Protein 1S4C (pdb70)

Foldseek 3Di:
DDKFFLPDPPPCVPPDVVVVVVSVVVVPDPQVPDDAAKACDDPFKIKGKDKDAQAALQVAWKKFFAFWKKKKFFAWDKKKKKWEPDQFPCVQWADQDVVVGMITHSDDDPIDIDIHDHRMIDIADGRIIMDIRHDGIGIMMMMIGGPVVD/DDKFFLPDPPVCVPPDPVVVVVSVVVVVDPLVPDDAAWACDDDFKIKGKHFDKFAALQVFWKKFFAFWKKKKFFAWDKKKKKWEPDQDDCVQWADADPVVGMITHSDYPPIDIDMHHHRMIDIADGRIIMHIRHDDPPDMDGTIIMIMIGTPVRD/DDKFFLPDPCRCPVDDPVVVVVSVVVVVDDQVPDDAAWAADDPFKIKGKDFFQKKFFAFWKKKKFWAFDKKKKKWDPDFDPPVQWADADPVVGMIGHNDDPPIDIDIHDGRMIDIGDGRIIMDIRDDDVVDGDRTIMMMMIGGPVSD/DDKDFLPDPCVCVVDDVVVVVVSVVCVVDPVVPDDAAWAADDPFKIKGKDDDQKKFFDFKKKKKAAADDKKKKKWDPDADPCVQWDDADPVVGMIGHRDDPRIDIDMHDHRMIDIGGGRTIMGIGPPHIMMMMIGTPVSD

CATH classification: 2.60.120.370

Structure (mmCIF, N/CA/C/O backbone):
data_1S4C
#
_entry.id   1S4C
#
_cell.length_a   41.900
_cell.length_b   153.900
_cell.length_c   53.800
_cell.angle_alpha   90.00
_cell.angle_beta   112.90
_cell.angle_gamma   90.00
#
_symmetry.space_group_name_H-M   'P 1 21 1'
#
loop_
_entity.id
_entity.type
_entity.pdbx_description
1 polymer 'Protein HI0227'
2 non-polymer 'COPPER (II) ION'
3 non-polymer 'ACETATE ION'
4 water water
#
loop_
_atom_site.group_PDB
_atom_site.id
_atom_site.type_symbol
_atom_site.label_atom_id
_atom_site.label_alt_id
_atom_site.label_comp_id
_atom_site.label_asym_id
_atom_site.label_entity_id
_atom_site.label_seq_id
_atom_site.pdbx_PDB_ins_code
_atom_site.Cartn_x
_atom_site.Cartn_y
_atom_site.Cartn_z
_atom_site.occupancy
_atom_site.B_iso_or_equiv
_atom_site.auth_seq_id
_atom_site.auth_comp_id
_atom_site.auth_asym_id
_atom_site.auth_atom_id
_atom_site.pdbx_PDB_model_num
ATOM 1 N N . MET A 1 1 ? 4.805 3.829 31.913 1.00 25.16 1 MET A N 1
ATOM 2 C CA . MET A 1 1 ? 5.231 2.931 30.823 1.00 26.44 1 MET A CA 1
ATOM 3 C C . MET A 1 1 ? 5.802 1.673 31.444 1.00 35.13 1 MET A C 1
ATOM 4 O O . MET A 1 1 ? 6.284 1.727 32.591 1.00 36.47 1 MET A O 1
ATOM 9 N N . ILE A 1 2 ? 5.774 0.550 30.727 1.00 28.53 2 ILE A N 1
ATOM 10 C CA . ILE A 1 2 ? 6.327 -0.681 31.262 1.00 28.72 2 ILE A CA 1
ATOM 11 C C . ILE A 1 2 ? 7.385 -1.155 30.294 1.00 34.33 2 ILE A C 1
ATOM 12 O O . ILE A 1 2 ? 7.135 -1.159 29.115 1.00 34.27 2 ILE A O 1
ATOM 17 N N . ILE A 1 3 ? 8.529 -1.636 30.795 1.00 33.53 3 ILE A N 1
ATOM 18 C CA . ILE A 1 3 ? 9.578 -2.176 29.908 1.00 31.69 3 ILE A CA 1
ATOM 19 C C . ILE A 1 3 ? 9.940 -3.533 30.393 1.00 32.49 3 ILE A C 1
ATOM 20 O O . ILE A 1 3 ? 10.195 -3.704 31.554 1.00 30.84 3 ILE A O 1
ATOM 25 N N . SER A 1 4 ? 9.996 -4.522 29.523 1.00 30.63 4 SER A N 1
ATOM 26 C CA . SER A 1 4 ? 10.132 -5.843 30.088 1.00 29.37 4 SER A CA 1
ATOM 27 C C . SER A 1 4 ? 10.521 -6.743 28.981 1.00 25.96 4 SER A C 1
ATOM 28 O O . SER A 1 4 ? 10.940 -6.271 27.925 1.00 28.33 4 SER A O 1
ATOM 31 N N . SER A 1 5 ? 10.415 -8.038 29.226 1.00 29.72 5 SER A N 1
ATOM 32 C CA . SER A 1 5 ? 10.722 -9.017 28.201 1.00 30.99 5 SER A CA 1
ATOM 33 C C . SER A 1 5 ? 9.732 -10.224 28.220 1.00 31.62 5 SER A C 1
ATOM 34 O O . SER A 1 5 ? 9.436 -10.778 29.264 1.00 35.90 5 SER A O 1
ATOM 37 N N . LEU A 1 6 ? 9.244 -10.610 27.050 1.00 28.06 6 LEU A N 1
ATOM 38 C CA . LEU A 1 6 ? 8.384 -11.756 26.904 1.00 28.51 6 LEU A CA 1
ATOM 39 C C . LEU A 1 6 ? 9.124 -12.972 27.393 1.00 37.65 6 LEU A C 1
ATOM 40 O O . LEU A 1 6 ? 8.513 -13.966 27.802 1.00 45.99 6 LEU A O 1
ATOM 45 N N . THR A 1 7 ? 10.447 -12.916 27.316 1.00 36.50 7 THR A N 1
ATOM 46 C CA . THR A 1 7 ? 11.269 -14.102 27.664 1.00 42.35 7 THR A CA 1
ATOM 47 C C . THR A 1 7 ? 11.463 -14.308 29.170 1.00 42.97 7 THR A C 1
ATOM 48 O O . THR A 1 7 ? 11.888 -15.379 29.594 1.00 43.13 7 THR A O 1
ATOM 52 N N . ASN A 1 8 ? 11.181 -13.276 29.977 1.00 43.64 8 ASN A N 1
ATOM 53 C CA . ASN A 1 8 ? 11.337 -13.380 31.420 1.00 43.05 8 ASN A CA 1
ATOM 54 C C . ASN A 1 8 ? 10.168 -14.200 31.928 1.00 49.61 8 ASN A C 1
ATOM 55 O O . ASN A 1 8 ? 9.029 -13.935 31.574 1.00 53.69 8 ASN A O 1
ATOM 60 N N . PRO A 1 9 ? 10.412 -15.162 32.795 1.00 49.66 9 PRO A N 1
ATOM 61 C CA . PRO A 1 9 ? 9.351 -16.117 33.141 1.00 58.00 9 PRO A CA 1
ATOM 62 C C . PRO A 1 9 ? 8.411 -15.491 34.174 1.00 56.90 9 PRO A C 1
ATOM 63 O O . PRO A 1 9 ? 7.360 -16.036 34.452 1.00 59.75 9 PRO A O 1
ATOM 67 N N . ASN A 1 10 ? 8.794 -14.323 34.691 1.00 52.55 10 ASN A N 1
ATOM 68 C CA . ASN A 1 10 ? 7.992 -13.566 35.621 1.00 44.98 10 ASN A CA 1
ATOM 69 C C . ASN A 1 10 ? 7.513 -12.267 35.034 1.00 36.72 10 ASN A C 1
ATOM 70 O O . ASN A 1 10 ? 7.223 -11.313 35.773 1.00 37.63 10 ASN A O 1
ATOM 75 N N . PHE A 1 11 ? 7.521 -12.117 33.727 1.00 37.25 11 PHE A N 1
ATOM 76 C CA . PHE A 1 11 ? 7.155 -10.785 33.237 1.00 38.97 11 PHE A CA 1
ATOM 77 C C . PHE A 1 11 ? 5.710 -10.383 33.549 1.00 33.75 11 PHE A C 1
ATOM 78 O O . PHE A 1 11 ? 5.347 -9.231 33.343 1.00 35.34 11 PHE A O 1
ATOM 86 N N . LYS A 1 12 ? 4.867 -11.323 33.966 1.00 31.15 12 LYS A N 1
ATOM 87 C CA . LYS A 1 12 ? 3.456 -10.976 34.203 1.00 39.97 12 LYS A CA 1
ATOM 88 C C . LYS A 1 12 ? 3.168 -10.368 35.566 1.00 37.80 12 LYS A C 1
ATOM 89 O O . LYS A 1 12 ? 2.035 -9.919 35.829 1.00 35.69 12 LYS A O 1
ATOM 95 N N . VAL A 1 13 ? 4.140 -10.408 36.465 1.00 35.18 13 VAL A N 1
ATOM 96 C CA . VAL A 1 13 ? 3.957 -9.762 37.764 1.00 35.73 13 VAL A CA 1
ATOM 97 C C . VAL A 1 13 ? 3.631 -8.273 37.560 1.00 38.43 13 VAL A C 1
ATOM 98 O O . VAL A 1 13 ? 4.387 -7.544 36.938 1.00 41.87 13 VAL A O 1
ATOM 102 N N . GLY A 1 14 ? 2.502 -7.799 38.047 1.00 38.46 14 GLY A N 1
ATOM 103 C CA . GLY A 1 14 ? 2.267 -6.375 37.915 1.00 30.23 14 GLY A CA 1
ATOM 104 C C . GLY A 1 14 ? 1.501 -5.967 36.659 1.00 36.78 14 GLY A C 1
ATOM 105 O O . GLY A 1 14 ? 0.887 -4.895 36.580 1.00 34.38 14 GLY A O 1
ATOM 106 N N . LEU A 1 15 ? 1.530 -6.812 35.652 1.00 26.09 15 LEU A N 1
ATOM 107 C CA . LEU A 1 15 ? 0.951 -6.424 34.377 1.00 28.25 15 LEU A CA 1
ATOM 108 C C . LEU A 1 15 ? -0.601 -6.389 34.424 1.00 34.03 15 LEU A C 1
ATOM 109 O O . LEU A 1 15 ? -1.210 -7.248 35.031 1.00 34.36 15 LEU A O 1
ATOM 114 N N . PRO A 1 16 ? -1.241 -5.386 33.827 1.00 42.68 16 PRO A N 1
ATOM 115 C CA . PRO A 1 16 ? -2.715 -5.441 33.663 1.00 35.56 16 PRO A CA 1
ATOM 116 C C . PRO A 1 16 ? -3.105 -6.702 32.905 1.00 29.18 16 PRO A C 1
ATOM 117 O O . PRO A 1 16 ? -2.403 -7.081 31.980 1.00 33.17 16 PRO A O 1
ATOM 121 N N . LYS A 1 17 ? -4.173 -7.374 33.325 1.00 32.99 17 LYS A N 1
ATOM 122 C CA . LYS A 1 17 ? -4.612 -8.615 32.675 1.00 34.20 17 LYS A CA 1
ATOM 123 C C . LYS A 1 17 ? -4.624 -8.584 31.153 1.00 37.11 17 LYS A C 1
ATOM 124 O O . LYS A 1 17 ? -4.180 -9.569 30.479 1.00 39.87 17 LYS A O 1
ATOM 130 N N . VAL A 1 18 ? -5.109 -7.479 30.568 1.00 35.09 18 VAL A N 1
ATOM 131 C CA . VAL A 1 18 ? -5.305 -7.504 29.121 1.00 34.69 18 VAL A CA 1
ATOM 132 C C . VAL A 1 18 ? -3.951 -7.564 28.517 1.00 37.72 18 VAL A C 1
ATOM 133 O O . VAL A 1 18 ? -3.740 -8.215 27.479 1.00 40.81 18 VAL A O 1
ATOM 137 N N . ILE A 1 19 ? -2.999 -6.890 29.153 1.00 34.76 19 ILE A N 1
ATOM 138 C CA . ILE A 1 19 ? -1.668 -6.911 28.554 1.00 35.08 19 ILE A CA 1
ATOM 139 C C . ILE A 1 19 ? -1.032 -8.287 28.752 1.00 23.37 19 ILE A C 1
ATOM 140 O O . ILE A 1 19 ? -0.409 -8.806 27.865 1.00 27.00 19 ILE A O 1
ATOM 145 N N . ALA A 1 20 ? -1.190 -8.877 29.937 1.00 23.67 20 ALA A N 1
ATOM 146 C CA . ALA A 1 20 ? -0.743 -10.264 30.124 1.00 27.76 20 ALA A CA 1
ATOM 147 C C . ALA A 1 20 ? -1.252 -11.255 29.077 1.00 31.27 20 ALA A C 1
ATOM 148 O O . ALA A 1 20 ? -0.490 -12.107 28.532 1.00 38.03 20 ALA A O 1
ATOM 150 N N . GLU A 1 21 ? -2.543 -11.166 28.743 1.00 35.57 21 GLU A N 1
ATOM 151 C CA . GLU A 1 21 ? -3.134 -12.086 27.727 1.00 30.10 21 GLU A CA 1
ATOM 152 C C . GLU A 1 21 ? -2.570 -11.836 26.356 1.00 34.08 21 GLU A C 1
ATOM 153 O O . GLU A 1 21 ? -2.363 -12.786 25.603 1.00 32.92 21 GLU A O 1
ATOM 159 N N . VAL A 1 22 ? -2.336 -10.576 25.957 1.00 33.39 22 VAL A N 1
ATOM 160 C CA . VAL A 1 22 ? -1.713 -10.448 24.641 1.00 33.07 22 VAL A CA 1
ATOM 161 C C . VAL A 1 22 ? -0.273 -10.977 24.590 1.00 23.67 22 VAL A C 1
ATOM 162 O O . VAL A 1 22 ? 0.102 -11.634 23.626 1.00 32.51 22 VAL A O 1
ATOM 166 N N . CYS A 1 23 ? 0.539 -10.673 25.618 1.00 29.49 23 CYS A N 1
ATOM 167 C CA . CYS A 1 23 ? 1.897 -11.267 25.712 1.00 27.80 23 CYS A CA 1
ATOM 168 C C . CYS A 1 23 ? 1.862 -12.773 25.736 1.00 25.98 23 CYS A C 1
ATOM 169 O O . CYS A 1 23 ? 2.720 -13.392 25.135 1.00 32.88 23 CYS A O 1
ATOM 172 N N . ASP A 1 24 ? 0.900 -13.383 26.444 1.00 28.19 24 ASP A N 1
ATOM 173 C CA . ASP A 1 24 ? 0.856 -14.856 26.493 1.00 26.11 24 ASP A CA 1
ATOM 174 C C . ASP A 1 24 ? 0.551 -15.353 25.116 1.00 31.43 24 ASP A C 1
ATOM 175 O O . ASP A 1 24 ? 1.003 -16.439 24.678 1.00 34.64 24 ASP A O 1
ATOM 180 N N . TYR A 1 25 ? -0.272 -14.574 24.426 1.00 32.13 25 TYR A N 1
ATOM 181 C CA . TYR A 1 25 ? -0.606 -14.913 23.042 1.00 30.35 25 TYR A CA 1
ATOM 182 C C . TYR A 1 25 ? 0.615 -14.700 22.111 1.00 39.76 25 TYR A C 1
ATOM 183 O O . TYR A 1 25 ? 0.891 -15.514 21.215 1.00 36.84 25 TYR A O 1
ATOM 192 N N . LEU A 1 26 ? 1.367 -13.616 22.293 1.00 33.17 26 LEU A N 1
ATOM 193 C CA . LEU A 1 26 ? 2.523 -13.460 21.386 1.00 31.45 26 LEU A CA 1
ATOM 194 C C . LEU A 1 26 ? 3.549 -14.571 21.576 1.00 28.04 26 LEU A C 1
ATOM 195 O O . LEU A 1 26 ? 4.303 -14.922 20.638 1.00 31.35 26 LEU A O 1
ATOM 200 N N . ASN A 1 27 ? 3.648 -15.099 22.796 1.00 31.07 27 ASN A N 1
ATOM 201 C CA . ASN A 1 27 ? 4.614 -16.176 23.038 1.00 33.09 27 ASN A CA 1
ATOM 202 C C . ASN A 1 27 ? 4.292 -17.519 22.330 1.00 39.02 27 ASN A C 1
ATOM 203 O O . ASN A 1 27 ? 5.122 -18.428 22.289 1.00 40.78 27 ASN A O 1
ATOM 208 N N . THR A 1 28 ? 3.076 -17.622 21.803 1.00 36.51 28 THR A N 1
ATOM 209 C CA . THR A 1 28 ? 2.582 -18.753 20.998 1.00 36.64 28 THR A CA 1
ATOM 210 C C . THR A 1 28 ? 2.948 -18.639 19.524 1.00 38.01 28 THR A C 1
ATOM 211 O O . THR A 1 28 ? 2.722 -19.570 18.741 1.00 42.53 28 THR A O 1
ATOM 215 N N . LEU A 1 29 ? 3.469 -17.494 19.097 1.00 34.43 29 LEU A N 1
ATOM 216 C CA . LEU A 1 29 ? 3.534 -17.282 17.655 1.00 36.16 29 LEU A CA 1
ATOM 217 C C . LEU A 1 29 ? 4.920 -17.527 17.119 1.00 42.75 29 LEU A C 1
ATOM 218 O O . LEU A 1 29 ? 5.887 -17.457 17.872 1.00 39.07 29 LEU A O 1
ATOM 223 N N . ASP A 1 30 ? 5.027 -17.794 15.811 1.00 36.02 30 ASP A N 1
ATOM 224 C CA . ASP A 1 30 ? 6.339 -17.806 15.208 1.00 37.58 30 ASP A CA 1
ATOM 225 C C . ASP A 1 30 ? 6.609 -16.366 14.847 1.00 43.85 30 ASP A C 1
ATOM 226 O O . ASP A 1 30 ? 6.212 -15.894 13.768 1.00 42.07 30 ASP A O 1
ATOM 231 N N . LEU A 1 31 ? 7.271 -15.641 15.739 1.00 40.38 31 LEU A N 1
ATOM 232 C CA . LEU A 1 31 ? 7.354 -14.194 15.524 1.00 37.99 31 LEU A CA 1
ATOM 233 C C . LEU A 1 31 ? 8.192 -13.848 14.286 1.00 40.53 31 LEU A C 1
ATOM 234 O O . LEU A 1 31 ? 7.888 -12.886 13.540 1.00 36.62 31 LEU A O 1
ATOM 239 N N . ASN A 1 32 ? 9.186 -14.687 14.013 1.00 45.46 32 ASN A N 1
ATOM 240 C CA . ASN A 1 32 ? 10.101 -14.491 12.891 1.00 51.26 32 ASN A CA 1
ATOM 241 C C . ASN A 1 32 ? 9.397 -14.482 11.554 1.00 53.56 32 ASN A C 1
ATOM 242 O O . ASN A 1 32 ? 9.810 -13.750 10.661 1.00 50.07 32 ASN A O 1
ATOM 247 N N . ALA A 1 33 ? 8.349 -15.307 11.437 1.00 50.74 33 ALA A N 1
ATOM 248 C CA . ALA A 1 33 ? 7.718 -15.600 10.163 1.00 50.83 33 ALA A CA 1
ATOM 249 C C . ALA A 1 33 ? 6.448 -14.788 9.947 1.00 48.81 33 ALA A C 1
ATOM 250 O O . ALA A 1 33 ? 5.841 -14.845 8.900 1.00 47.31 33 ALA A O 1
ATOM 252 N N . LEU A 1 34 ? 6.019 -14.093 10.982 1.00 51.83 34 LEU A N 1
ATOM 253 C CA . LEU A 1 34 ? 4.894 -13.174 10.907 1.00 46.55 34 LEU A CA 1
ATOM 254 C C . LEU A 1 34 ? 4.971 -12.264 9.652 1.00 49.25 34 LEU A C 1
ATOM 255 O O . LEU A 1 34 ? 5.998 -11.620 9.376 1.00 44.73 34 LEU A O 1
ATOM 260 N N . GLU A 1 35 ? 3.898 -12.210 8.877 1.00 47.93 35 GLU A N 1
ATOM 261 C CA . GLU A 1 35 ? 3.929 -11.385 7.672 1.00 51.21 35 GLU A CA 1
ATOM 262 C C . GLU A 1 35 ? 3.874 -9.902 8.041 1.00 42.55 35 GLU A C 1
ATOM 263 O O . GLU A 1 35 ? 3.145 -9.519 8.962 1.00 38.84 35 GLU A O 1
ATOM 269 N N . ASN A 1 36 ? 4.604 -9.072 7.304 1.00 41.57 36 ASN A N 1
ATOM 270 C CA . ASN A 1 36 ? 4.384 -7.638 7.395 1.00 44.01 36 ASN A CA 1
ATOM 271 C C . ASN A 1 36 ? 2.936 -7.256 7.153 1.00 44.78 36 ASN A C 1
ATOM 272 O O . ASN A 1 36 ? 2.244 -7.859 6.348 1.00 49.41 36 ASN A O 1
ATOM 277 N N . GLY A 1 37 ? 2.486 -6.221 7.842 1.00 42.83 37 GLY A N 1
ATOM 278 C CA . GLY A 1 37 ? 1.107 -5.800 7.747 1.00 39.83 37 GLY A CA 1
ATOM 279 C C . GLY A 1 37 ? 0.347 -5.817 9.051 1.00 40.44 37 GLY A C 1
ATOM 280 O O . GLY A 1 37 ? 0.905 -6.030 10.138 1.00 41.51 37 GLY A O 1
ATOM 281 N N . ARG A 1 38 ? -0.951 -5.594 8.915 1.00 33.62 38 ARG A N 1
ATOM 282 C CA . ARG A 1 38 ? -1.894 -5.593 9.987 1.00 37.41 38 ARG A CA 1
ATOM 283 C C . ARG A 1 38 ? -2.399 -6.993 10.291 1.00 45.59 38 ARG A C 1
ATOM 284 O O . ARG A 1 38 ? -2.656 -7.750 9.372 1.00 58.56 38 ARG A O 1
ATOM 292 N N . HIS A 1 39 ? -2.543 -7.339 11.571 1.00 49.65 39 HIS A N 1
ATOM 293 C CA . HIS A 1 39 ? -3.076 -8.642 11.999 1.00 49.01 39 HIS A CA 1
ATOM 294 C C . HIS A 1 39 ? -4.086 -8.427 13.109 1.00 51.56 39 HIS A C 1
ATOM 295 O O . HIS A 1 39 ? -3.782 -7.792 14.120 1.00 55.85 39 HIS A O 1
ATOM 302 N N . ASP A 1 40 ? -5.273 -8.983 12.956 1.00 49.33 40 ASP A N 1
ATOM 303 C CA . ASP A 1 40 ? -6.295 -8.797 13.960 1.00 54.77 40 ASP A CA 1
ATOM 304 C C . ASP A 1 40 ? -6.210 -9.900 14.963 1.00 54.64 40 ASP A C 1
ATOM 305 O O . ASP A 1 40 ? -5.774 -10.984 14.627 1.00 54.28 40 ASP A O 1
ATOM 310 N N . ILE A 1 41 ? -6.574 -9.605 16.209 1.00 55.21 41 ILE A N 1
ATOM 311 C CA . ILE A 1 41 ? -6.451 -10.578 17.295 1.00 55.75 41 ILE A CA 1
ATOM 312 C C . ILE A 1 41 ? -7.813 -10.780 17.928 1.00 57.54 41 ILE A C 1
ATOM 313 O O . ILE A 1 41 ? -8.174 -11.897 18.298 1.00 59.10 41 ILE A O 1
ATOM 318 N N . ASN A 1 42 ? -8.553 -9.680 18.040 1.00 51.26 42 ASN A N 1
ATOM 319 C CA . ASN A 1 42 ? -9.839 -9.620 18.687 1.00 51.80 42 ASN A CA 1
ATOM 320 C C . ASN A 1 42 ? -10.642 -8.789 17.776 1.00 55.06 42 ASN A C 1
ATOM 321 O O . ASN A 1 42 ? -10.104 -8.177 16.853 1.00 55.74 42 ASN A O 1
ATOM 326 N N . ASP A 1 43 ? -11.901 -8.634 18.166 1.00 55.81 43 ASP A N 1
ATOM 327 C CA . ASP A 1 43 ? -12.726 -7.501 17.795 1.00 60.27 43 ASP A CA 1
ATOM 328 C C . ASP A 1 43 ? -12.033 -6.173 18.092 1.00 58.28 43 ASP A C 1
ATOM 329 O O . ASP A 1 43 ? -12.115 -5.237 17.285 1.00 54.58 43 ASP A O 1
ATOM 334 N N . GLN A 1 44 ? -11.405 -6.095 19.275 1.00 55.16 44 GLN A N 1
ATOM 335 C CA . GLN A 1 44 ? -10.809 -4.858 19.822 1.00 52.91 44 GLN A CA 1
ATOM 336 C C . GLN A 1 44 ? -9.315 -4.636 19.517 1.00 46.14 44 GLN A C 1
ATOM 337 O O . GLN A 1 44 ? -8.862 -3.512 19.378 1.00 47.97 44 GLN A O 1
ATOM 343 N N . ILE A 1 45 ? -8.550 -5.711 19.418 1.00 44.15 45 ILE A N 1
ATOM 344 C CA . ILE A 1 45 ? -7.125 -5.570 19.380 1.00 38.17 45 ILE A CA 1
ATOM 345 C C . ILE A 1 45 ? -6.563 -6.039 18.107 1.00 33.91 45 ILE A C 1
ATOM 346 O O . ILE A 1 45 ? -6.819 -7.160 17.677 1.00 37.69 45 ILE A O 1
ATOM 351 N N . TYR A 1 46 ? -5.700 -5.219 17.536 1.00 30.62 46 TYR A N 1
ATOM 352 C CA . TYR A 1 46 ? -4.983 -5.667 16.381 1.00 24.99 46 TYR A CA 1
ATOM 353 C C . TYR A 1 46 ? -3.514 -5.361 16.593 1.00 27.01 46 TYR A C 1
ATOM 354 O O . TYR A 1 46 ? -3.157 -4.676 17.549 1.00 36.04 46 TYR A O 1
ATOM 363 N N . MET A 1 47 ? -2.673 -5.726 15.637 1.00 30.80 47 MET A N 1
ATOM 364 C CA . MET A 1 47 ? -1.296 -5.316 15.695 1.00 28.35 47 MET A CA 1
ATOM 365 C C . MET A 1 47 ? -0.804 -5.075 14.316 1.00 36.16 47 MET A C 1
ATOM 366 O O . MET A 1 47 ? -1.350 -5.617 13.364 1.00 40.18 47 MET A O 1
ATOM 371 N N . ASN A 1 48 ? 0.199 -4.215 14.204 1.00 31.63 48 ASN A N 1
ATOM 372 C CA . ASN A 1 48 ? 0.908 -3.996 12.953 1.00 36.85 48 ASN A CA 1
ATOM 373 C C . ASN A 1 48 ? 2.316 -4.547 13.067 1.00 35.54 48 ASN A C 1
ATOM 374 O O . ASN A 1 48 ? 3.004 -4.288 14.068 1.00 36.65 48 ASN A O 1
ATOM 379 N N . VAL A 1 49 ? 2.788 -5.286 12.079 1.00 34.93 49 VAL A N 1
ATOM 380 C CA . VAL A 1 49 ? 4.198 -5.700 12.161 1.00 39.71 49 VAL A CA 1
ATOM 381 C C . VAL A 1 49 ? 4.981 -5.181 10.972 1.00 40.10 49 VAL A C 1
ATOM 382 O O . VAL A 1 49 ? 4.440 -5.018 9.904 1.00 45.19 49 VAL A O 1
ATOM 386 N N . MET A 1 50 ? 6.251 -4.886 11.151 1.00 41.06 50 MET A N 1
ATOM 387 C CA . MET A 1 50 ? 6.953 -4.249 10.074 1.00 47.27 50 MET A CA 1
ATOM 388 C C . MET A 1 50 ? 8.430 -4.475 10.195 1.00 48.61 50 MET A C 1
ATOM 389 O O . MET A 1 50 ? 8.944 -4.825 11.283 1.00 44.94 50 MET A O 1
ATOM 394 N N . GLU A 1 51 ? 9.113 -4.225 9.080 1.00 53.46 51 GLU A N 1
ATOM 395 C CA . GLU A 1 51 ? 10.579 -4.163 9.038 1.00 52.97 51 GLU A CA 1
ATOM 396 C C . GLU A 1 51 ? 11.090 -2.769 8.625 1.00 60.27 51 GLU A C 1
ATOM 397 O O . GLU A 1 51 ? 11.669 -2.585 7.553 1.00 56.97 51 GLU A O 1
ATOM 403 N N . PRO A 1 52 ? 10.896 -1.786 9.496 1.00 67.47 52 PRO A N 1
ATOM 404 C CA . PRO A 1 52 ? 11.403 -0.429 9.243 1.00 67.35 52 PRO A CA 1
ATOM 405 C C . PRO A 1 52 ? 12.922 -0.346 9.380 1.00 67.76 52 PRO A C 1
ATOM 406 O O . PRO A 1 52 ? 13.575 -1.323 9.730 1.00 66.26 52 PRO A O 1
ATOM 410 N N . GLU A 1 53 ? 13.483 0.821 9.096 1.00 70.20 53 GLU A N 1
ATOM 411 C CA . GLU A 1 53 ? 14.899 1.058 9.349 1.00 70.73 53 GLU A CA 1
ATOM 412 C C . GLU A 1 53 ? 15.031 2.056 10.511 1.00 64.93 53 GLU A C 1
ATOM 413 O O . GLU A 1 53 ? 14.305 3.064 10.567 1.00 70.19 53 GLU A O 1
ATOM 419 N N . THR A 1 54 ? 15.932 1.784 11.449 1.00 56.75 54 THR A N 1
ATOM 420 C CA . THR A 1 54 ? 16.223 2.791 12.468 1.00 57.89 54 THR A CA 1
ATOM 421 C C . THR A 1 54 ? 16.651 4.058 11.717 1.00 65.77 54 THR A C 1
ATOM 422 O O . THR A 1 54 ? 17.413 3.991 10.751 1.00 62.71 54 THR A O 1
ATOM 426 N N . ALA A 1 55 ? 16.116 5.200 12.133 1.00 73.26 55 ALA A N 1
ATOM 427 C CA . ALA A 1 55 ? 16.440 6.493 11.538 1.00 75.08 55 ALA A CA 1
ATOM 428 C C . ALA A 1 55 ? 16.923 7.401 12.660 1.00 79.31 55 ALA A C 1
ATOM 429 O O . ALA A 1 55 ? 16.522 7.223 13.814 1.00 78.93 55 ALA A O 1
ATOM 431 N N . GLU A 1 56 ? 17.790 8.360 12.335 1.00 82.54 56 GLU A N 1
ATOM 432 C CA . GLU A 1 56 ? 18.331 9.266 13.348 1.00 83.61 56 GLU A CA 1
ATOM 433 C C . GLU A 1 56 ? 17.204 10.049 14.036 1.00 78.60 56 GLU A C 1
ATOM 434 O O . GLU A 1 56 ? 16.281 10.558 13.380 1.00 78.93 56 GLU A O 1
ATOM 440 N N . PRO A 1 57 ? 17.280 10.122 15.363 1.00 70.42 57 PRO A N 1
ATOM 441 C CA . PRO A 1 57 ? 16.289 10.839 16.177 1.00 71.58 57 PRO A CA 1
ATOM 442 C C . PRO A 1 57 ? 15.795 12.199 15.621 1.00 73.32 57 PRO A C 1
ATOM 443 O O . PRO A 1 57 ? 14.574 12.364 15.526 1.00 71.76 57 PRO A O 1
ATOM 447 N N . SER A 1 58 ? 16.675 13.140 15.262 1.00 71.64 58 SER A N 1
ATOM 448 C CA . SER A 1 58 ? 16.181 14.463 14.830 1.00 74.13 58 SER A CA 1
ATOM 449 C C . SER A 1 58 ? 15.448 14.454 13.479 1.00 73.30 58 SER A C 1
ATOM 450 O O . SER A 1 58 ? 14.912 15.483 13.052 1.00 74.43 58 SER A O 1
ATOM 453 N N . SER A 1 59 ? 15.408 13.296 12.824 1.00 66.01 59 SER A N 1
ATOM 454 C CA . SER A 1 59 ? 14.743 13.174 11.530 1.00 65.63 59 SER A CA 1
ATOM 455 C C . SER A 1 59 ? 13.249 12.897 11.645 1.00 66.75 59 SER A C 1
ATOM 456 O O . SER A 1 59 ? 12.530 13.017 10.662 1.00 70.12 59 SER A O 1
ATOM 459 N N . LYS A 1 60 ? 12.790 12.529 12.838 1.00 64.88 60 LYS A N 1
ATOM 460 C CA . LYS A 1 60 ? 11.410 12.065 13.022 1.00 63.96 60 LYS A CA 1
ATOM 461 C C . LYS A 1 60 ? 10.701 12.720 14.248 1.00 60.75 60 LYS A C 1
ATOM 462 O O . LYS A 1 60 ? 11.360 13.278 15.141 1.00 61.91 60 LYS A O 1
ATOM 468 N N . LYS A 1 61 ? 9.370 12.694 14.274 1.00 51.26 61 LYS A N 1
ATOM 469 C CA . LYS A 1 61 ? 8.645 13.299 15.387 1.00 50.44 61 LYS A CA 1
ATOM 470 C C . LYS A 1 61 ? 8.282 12.229 16.408 1.00 53.07 61 LYS A C 1
ATOM 471 O O . LYS A 1 61 ? 8.004 11.109 16.020 1.00 47.68 61 LYS A O 1
ATOM 477 N N . ALA A 1 62 ? 8.332 12.565 17.703 1.00 47.06 62 ALA A N 1
ATOM 478 C CA . ALA A 1 62 ? 7.754 11.723 18.732 1.00 41.55 62 ALA A CA 1
ATOM 479 C C . ALA A 1 62 ? 6.232 11.677 18.552 1.00 41.62 62 ALA A C 1
ATOM 480 O O . ALA A 1 62 ? 5.637 12.589 17.949 1.00 35.84 62 ALA A O 1
ATOM 482 N N . GLU A 1 63 ? 5.599 10.657 19.134 1.00 32.38 63 GLU A N 1
ATOM 483 C CA . GLU A 1 63 ? 4.156 10.584 19.133 1.00 38.42 63 GLU A CA 1
ATOM 484 C C . GLU A 1 63 ? 3.582 10.142 20.441 1.00 36.00 63 GLU A C 1
ATOM 485 O O . GLU A 1 63 ? 4.274 9.564 21.264 1.00 39.13 63 GLU A O 1
ATOM 491 N N . LEU A 1 64 ? 2.287 10.391 20.597 1.00 26.23 64 LEU A N 1
ATOM 492 C CA . LEU A 1 64 ? 1.536 9.866 21.701 1.00 31.65 64 LEU A CA 1
ATOM 493 C C . LEU A 1 64 ? 0.106 9.654 21.150 1.00 32.66 64 LEU A C 1
ATOM 494 O O . LEU A 1 64 ? -0.145 10.079 20.057 1.00 33.04 64 LEU A O 1
ATOM 499 N N . HIS A 1 65 ? -0.807 9.049 21.923 1.00 27.36 65 HIS A N 1
ATOM 500 C CA . HIS A 1 65 ? -2.078 8.530 21.417 1.00 32.34 65 HIS A CA 1
ATOM 501 C C . HIS A 1 65 ? -3.030 8.820 22.483 1.00 35.85 65 HIS A C 1
ATOM 502 O O . HIS A 1 65 ? -2.611 8.993 23.628 1.00 34.32 65 HIS A O 1
ATOM 509 N N . HIS A 1 66 ? -4.310 8.829 22.151 1.00 31.77 66 HIS A N 1
ATOM 510 C CA . HIS A 1 66 ? -5.297 9.108 23.170 1.00 33.99 66 HIS A CA 1
ATOM 511 C C . HIS A 1 66 ? -6.093 7.890 23.495 1.00 33.92 66 HIS A C 1
ATOM 512 O O . HIS A 1 66 ? -6.444 7.705 24.650 1.00 36.80 66 HIS A O 1
ATOM 519 N N . GLU A 1 67 ? -6.417 7.062 22.486 1.00 41.03 67 GLU A N 1
ATOM 520 C CA . GLU A 1 67 ? -7.405 6.022 22.721 1.00 36.69 67 GLU A CA 1
ATOM 521 C C . GLU A 1 67 ? -6.788 4.669 22.918 1.00 33.47 67 GLU A C 1
ATOM 522 O O . GLU A 1 67 ? -7.356 3.834 23.600 1.00 36.77 67 GLU A O 1
ATOM 528 N N . TYR A 1 68 ? -5.656 4.402 22.279 1.00 31.37 68 TYR A N 1
ATOM 529 C CA . TYR A 1 68 ? -5.060 3.089 22.454 1.00 37.16 68 TYR A CA 1
ATOM 530 C C . TYR A 1 68 ? -3.760 3.137 23.319 1.00 40.10 68 TYR A C 1
ATOM 531 O O . TYR A 1 68 ? -3.010 4.103 23.274 1.00 36.31 68 TYR A O 1
ATOM 540 N N . LEU A 1 69 ? -3.474 2.063 24.035 1.00 35.53 69 LEU A N 1
ATOM 541 C CA . LEU A 1 69 ? -2.084 1.769 24.445 1.00 31.53 69 LEU A CA 1
ATOM 542 C C . LEU A 1 69 ? -1.310 1.019 23.373 1.00 36.72 69 LEU A C 1
ATOM 543 O O . LEU A 1 69 ? -1.911 0.350 22.507 1.00 33.33 69 LEU A O 1
ATOM 548 N N . ASP A 1 70 ? 0.013 1.208 23.352 1.00 32.58 70 ASP A N 1
ATOM 549 C CA . ASP A 1 70 ? 0.887 0.389 22.501 1.00 30.10 70 ASP A CA 1
ATOM 550 C C . ASP A 1 70 ? 1.564 -0.660 23.359 1.00 40.03 70 ASP A C 1
ATOM 551 O O . ASP A 1 70 ? 2.035 -0.359 24.459 1.00 41.99 70 ASP A O 1
ATOM 556 N N . VAL A 1 71 ? 1.645 -1.874 22.849 1.00 36.40 71 VAL A N 1
ATOM 557 C CA . VAL A 1 71 ? 2.641 -2.796 23.292 1.00 32.42 71 VAL A CA 1
ATOM 558 C C . VAL A 1 71 ? 3.583 -2.972 22.089 1.00 34.54 71 VAL A C 1
ATOM 559 O O . VAL A 1 71 ? 3.210 -3.567 21.078 1.00 29.04 71 VAL A O 1
ATOM 563 N N . GLN A 1 72 ? 4.794 -2.435 22.174 1.00 25.97 72 GLN A N 1
ATOM 564 C CA . GLN A 1 72 ? 5.762 -2.637 21.091 1.00 23.95 72 GLN A CA 1
ATOM 565 C C . GLN A 1 72 ? 6.685 -3.770 21.444 1.00 33.10 72 GLN A C 1
ATOM 566 O O . GLN A 1 72 ? 7.200 -3.843 22.567 1.00 40.94 72 GLN A O 1
ATOM 572 N N . VAL A 1 73 ? 6.910 -4.667 20.515 1.00 35.34 73 VAL A N 1
ATOM 573 C CA . VAL A 1 73 ? 7.939 -5.634 20.758 1.00 35.82 73 VAL A CA 1
ATOM 574 C C . VAL A 1 73 ? 8.902 -5.734 19.597 1.00 35.41 73 VAL A C 1
ATOM 575 O O . VAL A 1 73 ? 8.494 -5.704 18.435 1.00 36.10 73 VAL A O 1
ATOM 579 N N . LEU A 1 74 ? 10.186 -5.810 19.935 1.00 38.85 74 LEU A N 1
ATOM 580 C CA . LEU A 1 74 ? 11.247 -6.005 18.955 1.00 41.44 74 LEU A CA 1
ATOM 581 C C . LEU A 1 74 ? 11.408 -7.522 18.711 1.00 35.88 74 LEU A C 1
ATOM 582 O O . LEU A 1 74 ? 11.396 -8.346 19.646 1.00 36.13 74 LEU A O 1
ATOM 587 N N . ILE A 1 75 ? 11.533 -7.888 17.447 1.00 37.83 75 ILE A N 1
ATOM 588 C CA . ILE A 1 75 ? 11.616 -9.285 17.053 1.00 39.09 75 ILE A CA 1
ATOM 589 C C . ILE A 1 75 ? 13.041 -9.628 16.598 1.00 37.43 75 ILE A C 1
ATOM 590 O O . ILE A 1 75 ? 13.635 -10.599 17.050 1.00 40.66 75 ILE A O 1
ATOM 595 N N . ARG A 1 76 ? 13.586 -8.800 15.729 1.00 39.92 76 ARG A N 1
ATOM 596 C CA . ARG A 1 76 ? 14.918 -9.013 15.171 1.00 51.18 76 ARG A CA 1
ATOM 597 C C . ARG A 1 76 ? 15.639 -7.693 15.171 1.00 46.65 76 ARG A C 1
ATOM 598 O O . ARG A 1 76 ? 15.035 -6.656 14.907 1.00 46.35 76 ARG A O 1
ATOM 606 N N . GLY A 1 77 ? 16.926 -7.715 15.485 1.00 47.84 77 GLY A N 1
ATOM 607 C CA . GLY A 1 77 ? 17.699 -6.478 15.518 1.00 47.77 77 GLY A CA 1
ATOM 608 C C . GLY A 1 77 ? 17.844 -5.801 16.878 1.00 47.07 77 GLY A C 1
ATOM 609 O O . GLY A 1 77 ? 17.804 -6.450 17.911 1.00 51.92 77 GLY A O 1
ATOM 610 N N . THR A 1 78 ? 18.022 -4.484 16.874 1.00 45.38 78 THR A N 1
ATOM 611 C CA . THR A 1 78 ? 18.173 -3.721 18.104 1.00 44.73 78 THR A CA 1
ATOM 612 C C . THR A 1 78 ? 17.651 -2.361 17.806 1.00 42.44 78 THR A C 1
ATOM 613 O O . THR A 1 78 ? 17.893 -1.831 16.722 1.00 47.36 78 THR A O 1
ATOM 617 N N . GLU A 1 79 ? 16.939 -1.772 18.754 1.00 40.30 79 GLU A N 1
ATOM 618 C CA . GLU A 1 79 ? 16.212 -0.554 18.458 1.00 37.00 79 GLU A CA 1
ATOM 619 C C . GLU A 1 79 ? 16.226 0.344 19.667 1.00 38.72 79 GLU A C 1
ATOM 620 O O . GLU A 1 79 ? 16.083 -0.113 20.797 1.00 42.76 79 GLU A O 1
ATOM 626 N N . ASN A 1 80 ? 16.399 1.637 19.423 1.00 44.48 80 ASN A N 1
ATOM 627 C CA . ASN A 1 80 ? 16.258 2.656 20.452 1.00 39.89 80 ASN A CA 1
ATOM 628 C C . ASN A 1 80 ? 14.931 3.374 20.348 1.00 41.98 80 ASN A C 1
ATOM 629 O O . ASN A 1 80 ? 14.413 3.631 19.259 1.00 48.83 80 ASN A O 1
ATOM 634 N N . ILE A 1 81 ? 14.347 3.640 21.491 1.00 42.28 81 ILE A N 1
ATOM 635 C CA . ILE A 1 81 ? 13.112 4.378 21.557 1.00 36.93 81 ILE A CA 1
ATOM 636 C C . ILE A 1 81 ? 13.370 5.434 22.614 1.00 41.33 81 ILE A C 1
ATOM 637 O O . ILE A 1 81 ? 13.677 5.109 23.760 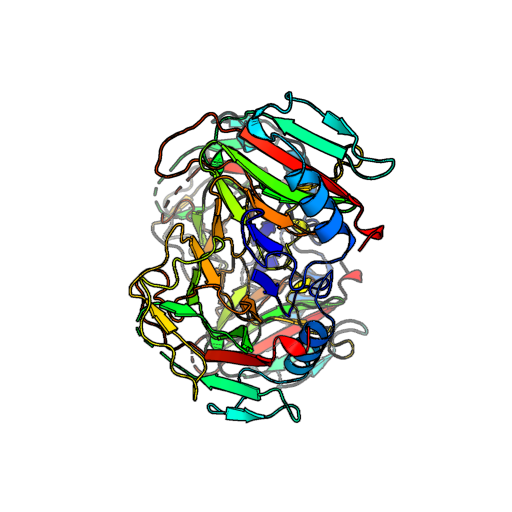1.00 37.99 81 ILE A O 1
ATOM 642 N N . GLU A 1 82 ? 13.292 6.697 22.219 1.00 39.74 82 GLU A N 1
ATOM 643 C CA . GLU A 1 82 ? 13.298 7.765 23.179 1.00 42.10 82 GLU A CA 1
ATOM 644 C C . GLU A 1 82 ? 11.902 7.867 23.779 1.00 39.16 82 GLU A C 1
ATOM 645 O O . GLU A 1 82 ? 10.895 7.755 23.075 1.00 36.89 82 GLU A O 1
ATOM 651 N N . VAL A 1 83 ? 11.853 8.118 25.074 1.00 37.67 83 VAL A N 1
ATOM 652 C CA . VAL A 1 83 ? 10.614 8.090 25.804 1.00 39.42 83 VAL A CA 1
ATOM 653 C C . VAL A 1 83 ? 10.694 9.208 26.818 1.00 38.52 83 VAL A C 1
ATOM 654 O O . VAL A 1 83 ? 11.785 9.703 27.118 1.00 34.00 83 VAL A O 1
ATOM 658 N N . GLY A 1 84 ? 9.526 9.608 27.309 1.00 34.67 84 GLY A N 1
ATOM 659 C CA . GLY A 1 84 ? 9.407 10.540 28.429 1.00 35.20 84 GLY A CA 1
ATOM 660 C C . GLY A 1 84 ? 8.382 9.924 29.379 1.00 43.14 84 GLY A C 1
ATOM 661 O O . GLY A 1 84 ? 7.338 9.424 28.934 1.00 38.23 84 GLY A O 1
ATOM 662 N N . ALA A 1 85 ? 8.686 9.932 30.683 1.00 40.22 85 ALA A N 1
ATOM 663 C CA . ALA A 1 85 ? 7.775 9.446 31.714 1.00 33.54 85 ALA A CA 1
ATOM 664 C C . ALA A 1 85 ? 7.017 10.571 32.371 1.00 35.99 85 ALA A C 1
ATOM 665 O O . ALA A 1 85 ? 6.082 10.326 33.131 1.00 45.29 85 ALA A O 1
ATOM 667 N N . THR A 1 86 ? 7.409 11.813 32.126 1.00 29.10 86 THR A N 1
ATOM 668 C CA . THR A 1 86 ? 6.584 12.900 32.639 1.00 38.73 86 THR A CA 1
ATOM 669 C C . THR A 1 86 ? 5.519 13.284 31.603 1.00 36.38 86 THR A C 1
ATOM 670 O O . THR A 1 86 ? 5.740 13.221 30.406 1.00 35.37 86 THR A O 1
ATOM 674 N N . TYR A 1 87 ? 4.362 13.637 32.090 1.00 32.54 87 TYR A N 1
ATOM 675 C CA . TYR A 1 87 ? 3.299 14.105 31.239 1.00 36.38 87 TYR A CA 1
ATOM 676 C C . TYR A 1 87 ? 3.705 15.243 30.278 1.00 41.79 87 TYR A C 1
ATOM 677 O O . TYR A 1 87 ? 4.223 16.292 30.723 1.00 37.34 87 TYR A O 1
ATOM 686 N N . PRO A 1 88 ? 3.420 15.062 28.973 1.00 38.82 88 PRO A N 1
ATOM 687 C CA . PRO A 1 88 ? 3.905 15.990 27.955 1.00 38.44 88 PRO A CA 1
ATOM 688 C C . PRO A 1 88 ? 3.239 17.358 28.087 1.00 40.85 88 PRO A C 1
ATOM 689 O O . PRO A 1 88 ? 2.228 17.516 28.794 1.00 36.42 88 PRO A O 1
ATOM 693 N N . ASN A 1 89 ? 3.840 18.357 27.446 1.00 39.33 89 ASN A N 1
ATOM 694 C CA . ASN A 1 89 ? 3.258 19.692 27.428 1.00 36.61 89 ASN A CA 1
ATOM 695 C C . ASN A 1 89 ? 2.398 19.711 26.174 1.00 33.61 89 ASN A C 1
ATOM 696 O O . ASN A 1 89 ? 2.907 19.832 25.099 1.00 32.46 89 ASN A O 1
ATOM 701 N N . LEU A 1 90 ? 1.092 19.540 26.307 1.00 36.44 90 LEU A N 1
ATOM 702 C CA . LEU A 1 90 ? 0.272 19.311 25.113 1.00 44.33 90 LEU A CA 1
ATOM 703 C C . LEU A 1 90 ? 0.257 20.532 24.180 1.00 52.01 90 LEU A C 1
ATOM 704 O O . LEU A 1 90 ? 0.204 20.383 22.961 1.00 49.07 90 LEU A O 1
ATOM 709 N N . SER A 1 91 ? 0.394 21.732 24.755 1.00 55.51 91 SER A N 1
ATOM 710 C CA . SER A 1 91 ? 0.423 23.003 23.985 1.00 51.54 91 SER A CA 1
ATOM 711 C C . SER A 1 91 ? 1.446 22.994 22.860 1.00 40.45 91 SER A C 1
ATOM 712 O O . SER A 1 91 ? 1.339 23.761 21.898 1.00 47.98 91 SER A O 1
ATOM 715 N N . LYS A 1 92 ? 2.441 22.125 22.986 1.00 40.34 92 LYS A N 1
ATOM 716 C CA . LYS A 1 92 ? 3.539 21.995 22.013 1.00 40.86 92 LYS A CA 1
ATOM 717 C C . LYS A 1 92 ? 3.297 20.897 20.969 1.00 50.37 92 LYS A C 1
ATOM 718 O O . LYS A 1 92 ? 4.144 20.662 20.114 1.00 53.00 92 LYS A O 1
ATOM 724 N N . TYR A 1 93 ? 2.156 20.217 21.037 1.00 50.14 93 TYR A N 1
ATOM 725 C CA . TYR A 1 93 ? 1.927 19.077 20.134 1.00 48.88 93 TYR A CA 1
ATOM 726 C C . TYR A 1 93 ? 1.100 19.463 18.898 1.00 47.29 93 TYR A C 1
ATOM 727 O O . TYR A 1 93 ? 0.163 20.266 18.960 1.00 31.45 93 TYR A O 1
ATOM 736 N N . GLU A 1 94 ? 1.433 18.868 17.771 1.00 52.06 94 GLU A N 1
ATOM 737 C CA . GLU A 1 94 ? 0.627 19.095 16.584 1.00 51.58 94 GLU A CA 1
ATOM 738 C C . GLU A 1 94 ? -0.857 18.702 16.774 1.00 53.41 94 GLU A C 1
ATOM 739 O O . GLU A 1 94 ? -1.264 18.201 17.836 1.00 53.77 94 GLU A O 1
ATOM 745 N N . ASP A 1 95 ? -1.680 18.945 15.760 1.00 56.26 95 ASP A N 1
ATOM 746 C CA . ASP A 1 95 ? -3.106 18.649 15.892 1.00 54.95 95 ASP A CA 1
ATOM 747 C C . ASP A 1 95 ? -3.274 17.147 16.032 1.00 47.48 95 ASP A C 1
ATOM 748 O O . ASP A 1 95 ? -2.443 16.381 15.538 1.00 42.70 95 ASP A O 1
ATOM 753 N N . TYR A 1 96 ? -4.321 16.741 16.739 1.00 46.55 96 TYR A N 1
ATOM 754 C CA . TYR A 1 96 ? -4.549 15.347 17.022 1.00 46.79 96 TYR A CA 1
ATOM 755 C C . TYR A 1 96 ? -4.989 14.778 15.689 1.00 50.91 96 TYR A C 1
ATOM 756 O O . TYR A 1 96 ? -5.825 15.372 15.023 1.00 49.10 96 TYR A O 1
ATOM 765 N N . ASN A 1 97 ? -4.411 13.649 15.280 1.00 50.30 97 ASN A N 1
ATOM 766 C CA . ASN A 1 97 ? -4.922 12.950 14.122 1.00 44.61 97 ASN A CA 1
ATOM 767 C C . ASN A 1 97 ? -5.892 11.893 14.587 1.00 44.02 97 ASN A C 1
ATOM 768 O O . ASN A 1 97 ? -5.499 10.885 15.179 1.00 41.42 97 ASN A O 1
ATOM 773 N N . GLU A 1 98 ? -7.172 12.132 14.338 1.00 41.28 98 GLU A N 1
ATOM 774 C CA . GLU A 1 98 ? -8.196 11.277 14.920 1.00 44.17 98 GLU A CA 1
ATOM 775 C C . GLU A 1 98 ? -8.344 9.902 14.257 1.00 49.56 98 GLU A C 1
ATOM 776 O O . GLU A 1 98 ? -8.792 8.946 14.906 1.00 52.02 98 GLU A O 1
ATOM 782 N N . ALA A 1 99 ? -7.982 9.780 12.981 1.00 49.47 99 ALA A N 1
ATOM 783 C CA . ALA A 1 99 ? -8.145 8.470 12.307 1.00 52.56 99 ALA A CA 1
ATOM 784 C C . ALA A 1 99 ? -7.066 7.526 12.763 1.00 51.58 99 ALA A C 1
ATOM 785 O O . ALA A 1 99 ? -7.351 6.344 12.987 1.00 51.25 99 ALA A O 1
ATOM 787 N N . ASP A 1 100 ? -5.827 8.039 12.865 1.00 47.23 100 ASP A N 1
ATOM 788 C CA . ASP A 1 100 ? -4.708 7.220 13.347 1.00 37.08 100 ASP A CA 1
ATOM 789 C C . ASP A 1 100 ? -4.417 7.356 14.853 1.00 44.21 100 ASP A C 1
ATOM 790 O O . ASP A 1 100 ? -3.497 6.725 15.365 1.00 50.75 100 ASP A O 1
ATOM 795 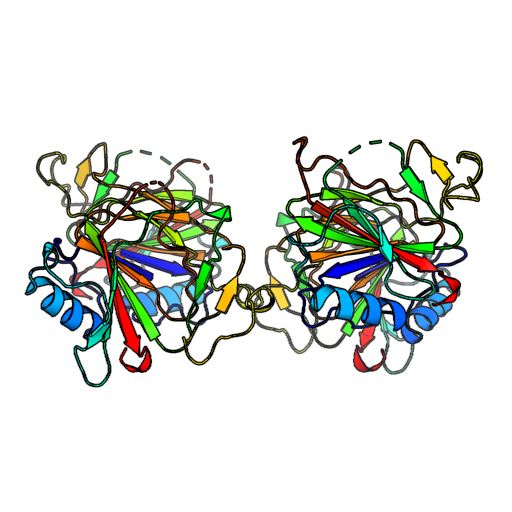N N . ASP A 1 101 ? -5.229 8.161 15.542 1.00 40.91 101 ASP A N 1
ATOM 796 C CA . ASP A 1 101 ? -5.184 8.302 16.983 1.00 39.87 101 ASP A CA 1
ATOM 797 C C . ASP A 1 101 ? -3.781 8.659 17.413 1.00 42.27 101 ASP A C 1
ATOM 798 O O . ASP A 1 101 ? -3.131 7.828 18.036 1.00 40.74 101 ASP A O 1
ATOM 803 N N . TYR A 1 102 ? -3.284 9.838 17.034 1.00 39.03 102 TYR A N 1
ATOM 804 C CA . TYR A 1 102 ? -1.990 10.318 17.521 1.00 42.34 102 TYR A CA 1
ATOM 805 C C . TYR A 1 102 ? -1.810 11.848 17.375 1.00 47.80 102 TYR A C 1
ATOM 806 O O . TYR A 1 102 ? -2.526 12.502 16.605 1.00 41.32 102 TYR A O 1
ATOM 815 N N . GLN A 1 103 ? -0.835 12.398 18.107 1.00 45.41 103 GLN A N 1
ATOM 816 C CA . GLN A 1 103 ? -0.313 13.759 17.882 1.00 43.98 103 GLN A CA 1
ATOM 817 C C . GLN A 1 103 ? 1.222 13.738 17.931 1.00 41.56 103 GLN A C 1
ATOM 818 O O . GLN A 1 103 ? 1.811 12.926 18.628 1.00 40.70 103 GLN A O 1
ATOM 824 N N . LEU A 1 104 ? 1.865 14.646 17.218 1.00 39.59 104 LEU A N 1
ATOM 825 C CA . LEU A 1 104 ? 3.314 14.585 17.017 1.00 36.46 104 LEU A CA 1
ATOM 826 C C . LEU A 1 104 ? 3.934 15.773 17.725 1.00 41.35 104 LEU A C 1
ATOM 827 O O . LEU A 1 104 ? 3.264 16.810 17.944 1.00 39.28 104 LEU A O 1
ATOM 832 N N . CYS A 1 105 ? 5.210 15.641 18.064 1.00 42.58 105 CYS A N 1
ATOM 833 C CA . CYS A 1 105 ? 5.958 16.771 18.619 1.00 51.44 105 CYS A CA 1
ATOM 834 C C . CYS A 1 105 ? 7.425 16.613 18.281 1.00 53.26 105 CYS A C 1
ATOM 835 O O . CYS A 1 105 ? 7.935 15.484 18.283 1.00 52.35 105 CYS A O 1
ATOM 838 N N . ALA A 1 106 ? 8.111 17.718 17.966 1.00 50.88 106 ALA A N 1
ATOM 839 C CA . ALA A 1 106 ? 9.519 17.601 17.555 1.00 54.38 106 ALA A CA 1
ATOM 840 C C . ALA A 1 106 ? 10.339 16.896 18.625 1.00 58.09 106 ALA A C 1
ATOM 841 O O . ALA A 1 106 ? 11.267 16.134 18.302 1.00 62.85 106 ALA A O 1
ATOM 843 N N . ASP A 1 107 ? 10.016 17.162 19.896 1.00 59.13 107 ASP A N 1
ATOM 844 C CA . ASP A 1 107 ? 10.802 16.579 20.994 1.00 63.23 107 ASP A CA 1
ATOM 845 C C . ASP A 1 107 ? 10.133 16.173 22.320 1.00 53.86 107 ASP A C 1
ATOM 846 O O . ASP A 1 107 ? 9.007 16.586 22.670 1.00 46.08 107 ASP A O 1
ATOM 851 N N . ILE A 1 108 ? 10.869 15.343 23.049 1.00 46.86 108 ILE A N 1
ATOM 852 C CA . ILE A 1 108 ? 10.413 14.869 24.351 1.00 48.66 108 ILE A CA 1
ATOM 853 C C . ILE A 1 108 ? 11.117 15.605 25.500 1.00 46.70 108 ILE A C 1
ATOM 854 O O . ILE A 1 108 ? 12.339 15.703 25.520 1.00 44.37 108 ILE A O 1
ATOM 859 N N . ASP A 1 109 ? 10.342 16.104 26.461 1.00 46.63 109 ASP A N 1
ATOM 860 C CA . ASP A 1 109 ? 10.909 16.644 27.690 1.00 49.56 109 ASP A CA 1
ATOM 861 C C . ASP A 1 109 ? 11.321 15.492 28.670 1.00 53.98 109 ASP A C 1
ATOM 862 O O . ASP A 1 109 ? 10.629 14.444 28.771 1.00 50.17 109 ASP A O 1
ATOM 867 N N . ASP A 1 110 ? 12.448 15.692 29.371 1.00 45.85 110 ASP A N 1
ATOM 868 C CA . ASP A 1 110 ? 12.958 14.741 30.372 1.00 44.40 110 ASP A CA 1
ATOM 869 C C . ASP A 1 110 ? 13.101 13.361 29.767 1.00 42.00 110 ASP A C 1
ATOM 870 O O . ASP A 1 110 ? 12.901 12.355 30.452 1.00 41.86 110 ASP A O 1
ATOM 875 N N . LYS A 1 111 ? 13.413 13.343 28.477 1.00 36.00 111 LYS A N 1
ATOM 876 C CA . LYS A 1 111 ? 13.463 12.146 27.689 1.00 42.17 111 LYS A CA 1
ATOM 877 C C . LYS A 1 111 ? 14.649 11.320 28.116 1.00 47.05 111 LYS A C 1
ATOM 878 O O . LYS A 1 111 ? 15.612 11.840 28.663 1.00 51.39 111 LYS A O 1
ATOM 884 N N . PHE A 1 112 ? 14.585 10.029 27.838 1.00 40.81 112 PHE A N 1
ATOM 885 C CA . PHE A 1 112 ? 15.718 9.159 28.048 1.00 40.90 112 PHE A CA 1
ATOM 886 C C . PHE A 1 112 ? 15.484 8.049 27.022 1.00 44.13 112 PHE A C 1
ATOM 887 O O . PHE A 1 112 ? 14.426 7.980 26.416 1.00 45.74 112 PHE A O 1
ATOM 895 N N . THR A 1 113 ? 16.467 7.207 26.790 1.00 42.82 113 THR A N 1
ATOM 896 C CA . THR A 1 113 ? 16.401 6.290 25.677 1.00 48.65 113 THR A CA 1
ATOM 897 C C . THR A 1 113 ? 16.343 4.848 26.176 1.00 48.06 113 THR A C 1
ATOM 898 O O . THR A 1 113 ? 17.130 4.439 27.031 1.00 46.95 113 THR A O 1
ATOM 902 N N . VAL A 1 114 ? 15.400 4.078 25.652 1.00 43.26 114 VAL A N 1
ATOM 903 C CA . VAL A 1 114 ? 15.294 2.681 26.042 1.00 43.24 114 VAL A CA 1
ATOM 904 C C . VAL A 1 114 ? 15.977 1.901 24.945 1.00 37.35 114 VAL A C 1
ATOM 905 O O . VAL A 1 114 ? 15.681 2.106 23.793 1.00 39.69 114 VAL A O 1
ATOM 909 N N . THR A 1 115 ? 16.885 1.005 25.278 1.00 33.86 115 THR A N 1
ATOM 910 C CA . THR A 1 115 ? 17.523 0.210 24.232 1.00 37.88 115 THR A CA 1
ATOM 911 C C . THR A 1 115 ? 16.837 -1.170 24.205 1.00 44.44 115 THR A C 1
ATOM 912 O O . THR A 1 115 ? 16.816 -1.866 25.247 1.00 40.54 115 THR A O 1
ATOM 916 N N . MET A 1 116 ? 16.303 -1.551 23.034 1.00 33.92 116 MET A N 1
ATOM 917 C CA . MET A 1 116 ? 15.432 -2.726 22.890 1.00 33.31 116 MET A CA 1
ATOM 918 C C . MET A 1 116 ? 16.163 -3.849 22.168 1.00 33.75 116 MET A C 1
ATOM 919 O O . MET A 1 116 ? 16.683 -3.642 21.089 1.00 42.94 116 MET A O 1
ATOM 924 N N . LYS A 1 117 ? 16.126 -5.038 22.738 1.00 39.40 117 LYS A N 1
ATOM 925 C CA . LYS A 1 117 ? 16.670 -6.260 22.161 1.00 45.04 117 LYS A CA 1
ATOM 926 C C . LYS A 1 117 ? 15.532 -7.238 21.883 1.00 42.02 117 LYS A C 1
ATOM 927 O O . LYS A 1 117 ? 14.464 -7.102 22.471 1.00 41.53 117 LYS A O 1
ATOM 933 N N . PRO A 1 118 ? 15.743 -8.242 21.018 1.00 46.15 118 PRO A N 1
ATOM 934 C CA . PRO A 1 118 ? 14.672 -9.208 20.703 1.00 42.31 118 PRO A CA 1
ATOM 935 C C . PRO A 1 118 ? 13.911 -9.742 21.931 1.00 37.01 118 PRO A C 1
ATOM 936 O O . PRO A 1 118 ? 14.514 -10.091 22.969 1.00 34.97 118 PRO A O 1
ATOM 940 N N . LYS A 1 119 ? 12.576 -9.748 21.800 1.00 33.78 119 LYS A N 1
ATOM 941 C CA . LYS A 1 119 ? 11.638 -10.211 22.839 1.00 34.28 119 LYS A CA 1
ATOM 942 C C . LYS A 1 119 ? 11.396 -9.225 23.978 1.00 33.14 119 LYS A C 1
ATOM 943 O O . LYS A 1 119 ? 10.527 -9.452 24.817 1.00 40.79 119 LYS A O 1
ATOM 949 N N . MET A 1 120 ? 12.149 -8.125 24.002 1.00 30.30 120 MET A N 1
ATOM 950 C CA . MET A 1 120 ? 11.814 -7.028 24.883 1.00 30.74 120 MET A CA 1
ATOM 951 C C . MET A 1 120 ? 10.486 -6.365 24.424 1.00 32.22 120 MET A C 1
ATOM 952 O O . MET A 1 120 ? 10.201 -6.243 23.221 1.00 28.16 120 MET A O 1
ATOM 957 N N . PHE A 1 121 ? 9.688 -5.897 25.368 1.00 27.54 121 PHE A N 1
ATOM 958 C CA . PHE A 1 121 ? 8.502 -5.160 24.963 1.00 30.11 121 PHE A CA 1
ATOM 959 C C . PHE A 1 121 ? 8.362 -3.959 25.822 1.00 34.55 121 PHE A C 1
ATOM 960 O O . PHE A 1 121 ? 8.793 -3.989 27.003 1.00 32.51 121 PHE A O 1
ATOM 968 N N . ALA A 1 122 ? 7.823 -2.881 25.226 1.00 29.32 122 ALA A N 1
ATOM 969 C CA . ALA A 1 122 ? 7.481 -1.691 26.006 1.00 33.46 122 ALA A CA 1
ATOM 970 C C . ALA A 1 122 ? 5.959 -1.375 25.948 1.00 34.22 122 ALA A C 1
ATOM 971 O O . ALA A 1 122 ? 5.379 -1.395 24.910 1.00 28.05 122 ALA A O 1
ATOM 973 N N . VAL A 1 123 ? 5.351 -1.037 27.059 1.00 31.40 123 VAL A N 1
ATOM 974 C CA . VAL A 1 123 ? 3.990 -0.572 27.050 1.00 27.83 123 VAL A CA 1
ATOM 975 C C . VAL A 1 123 ? 3.958 0.946 27.256 1.00 32.55 123 VAL A C 1
ATOM 976 O O . VAL A 1 123 ? 4.370 1.414 28.276 1.00 23.45 123 VAL A O 1
ATOM 980 N N . PHE A 1 124 ? 3.446 1.697 26.288 1.00 27.43 124 PHE A N 1
ATOM 981 C CA . PHE A 1 124 ? 3.206 3.133 26.422 1.00 27.20 124 PHE A CA 1
ATOM 982 C C . PHE A 1 124 ? 1.667 3.403 26.477 1.00 25.06 124 PHE A C 1
ATOM 983 O O . PHE A 1 124 ? 0.954 3.132 25.525 1.00 26.82 124 PHE A O 1
ATOM 991 N N . TYR A 1 125 ? 1.173 3.868 27.608 1.00 24.75 125 TYR A N 1
ATOM 992 C CA . TYR A 1 125 ? -0.209 4.232 27.760 1.00 35.08 125 TYR A CA 1
ATOM 993 C C . TYR A 1 125 ? -0.444 5.532 26.981 1.00 39.85 125 TYR A C 1
ATOM 994 O O . TYR A 1 125 ? 0.510 6.146 26.432 1.00 35.94 125 TYR A O 1
ATOM 1003 N N . PRO A 1 126 ? -1.715 5.898 26.873 1.00 32.49 126 PRO A N 1
ATOM 1004 C CA . PRO A 1 126 ? -2.097 7.175 26.224 1.00 35.50 126 PRO A CA 1
ATOM 1005 C C . PRO A 1 126 ? -1.387 8.368 26.903 1.00 35.75 126 PRO A C 1
ATOM 1006 O O . PRO A 1 126 ? -1.271 8.347 28.127 1.00 30.96 126 PRO A O 1
ATOM 1010 N N . TYR A 1 127 ? -0.850 9.298 26.094 1.00 33.09 127 TYR A N 1
ATOM 1011 C CA . TYR A 1 127 ? -0.208 10.567 26.523 1.00 33.93 127 TYR A CA 1
ATOM 1012 C C . TYR A 1 127 ? 1.250 10.327 26.961 1.00 40.81 127 TYR A C 1
ATOM 1013 O O . TYR A 1 127 ? 1.980 11.265 27.303 1.00 40.14 127 TYR A O 1
ATOM 1022 N N . GLU A 1 128 ? 1.684 9.071 26.857 1.00 27.42 128 GLU A N 1
ATOM 1023 C CA . GLU A 1 128 ? 3.092 8.742 26.957 1.00 31.81 128 GLU A CA 1
ATOM 1024 C C . GLU A 1 128 ? 3.835 8.881 25.648 1.00 37.13 128 GLU A C 1
ATOM 1025 O O . GLU A 1 128 ? 3.670 8.080 24.758 1.00 37.52 128 GLU A O 1
ATOM 1031 N N . PRO A 1 129 ? 4.716 9.878 25.556 1.00 35.14 129 PRO A N 1
ATOM 1032 C CA . PRO A 1 129 ? 5.428 10.173 24.313 1.00 29.21 129 PRO A CA 1
ATOM 1033 C C . PRO A 1 129 ? 6.533 9.193 24.015 1.00 32.28 129 PRO A C 1
ATOM 1034 O O . PRO A 1 129 ? 7.258 8.783 24.925 1.00 33.70 129 PRO A O 1
ATOM 1038 N N . HIS A 1 130 ? 6.705 8.850 22.753 1.00 30.63 130 HIS A N 1
ATOM 1039 C CA . HIS A 1 130 ? 7.736 7.879 22.384 1.00 37.70 130 HIS A CA 1
ATOM 1040 C C . HIS A 1 130 ? 8.124 8.137 20.953 1.00 34.72 130 HIS A C 1
ATOM 1041 O O . HIS A 1 130 ? 7.312 8.535 20.130 1.00 37.90 130 HIS A O 1
ATOM 1048 N N . LYS A 1 131 ? 9.378 7.898 20.658 1.00 36.76 131 LYS A N 1
ATOM 1049 C CA . LYS A 1 131 ? 9.896 8.098 19.317 1.00 38.25 131 LYS A CA 1
ATOM 1050 C C . LYS A 1 131 ? 10.632 6.829 19.035 1.00 46.19 131 LYS A C 1
ATOM 1051 O O . LYS A 1 131 ? 11.802 6.727 19.383 1.00 42.84 131 LYS A O 1
ATOM 1057 N N . PRO A 1 132 ? 9.955 5.812 18.502 1.00 54.37 132 PRO A N 1
ATOM 1058 C CA . PRO A 1 132 ? 10.633 4.513 18.297 1.00 53.41 132 PRO A CA 1
ATOM 1059 C C . PRO A 1 132 ? 11.485 4.498 17.022 1.00 53.65 132 PRO A C 1
ATOM 1060 O O . PRO A 1 132 ? 11.571 5.524 16.346 1.00 51.90 132 PRO A O 1
ATOM 1064 N N . CYS A 1 133 ? 12.153 3.377 16.744 1.00 56.65 133 CYS A N 1
ATOM 1065 C CA . CYS A 1 133 ? 12.945 3.202 15.508 1.00 64.57 133 CYS A CA 1
ATOM 1066 C C . CYS A 1 133 ? 14.182 4.107 15.393 1.00 61.19 133 CYS A C 1
ATOM 1067 O O . CYS A 1 133 ? 14.589 4.456 14.303 1.00 62.09 133 CYS A O 1
ATOM 1070 N N . CYS A 1 134 ? 14.772 4.493 16.509 1.00 61.44 134 CYS A N 1
ATOM 1071 C CA . CYS A 1 134 ? 15.938 5.354 16.457 1.00 62.05 134 CYS A CA 1
ATOM 1072 C C . CYS A 1 134 ? 17.224 4.579 16.224 1.00 65.52 134 CYS A C 1
ATOM 1073 O O . CYS A 1 134 ? 17.314 3.387 16.501 1.00 66.41 134 CYS A O 1
ATOM 1076 N N . VAL A 1 135 ? 18.234 5.278 15.729 1.00 73.13 135 VAL A N 1
ATOM 1077 C CA . VAL A 1 135 ? 19.571 4.709 15.595 1.00 74.66 135 VAL A CA 1
ATOM 1078 C C . VAL A 1 135 ? 20.158 4.274 16.959 1.00 64.05 135 VAL A C 1
ATOM 1079 O O . VAL A 1 135 ? 20.618 3.129 17.115 1.00 56.99 135 VAL A O 1
ATOM 1083 N N . GLU A 1 141 ? 20.012 1.258 9.882 1.00 83.76 141 GLU A N 1
ATOM 1084 C CA . GLU A 1 141 ? 20.117 -0.171 10.172 1.00 80.86 141 GLU A CA 1
ATOM 1085 C C . GLU A 1 141 ? 18.743 -0.838 10.485 1.00 84.58 141 GLU A C 1
ATOM 1086 O O . GLU A 1 141 ? 17.952 -0.303 11.262 1.00 87.04 141 GLU A O 1
ATOM 1092 N N . LYS A 1 142 ? 18.463 -1.992 9.866 1.00 80.92 142 LYS A N 1
ATOM 1093 C CA . LYS A 1 142 ? 17.077 -2.477 9.686 1.00 77.92 142 LYS A CA 1
ATOM 1094 C C . LYS A 1 142 ? 16.614 -3.663 10.552 1.00 75.36 142 LYS A C 1
ATOM 1095 O O . LYS A 1 142 ? 17.358 -4.633 10.781 1.00 71.58 142 LYS A O 1
ATOM 1101 N N . ILE A 1 143 ? 15.355 -3.589 10.988 1.00 69.88 143 ILE A N 1
ATOM 1102 C CA . ILE A 1 143 ? 14.869 -4.431 12.081 1.00 62.43 143 ILE A CA 1
ATOM 1103 C C . ILE A 1 143 ? 13.495 -5.016 11.828 1.00 54.72 143 ILE A C 1
ATOM 1104 O O . ILE A 1 143 ? 12.792 -4.598 10.913 1.00 56.24 143 ILE A O 1
ATOM 1109 N N . LYS A 1 144 ? 13.101 -5.986 12.643 1.00 50.81 144 LYS A N 1
ATOM 1110 C CA . LYS A 1 144 ? 11.710 -6.451 12.600 1.00 45.29 144 LYS A CA 1
ATOM 1111 C C . LYS A 1 144 ? 11.053 -6.261 13.945 1.00 37.68 144 LYS A C 1
ATOM 1112 O O . LYS A 1 144 ? 11.631 -6.633 14.967 1.00 40.56 144 LYS A O 1
ATOM 1118 N N . LYS A 1 145 ? 9.826 -5.739 13.943 1.00 37.58 145 LYS A N 1
ATOM 1119 C CA . LYS A 1 145 ? 9.111 -5.365 15.161 1.00 34.37 145 LYS A CA 1
ATOM 1120 C C . LYS A 1 145 ? 7.630 -5.391 14.956 1.00 38.46 145 LYS A C 1
ATOM 1121 O O . LYS A 1 145 ? 7.163 -5.451 13.852 1.00 37.95 145 LYS A O 1
ATOM 1127 N N . LEU A 1 146 ? 6.884 -5.221 16.031 1.00 40.64 146 LEU A N 1
ATOM 1128 C CA . LEU A 1 146 ? 5.454 -5.360 15.965 1.00 37.79 146 LEU A CA 1
ATOM 1129 C C . LEU A 1 146 ? 4.924 -4.394 16.989 1.00 37.42 146 LEU A C 1
ATOM 1130 O O . LEU A 1 146 ? 5.514 -4.245 18.052 1.00 28.48 146 LEU A O 1
ATOM 1135 N N . VAL A 1 147 ? 3.827 -3.713 16.710 1.00 37.00 147 VAL A N 1
ATOM 1136 C CA . VAL A 1 147 ? 3.174 -3.057 17.815 1.00 29.01 147 VAL A CA 1
ATOM 1137 C C . VAL A 1 147 ? 1.711 -3.417 17.943 1.00 30.50 147 VAL A C 1
ATOM 1138 O O . VAL A 1 147 ? 0.968 -3.366 16.997 1.00 33.31 147 VAL A O 1
ATOM 1142 N N . VAL A 1 148 ? 1.308 -3.775 19.145 1.00 31.00 148 VAL A N 1
ATOM 1143 C CA . VAL A 1 148 ? -0.044 -4.155 19.431 1.00 35.81 148 VAL A CA 1
ATOM 1144 C C . VAL A 1 148 ? -0.786 -2.941 19.948 1.00 42.25 148 VAL A C 1
ATOM 1145 O O . VAL A 1 148 ? -0.289 -2.190 20.806 1.00 37.08 148 VAL A O 1
ATOM 1149 N N . LYS A 1 149 ? -1.976 -2.754 19.400 1.00 28.09 149 LYS A N 1
ATOM 1150 C CA . LYS A 1 149 ? -2.783 -1.614 19.692 1.00 27.53 149 LYS A CA 1
ATOM 1151 C C . LYS A 1 149 ? -3.953 -2.136 20.501 1.00 26.90 149 LYS A C 1
ATOM 1152 O O . LYS A 1 149 ? -4.714 -3.033 20.072 1.00 34.42 149 LYS A O 1
ATOM 1158 N N . VAL A 1 150 ? -4.089 -1.586 21.681 1.00 22.68 150 VAL A N 1
ATOM 1159 C CA . VAL A 1 150 ? -5.077 -2.035 22.673 1.00 33.73 150 VAL A CA 1
ATOM 1160 C C . VAL A 1 150 ? -5.842 -0.825 23.234 1.00 40.35 150 VAL A C 1
ATOM 1161 O O . VAL A 1 150 ? -5.254 0.086 23.817 1.00 47.27 150 VAL A O 1
ATOM 1165 N N . PRO A 1 151 ? -7.154 -0.797 23.085 1.00 49.68 151 PRO A N 1
ATOM 1166 C CA . PRO A 1 151 ? -7.923 0.327 23.648 1.00 51.60 151 PRO A CA 1
ATOM 1167 C C . PRO A 1 151 ? -7.657 0.447 25.137 1.00 42.32 151 PRO A C 1
ATOM 1168 O O . PRO A 1 151 ? -7.751 -0.602 25.784 1.00 35.53 151 PRO A O 1
ATOM 1172 N N . VAL A 1 152 ? -7.338 1.644 25.675 1.00 40.22 152 VAL A N 1
ATOM 1173 C CA . VAL A 1 152 ? -7.063 1.752 27.114 1.00 42.36 152 VAL A CA 1
ATOM 1174 C C . VAL A 1 152 ? -8.285 1.444 27.934 1.00 45.23 152 VAL A C 1
ATOM 1175 O O . VAL A 1 152 ? -8.169 1.127 29.125 1.00 34.50 152 VAL A O 1
ATOM 1179 N N . LYS A 1 153 ? -9.459 1.617 27.352 1.00 39.59 153 LYS A N 1
ATOM 1180 C CA . LYS A 1 153 ? -10.644 1.351 28.146 1.00 45.22 153 LYS A CA 1
ATOM 1181 C C . LYS A 1 153 ? -10.650 -0.122 28.502 1.00 42.06 153 LYS A C 1
ATOM 1182 O O . LYS A 1 153 ? -11.383 -0.573 29.377 1.00 43.80 153 LYS A O 1
ATOM 1188 N N . LEU A 1 154 ? -9.813 -0.901 27.848 1.00 38.87 154 LEU A N 1
ATOM 1189 C CA . LEU A 1 154 ? -9.723 -2.298 28.278 1.00 40.37 154 LEU A CA 1
ATOM 1190 C C . LEU A 1 154 ? -8.852 -2.504 29.532 1.00 44.91 154 LEU A C 1
ATOM 1191 O O . LEU A 1 154 ? -8.781 -3.617 30.051 1.00 40.32 154 LEU A O 1
ATOM 1196 N N . ILE A 1 155 ? -8.209 -1.444 30.037 1.00 43.77 155 ILE A N 1
ATOM 1197 C CA . ILE A 1 155 ? -7.406 -1.595 31.267 1.00 54.52 155 ILE A CA 1
ATOM 1198 C C . ILE A 1 155 ? -8.246 -1.555 32.538 1.00 66.72 155 ILE A C 1
ATOM 1199 O O . ILE A 1 155 ? -9.046 -0.641 32.730 1.00 71.95 155 ILE A O 1
ATOM 1205 N N . MET B 1 1 ? 4.883 38.183 26.680 1.00 24.59 1 MET B N 1
ATOM 1206 C CA . MET B 1 1 ? 5.213 39.147 27.752 1.00 28.36 1 MET B CA 1
ATOM 1207 C C . MET B 1 1 ? 5.694 40.425 27.082 1.00 32.08 1 MET B C 1
ATOM 1208 O O . MET B 1 1 ? 6.039 40.376 25.917 1.00 29.63 1 MET B O 1
ATOM 1213 N N . ILE B 1 2 ? 5.634 41.572 27.778 1.00 30.87 2 ILE B N 1
ATOM 1214 C CA . ILE B 1 2 ? 6.216 42.821 27.282 1.00 28.83 2 ILE B CA 1
ATOM 1215 C C . ILE B 1 2 ? 7.343 43.281 28.229 1.00 36.95 2 ILE B C 1
ATOM 1216 O O . ILE B 1 2 ? 7.154 43.272 29.413 1.00 35.58 2 ILE B O 1
ATOM 1221 N N . ILE B 1 3 ? 8.524 43.638 27.730 1.00 34.77 3 ILE B N 1
ATOM 1222 C CA . ILE B 1 3 ? 9.506 44.296 28.610 1.00 36.02 3 ILE B CA 1
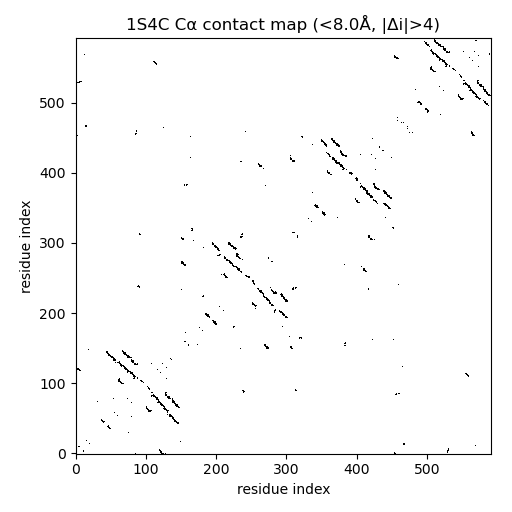ATOM 1223 C C . ILE B 1 3 ? 9.833 45.689 28.077 1.00 30.98 3 ILE B C 1
ATOM 1224 O O . ILE B 1 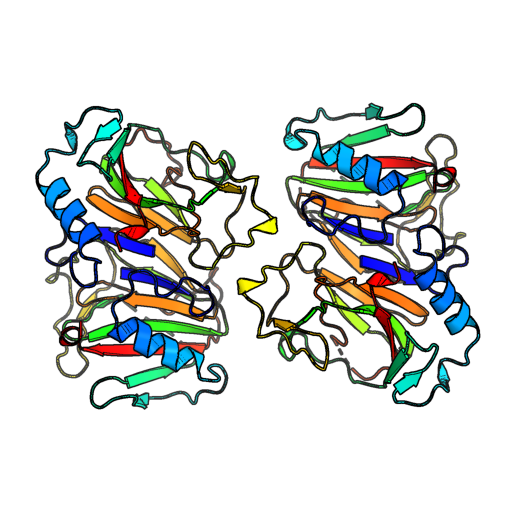3 ? 10.193 45.819 26.934 1.00 28.11 3 ILE B O 1
ATOM 1229 N N . SER B 1 4 ? 9.721 46.720 28.895 1.00 31.33 4 SER B N 1
ATOM 1230 C CA . SER B 1 4 ? 10.053 48.064 28.416 1.00 34.80 4 SER B CA 1
ATOM 1231 C C . SER B 1 4 ? 10.477 48.922 29.593 1.00 31.34 4 SER B C 1
ATOM 1232 O O . SER B 1 4 ? 10.798 48.404 30.652 1.00 25.43 4 SER B O 1
ATOM 1235 N N . SER B 1 5 ? 10.435 50.236 29.422 1.00 32.88 5 SER B N 1
ATOM 1236 C CA . SER B 1 5 ? 10.727 51.162 30.520 1.00 30.49 5 SER B CA 1
ATOM 1237 C C . SER B 1 5 ? 9.722 52.293 30.510 1.00 28.72 5 SER B C 1
ATOM 1238 O O . SER B 1 5 ? 9.341 52.770 29.436 1.00 29.23 5 SER B O 1
ATOM 1241 N N . LEU B 1 6 ? 9.287 52.710 31.701 1.00 33.95 6 LEU B N 1
ATOM 1242 C CA . LEU B 1 6 ? 8.316 53.816 31.821 1.00 38.24 6 LEU B CA 1
ATOM 1243 C C . LEU B 1 6 ? 8.980 55.092 31.346 1.00 38.17 6 LEU B C 1
ATOM 1244 O O . LEU B 1 6 ? 8.340 56.080 30.993 1.00 45.78 6 LEU B O 1
ATOM 1249 N N . THR B 1 7 ? 10.289 55.039 31.296 1.00 38.85 7 THR B N 1
ATOM 1250 C CA . THR B 1 7 ? 11.058 56.241 31.171 1.00 42.02 7 THR B CA 1
ATOM 1251 C C . THR B 1 7 ? 11.344 56.492 29.700 1.00 47.79 7 THR B C 1
ATOM 1252 O O . THR B 1 7 ? 11.788 57.574 29.302 1.00 46.18 7 THR B O 1
ATOM 1256 N N . ASN B 1 8 ? 10.994 55.511 28.870 1.00 44.08 8 ASN B N 1
ATOM 1257 C CA . ASN B 1 8 ? 11.237 55.618 27.442 1.00 46.59 8 ASN B CA 1
ATOM 1258 C C . ASN B 1 8 ? 10.334 56.622 26.751 1.00 45.89 8 ASN B C 1
ATOM 1259 O O . ASN B 1 8 ? 9.157 56.709 27.078 1.00 52.63 8 ASN B O 1
ATOM 1264 N N . PRO B 1 9 ? 10.900 57.362 25.791 1.00 46.46 9 PRO B N 1
ATOM 1265 C CA . PRO B 1 9 ? 10.144 58.347 25.007 1.00 51.69 9 PRO B CA 1
ATOM 1266 C C . PRO B 1 9 ? 8.933 57.689 24.387 1.00 53.64 9 PRO B C 1
ATOM 1267 O O . PRO B 1 9 ? 7.883 58.301 24.403 1.00 56.60 9 PRO B O 1
ATOM 1271 N N . ASN B 1 10 ? 9.089 56.451 23.902 1.00 52.97 10 ASN B N 1
ATOM 1272 C CA . ASN B 1 10 ? 8.105 55.780 23.075 1.00 47.11 10 ASN B CA 1
ATOM 1273 C C . ASN B 1 10 ? 7.572 54.450 23.580 1.00 42.20 10 ASN B C 1
ATOM 1274 O O . ASN B 1 10 ? 7.178 53.596 22.767 1.00 47.02 10 ASN B O 1
ATOM 1279 N N . PHE B 1 11 ? 7.526 54.254 24.894 1.00 42.79 11 PHE B N 1
ATOM 1280 C CA . PHE B 1 11 ? 7.076 52.971 25.478 1.00 43.73 11 PHE B CA 1
ATOM 1281 C C . PHE B 1 11 ? 5.635 52.542 25.183 1.00 48.71 11 PHE B C 1
ATOM 1282 O O . PHE B 1 11 ? 5.282 51.387 25.460 1.00 50.98 11 PHE B O 1
ATOM 1290 N N . LYS B 1 12 ? 4.796 53.445 24.675 1.00 38.33 12 LYS B N 1
ATOM 1291 C CA . LYS B 1 12 ? 3.389 53.088 24.433 1.00 39.56 12 LYS B CA 1
ATOM 1292 C C . LYS B 1 12 ? 3.187 52.356 23.104 1.00 31.66 12 LYS B C 1
ATOM 1293 O O . LYS B 1 12 ? 2.132 51.811 22.851 1.00 36.53 12 LYS B O 1
ATOM 1299 N N . VAL B 1 13 ? 4.183 52.371 22.226 1.00 41.35 13 VAL B N 1
ATOM 1300 C CA . VAL B 1 13 ? 4.000 51.742 20.931 1.00 40.06 13 VAL B CA 1
ATOM 1301 C C . VAL B 1 13 ? 3.626 50.281 21.110 1.00 36.58 13 VAL B C 1
ATOM 1302 O O . VAL B 1 13 ? 4.329 49.506 21.759 1.00 36.99 13 VAL B O 1
ATOM 1306 N N . GLY B 1 14 ? 2.487 49.904 20.573 1.00 35.67 14 GLY B N 1
ATOM 1307 C CA . GLY B 1 14 ? 2.091 48.528 20.634 1.00 35.98 14 GLY B CA 1
ATOM 1308 C C . GLY B 1 14 ? 1.462 48.070 21.927 1.00 36.36 14 GLY B C 1
ATOM 1309 O O . GLY B 1 14 ? 0.935 46.954 21.979 1.00 39.37 14 GLY B O 1
ATOM 1310 N N . LEU B 1 15 ? 1.488 48.904 22.956 1.00 33.16 15 LEU B N 1
ATOM 1311 C CA . LEU B 1 15 ? 0.876 48.542 24.234 1.00 37.82 15 LEU B CA 1
ATOM 1312 C C . LEU B 1 15 ? -0.642 48.592 24.203 1.00 39.89 15 LEU B C 1
ATOM 1313 O O . LEU B 1 15 ? -1.176 49.587 23.760 1.00 43.31 15 LEU B O 1
ATOM 1318 N N . PRO B 1 16 ? -1.324 47.585 24.756 1.00 42.14 16 PRO B N 1
ATOM 1319 C CA . PRO B 1 16 ? -2.787 47.613 24.908 1.00 41.54 16 PRO B CA 1
ATOM 1320 C C . PRO B 1 16 ? -3.206 48.843 25.708 1.00 45.24 16 PRO B C 1
ATOM 1321 O O . PRO B 1 16 ? -2.452 49.268 26.593 1.00 47.15 16 PRO B O 1
ATOM 1325 N N . LYS B 1 17 ? -4.359 49.430 25.369 1.00 48.62 17 LYS B N 1
ATOM 1326 C CA . LYS B 1 17 ? -4.831 50.692 25.971 1.00 50.70 17 LYS B CA 1
ATOM 1327 C C . LYS B 1 17 ? -4.805 50.709 27.497 1.00 44.28 17 LYS B C 1
ATOM 1328 O O . LYS B 1 17 ? -4.296 51.649 28.143 1.00 44.79 17 LYS B O 1
ATOM 1334 N N . VAL B 1 18 ? -5.345 49.662 28.088 1.00 43.15 18 VAL B N 1
ATOM 1335 C CA . VAL B 1 18 ? -5.390 49.599 29.548 1.00 48.61 18 VAL B CA 1
ATOM 1336 C C . VAL B 1 18 ? -4.002 49.656 30.126 1.00 45.18 18 VAL B C 1
ATOM 1337 O O . VAL B 1 18 ? -3.780 50.349 31.127 1.00 51.04 18 VAL B O 1
ATOM 1341 N N . ILE B 1 19 ? -3.062 48.952 29.487 1.00 42.05 19 ILE B N 1
ATOM 1342 C CA . ILE B 1 19 ? -1.666 48.973 29.945 1.00 42.54 19 ILE B CA 1
ATOM 1343 C C . ILE B 1 19 ? -1.029 50.357 29.784 1.00 42.07 19 ILE B C 1
ATOM 1344 O O . ILE B 1 19 ? -0.397 50.889 30.721 1.00 42.57 19 ILE B O 1
ATOM 1349 N N . ALA B 1 20 ? -1.213 50.950 28.610 1.00 38.44 20 ALA B N 1
ATOM 1350 C CA . ALA B 1 20 ? -0.792 52.334 28.390 1.00 37.08 20 ALA B CA 1
ATOM 1351 C C . ALA B 1 20 ? -1.341 53.255 29.489 1.00 40.05 20 ALA B C 1
ATOM 1352 O O . ALA B 1 20 ? -0.600 54.057 30.094 1.00 41.83 20 ALA B O 1
ATOM 1354 N N . GLU B 1 21 ? -2.643 53.154 29.753 1.00 43.42 21 GLU B N 1
ATOM 1355 C CA . GLU B 1 21 ? -3.272 54.017 30.790 1.00 47.54 21 GLU B CA 1
ATOM 1356 C C . GLU B 1 21 ? -2.700 53.797 32.170 1.00 47.25 21 GLU B C 1
ATOM 1357 O O . GLU B 1 21 ? -2.377 54.765 32.866 1.00 48.78 21 GLU B O 1
ATOM 1363 N N . VAL B 1 22 ? -2.545 52.531 32.560 1.00 42.89 22 VAL B N 1
ATOM 1364 C CA . VAL B 1 22 ? -1.838 52.231 33.805 1.00 38.20 22 VAL B CA 1
ATOM 1365 C C . VAL B 1 22 ? -0.458 52.890 33.921 1.00 38.33 22 VAL B C 1
ATOM 1366 O O . VAL B 1 22 ? -0.162 53.509 34.923 1.00 37.34 22 VAL B O 1
ATOM 1370 N N . CYS B 1 23 ? 0.378 52.740 32.885 1.00 40.32 23 CYS B N 1
ATOM 1371 C CA . CYS B 1 23 ? 1.750 53.257 32.866 1.00 38.79 23 CYS B CA 1
ATOM 1372 C C . CYS B 1 23 ? 1.777 54.776 32.884 1.00 43.57 23 CYS B C 1
ATOM 1373 O O . CYS B 1 23 ? 2.672 55.381 33.494 1.00 39.56 23 CYS B O 1
ATOM 1376 N N . ASP B 1 24 ? 0.829 55.378 32.162 1.00 38.20 24 ASP B N 1
ATOM 1377 C CA . ASP B 1 24 ? 0.622 56.825 32.215 1.00 45.80 24 ASP B CA 1
ATOM 1378 C C . ASP B 1 24 ? 0.372 57.303 33.637 1.00 46.84 24 ASP B C 1
ATOM 1379 O O . ASP B 1 24 ? 1.048 58.181 34.150 1.00 52.25 24 ASP B O 1
ATOM 1384 N N . TYR B 1 25 ? -0.608 56.681 34.277 1.00 43.89 25 TYR B N 1
ATOM 1385 C CA . TYR B 1 25 ? -0.921 57.004 35.647 1.00 40.83 25 TYR B CA 1
ATOM 1386 C C . TYR B 1 25 ? 0.294 56.838 36.550 1.00 43.46 25 TYR B C 1
ATOM 1387 O O . TYR B 1 25 ? 0.542 57.660 37.393 1.00 48.41 25 TYR B O 1
ATOM 1396 N N . LEU B 1 26 ? 1.059 55.771 36.376 1.00 43.47 26 LEU B N 1
ATOM 1397 C CA . LEU B 1 26 ? 2.203 55.512 37.243 1.00 40.25 26 LEU B CA 1
ATOM 1398 C C . LEU B 1 26 ? 3.238 56.627 37.076 1.00 34.91 26 LEU B C 1
ATOM 1399 O O . LEU B 1 26 ? 4.006 56.950 38.000 1.00 38.88 26 LEU B O 1
ATOM 1404 N N . ASN B 1 27 ? 3.319 57.160 35.871 1.00 35.66 27 ASN B N 1
ATOM 1405 C CA . ASN B 1 27 ? 4.340 58.171 35.586 1.00 44.41 27 ASN B CA 1
ATOM 1406 C C . ASN B 1 27 ? 3.981 59.500 36.238 1.00 51.47 27 ASN B C 1
ATOM 1407 O O . ASN B 1 27 ? 4.741 60.487 36.151 1.00 51.25 27 ASN B O 1
ATOM 1412 N N . THR B 1 28 ? 2.798 59.491 36.854 1.00 47.69 28 THR B N 1
ATOM 1413 C CA . THR B 1 28 ? 2.165 60.606 37.574 1.00 53.85 28 THR B CA 1
ATOM 1414 C C . THR B 1 28 ? 2.616 60.619 39.027 1.00 56.89 28 THR B C 1
ATOM 1415 O O . THR B 1 28 ? 2.371 61.575 39.759 1.00 65.37 28 THR B O 1
ATOM 1419 N N . LEU B 1 29 ? 3.286 59.557 39.454 1.00 50.18 29 LEU B N 1
ATOM 1420 C CA . LEU B 1 29 ? 3.626 59.400 40.852 1.00 50.70 29 LEU B CA 1
ATOM 1421 C C . LEU B 1 29 ? 5.092 59.663 41.177 1.00 52.79 29 LEU B C 1
ATOM 1422 O O . LEU B 1 29 ? 5.974 59.628 40.294 1.00 51.91 29 LEU B O 1
ATOM 1427 N N . ASP B 1 30 ? 5.344 59.925 42.460 1.00 45.86 30 ASP B N 1
ATOM 1428 C CA . ASP B 1 30 ? 6.669 59.783 43.012 1.00 43.10 30 ASP B CA 1
ATOM 1429 C C . ASP B 1 30 ? 6.638 58.358 43.493 1.00 50.03 30 ASP B C 1
ATOM 1430 O O . ASP B 1 30 ? 6.297 58.059 44.653 1.00 49.69 30 ASP B O 1
ATOM 1435 N N . LEU B 1 31 ? 6.948 57.459 42.572 1.00 54.85 31 LEU B N 1
ATOM 1436 C CA . LEU B 1 31 ? 6.970 56.054 42.900 1.00 48.80 31 LEU B CA 1
ATOM 1437 C C . LEU B 1 31 ? 7.903 55.831 44.095 1.00 46.94 31 LEU B C 1
ATOM 1438 O O . LEU B 1 31 ? 7.692 54.937 44.942 1.00 48.26 31 LEU B O 1
ATOM 1443 N N . ASN B 1 32 ? 8.946 56.626 44.208 1.00 45.35 32 ASN B N 1
ATOM 1444 C CA . ASN B 1 32 ? 9.885 56.284 45.276 1.00 53.59 32 ASN B CA 1
ATOM 1445 C C . ASN B 1 32 ? 9.306 56.515 46.652 1.00 55.02 32 ASN B C 1
ATOM 1446 O O . ASN B 1 32 ? 9.839 56.019 47.654 1.00 53.18 32 ASN B O 1
ATOM 1451 N N . ALA B 1 33 ? 8.196 57.250 46.692 1.00 58.08 33 ALA B N 1
ATOM 1452 C CA . ALA B 1 33 ? 7.642 57.682 47.967 1.00 64.17 33 ALA B CA 1
ATOM 1453 C C . ALA B 1 33 ? 6.395 56.928 48.308 1.00 64.78 33 ALA B C 1
ATOM 1454 O O . ALA B 1 33 ? 5.951 56.983 49.450 1.00 70.55 33 ALA B O 1
ATOM 1456 N N . LEU B 1 34 ? 5.832 56.229 47.326 1.00 60.48 34 LEU B N 1
ATOM 1457 C CA . LEU B 1 34 ? 4.692 55.344 47.569 1.00 55.76 34 LEU B CA 1
ATOM 1458 C C . LEU B 1 34 ? 4.967 54.465 48.772 1.00 51.70 34 LEU B C 1
ATOM 1459 O O . LEU B 1 34 ? 6.047 53.881 48.878 1.00 52.48 34 LEU B O 1
ATOM 1464 N N . GLU B 1 35 ? 3.987 54.396 49.673 1.00 48.00 35 GLU B N 1
ATOM 1465 C CA . GLU B 1 35 ? 4.008 53.492 50.831 1.00 52.90 35 GLU B CA 1
ATOM 1466 C C . GLU B 1 35 ? 3.875 52.024 50.416 1.00 45.61 35 GLU B C 1
ATOM 1467 O O . GLU B 1 35 ? 3.103 51.698 49.501 1.00 48.05 35 GLU B O 1
ATOM 1473 N N . ASN B 1 36 ? 4.594 51.162 51.135 1.00 43.16 36 ASN B N 1
ATOM 1474 C CA . ASN B 1 36 ? 4.363 49.718 51.113 1.00 45.39 36 ASN B CA 1
ATOM 1475 C C . ASN B 1 36 ? 2.925 49.331 51.416 1.00 49.22 36 ASN B C 1
ATOM 1476 O O . ASN B 1 36 ? 2.296 49.847 52.340 1.00 49.04 36 ASN B O 1
ATOM 1481 N N . GLY B 1 37 ? 2.422 48.369 50.657 1.00 47.73 37 GLY B N 1
ATOM 1482 C CA . GLY B 1 37 ? 1.073 47.903 50.847 1.00 40.66 37 GLY B CA 1
ATOM 1483 C C . GLY B 1 37 ? 0.293 48.015 49.563 1.00 45.60 37 GLY B C 1
ATOM 1484 O O . GLY B 1 37 ? 0.834 48.327 48.495 1.00 48.43 37 GLY B O 1
ATOM 1485 N N . ARG B 1 38 ? -0.996 47.763 49.694 1.00 40.95 38 ARG B N 1
ATOM 1486 C CA . ARG B 1 38 ? -1.877 47.641 48.585 1.00 44.25 38 ARG B CA 1
ATOM 1487 C C . ARG B 1 38 ? -2.483 48.996 48.320 1.00 53.94 38 ARG B C 1
ATOM 1488 O O . ARG B 1 38 ? -2.993 49.616 49.229 1.00 56.08 38 ARG B O 1
ATOM 1496 N N . HIS B 1 39 ? -2.405 49.465 47.078 1.00 54.50 39 HIS B N 1
ATOM 1497 C CA . HIS B 1 39 ? -2.977 50.732 46.703 1.00 50.46 39 HIS B CA 1
ATOM 1498 C C . HIS B 1 39 ? -4.043 50.433 45.673 1.00 53.96 39 HIS B C 1
ATOM 1499 O O . HIS B 1 39 ? -3.778 49.756 44.685 1.00 54.57 39 HIS B O 1
ATOM 1506 N N . ASP B 1 40 ? -5.253 50.928 45.874 1.00 61.77 40 ASP B N 1
ATOM 1507 C CA . ASP B 1 40 ? -6.301 50.725 44.881 1.00 64.76 40 ASP B CA 1
ATOM 1508 C C . ASP B 1 40 ? -6.209 51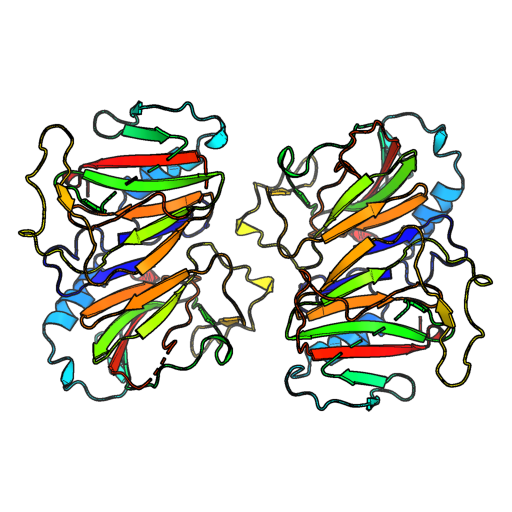.830 43.827 1.00 61.65 40 ASP B C 1
ATOM 1509 O O . ASP B 1 40 ? -5.932 52.956 44.179 1.00 64.54 40 ASP B O 1
ATOM 1514 N N . ILE B 1 41 ? -6.421 51.514 42.541 1.00 59.94 41 ILE B N 1
ATOM 1515 C CA . ILE B 1 41 ? -6.205 52.485 41.444 1.00 59.51 41 ILE B CA 1
ATOM 1516 C C . ILE B 1 41 ? -7.518 52.895 40.814 1.00 61.27 41 ILE B C 1
ATOM 1517 O O . ILE B 1 41 ? -7.676 54.009 40.302 1.00 62.28 41 ILE B O 1
ATOM 1522 N N . ASN B 1 42 ? -8.439 51.952 40.815 1.00 57.90 42 ASN B N 1
ATOM 1523 C CA . ASN B 1 42 ? -9.792 52.192 40.398 1.00 61.98 42 ASN B CA 1
ATOM 1524 C C . ASN B 1 42 ? -10.537 50.978 40.899 1.00 63.63 42 ASN B C 1
ATOM 1525 O O . ASN B 1 42 ? -10.026 50.283 41.782 1.00 51.82 42 ASN B O 1
ATOM 1530 N N . ASP B 1 43 ? -11.723 50.715 40.348 1.00 70.81 43 ASP B N 1
ATOM 1531 C CA . ASP B 1 43 ? -12.548 49.629 40.859 1.00 78.34 43 ASP B CA 1
ATOM 1532 C C . ASP B 1 43 ? -11.978 48.235 40.577 1.00 77.67 43 ASP B C 1
ATOM 1533 O O . ASP B 1 43 ? -12.176 47.315 41.382 1.00 75.52 43 ASP B O 1
ATOM 1538 N N . GLN B 1 44 ? -11.269 48.087 39.448 1.00 74.87 44 GLN B N 1
ATOM 1539 C CA . GLN B 1 44 ? -10.719 46.788 39.021 1.00 68.33 44 GLN B CA 1
ATOM 1540 C C . GLN B 1 44 ? -9.209 46.594 39.276 1.00 57.27 44 GLN B C 1
ATOM 1541 O O . GLN B 1 44 ? -8.745 45.488 39.531 1.00 55.43 44 GLN B O 1
ATOM 1547 N N . ILE B 1 45 ? -8.449 47.670 39.183 1.00 52.09 45 ILE B N 1
ATOM 1548 C CA . ILE B 1 45 ? -6.999 47.595 39.211 1.00 48.68 45 ILE B CA 1
ATOM 1549 C C . ILE B 1 45 ? -6.498 48.077 40.550 1.00 46.34 45 ILE B C 1
ATOM 1550 O O . ILE B 1 45 ? -6.856 49.141 40.995 1.00 49.49 45 ILE B O 1
ATOM 1555 N N . TYR B 1 46 ? -5.641 47.297 41.172 1.00 42.93 46 TYR B N 1
ATOM 1556 C CA . TYR B 1 46 ? -4.934 47.715 42.348 1.00 40.26 46 TYR B CA 1
ATOM 1557 C C . TYR B 1 46 ? -3.487 47.293 42.104 1.00 38.90 46 TYR B C 1
ATOM 1558 O O . TYR B 1 46 ? -3.196 46.568 41.150 1.00 41.53 46 TYR B O 1
ATOM 1567 N N . MET B 1 47 ? -2.596 47.702 42.991 1.00 34.70 47 MET B N 1
ATOM 1568 C CA . MET B 1 47 ? -1.210 47.323 42.897 1.00 35.84 47 MET B CA 1
ATOM 1569 C C . MET B 1 47 ? -0.755 47.122 44.286 1.00 43.64 47 MET B C 1
ATOM 1570 O O . MET B 1 47 ? -1.346 47.666 45.180 1.00 43.83 47 MET B O 1
ATOM 1575 N N . ASN B 1 48 ? 0.299 46.332 44.453 1.00 42.91 48 ASN B N 1
ATOM 1576 C CA . ASN B 1 48 ? 0.979 46.170 45.701 1.00 38.77 48 ASN B CA 1
ATOM 1577 C C . ASN B 1 48 ? 2.354 46.780 45.550 1.00 41.50 48 ASN B C 1
ATOM 1578 O O . ASN B 1 48 ? 3.018 46.531 44.528 1.00 37.12 48 ASN B O 1
ATOM 1583 N N . VAL B 1 49 ? 2.823 47.537 46.549 1.00 40.38 49 VAL B N 1
ATOM 1584 C CA . VAL B 1 49 ? 4.195 48.007 46.503 1.00 33.31 49 VAL B CA 1
ATOM 1585 C C . VAL B 1 49 ? 4.852 47.478 47.710 1.00 40.30 49 VAL B C 1
ATOM 1586 O O . VAL B 1 49 ? 4.217 47.299 48.751 1.00 49.53 49 VAL B O 1
ATOM 1590 N N . MET B 1 50 ? 6.116 47.147 47.587 1.00 44.30 50 MET B N 1
ATOM 1591 C CA . MET B 1 50 ? 6.739 46.356 48.639 1.00 49.82 50 MET B CA 1
ATOM 1592 C C . MET B 1 50 ? 8.204 46.564 48.526 1.00 48.57 50 MET B C 1
ATOM 1593 O O . MET B 1 50 ? 8.690 46.995 47.474 1.00 52.38 50 MET B O 1
ATOM 1598 N N . GLU B 1 51 ? 8.920 46.219 49.583 1.00 55.56 51 GLU B N 1
ATOM 1599 C CA . GLU B 1 51 ? 10.372 46.283 49.587 1.00 56.83 51 GLU B CA 1
ATOM 1600 C C . GLU B 1 51 ? 10.915 44.939 50.018 1.00 56.66 51 GLU B C 1
ATOM 1601 O O . GLU B 1 51 ? 11.329 44.773 51.156 1.00 57.47 51 GLU B O 1
ATOM 1607 N N . PRO B 1 52 ? 10.921 43.968 49.114 1.00 59.78 52 PRO B N 1
ATOM 1608 C CA . PRO B 1 52 ? 11.447 42.647 49.436 1.00 63.45 52 PRO B CA 1
ATOM 1609 C C . PRO B 1 52 ? 12.940 42.578 49.127 1.00 65.07 52 PRO B C 1
ATOM 1610 O O . PRO B 1 52 ? 13.447 43.420 48.405 1.00 65.77 52 PRO B O 1
ATOM 1614 N N . GLU B 1 53 ? 13.650 41.608 49.682 1.00 72.36 53 GLU B N 1
ATOM 1615 C CA . GLU B 1 53 ? 15.046 41.424 49.275 1.00 80.42 53 GLU B CA 1
ATOM 1616 C C . GLU B 1 53 ? 15.255 40.258 48.284 1.00 79.12 53 GLU B C 1
ATOM 1617 O O . GLU B 1 53 ? 14.907 39.102 48.557 1.00 81.07 53 GLU B O 1
ATOM 1623 N N . THR B 1 54 ? 15.839 40.567 47.134 1.00 72.54 54 THR B N 1
ATOM 1624 C CA . THR B 1 54 ? 16.126 39.539 46.151 1.00 67.89 54 THR B CA 1
ATOM 1625 C C . THR B 1 54 ? 16.691 38.225 46.775 1.00 68.21 54 THR B C 1
ATOM 1626 O O . THR B 1 54 ? 17.458 38.235 47.751 1.00 68.74 54 THR B O 1
ATOM 1630 N N . ALA B 1 55 ? 16.259 37.089 46.239 1.00 65.13 55 ALA B N 1
ATOM 1631 C CA . ALA B 1 55 ? 16.663 35.801 46.773 1.00 66.64 55 ALA B CA 1
ATOM 1632 C C . ALA B 1 55 ? 17.156 34.897 45.653 1.00 64.05 55 ALA B C 1
ATOM 1633 O O . ALA B 1 55 ? 17.085 35.259 44.480 1.00 63.68 55 ALA B O 1
ATOM 1635 N N . GLU B 1 56 ? 17.681 33.740 46.047 1.00 64.67 56 GLU B N 1
ATOM 1636 C CA . GLU B 1 56 ? 18.191 32.709 45.145 1.00 68.33 56 GLU B CA 1
ATOM 1637 C C . GLU B 1 56 ? 17.046 32.038 44.393 1.00 63.86 56 GLU B C 1
ATOM 1638 O O . GLU B 1 56 ? 16.026 31.648 44.997 1.00 61.14 56 GLU B O 1
ATOM 1644 N N . PRO B 1 57 ? 17.188 31.902 43.080 1.00 57.53 57 PRO B N 1
ATOM 1645 C CA . PRO B 1 57 ? 16.105 31.285 42.298 1.00 62.06 57 PRO B CA 1
ATOM 1646 C C . PRO B 1 57 ? 15.640 29.911 42.843 1.00 65.96 57 PRO B C 1
ATOM 1647 O O . PRO B 1 57 ? 14.440 29.620 42.789 1.00 69.23 57 PRO B O 1
ATOM 1651 N N . SER B 1 58 ? 16.542 29.095 43.385 1.00 68.78 58 SER B N 1
ATOM 1652 C CA . SER B 1 58 ? 16.134 27.772 43.893 1.00 69.13 58 SER B CA 1
ATOM 1653 C C . SER B 1 58 ? 15.332 27.840 45.199 1.00 68.49 58 SER B C 1
ATOM 1654 O O . SER B 1 58 ? 14.572 26.925 45.530 1.00 65.77 58 SER B O 1
ATOM 1657 N N . SER B 1 59 ? 15.500 28.926 45.942 1.00 71.25 59 SER B N 1
ATOM 1658 C CA . SER B 1 59 ? 14.772 29.109 47.199 1.00 74.88 59 SER B CA 1
ATOM 1659 C C . SER B 1 59 ? 13.267 29.426 47.013 1.00 75.91 59 SER B C 1
ATOM 1660 O O . SER B 1 59 ? 12.524 29.564 47.992 1.00 75.42 59 SER B O 1
ATOM 1663 N N . LYS B 1 60 ? 12.818 29.542 45.763 1.00 75.51 60 LYS B N 1
ATOM 1664 C CA . LYS B 1 60 ? 11.438 29.945 45.481 1.00 71.60 60 LYS B CA 1
ATOM 1665 C C . LYS B 1 60 ? 10.857 29.256 44.240 1.00 66.37 60 LYS B C 1
ATOM 1666 O O . LYS B 1 60 ? 11.591 28.739 43.398 1.00 70.01 60 LYS B O 1
ATOM 1672 N N . LYS B 1 61 ? 9.532 29.262 44.131 1.00 59.94 61 LYS B N 1
ATOM 1673 C CA . LYS B 1 61 ? 8.842 28.706 42.973 1.00 57.17 61 LYS B CA 1
ATOM 1674 C C . LYS B 1 61 ? 8.434 29.796 41.988 1.00 52.57 61 LYS B C 1
ATOM 1675 O O . LYS B 1 61 ? 8.230 30.968 42.362 1.00 50.30 61 LYS B O 1
ATOM 1681 N N . ALA B 1 62 ? 8.324 29.395 40.727 1.00 43.72 62 ALA B N 1
ATOM 1682 C CA . ALA B 1 62 ? 7.691 30.213 39.718 1.00 46.21 62 ALA B CA 1
ATOM 1683 C C . ALA B 1 62 ? 6.203 30.274 40.001 1.00 42.41 62 ALA B C 1
ATOM 1684 O O . ALA B 1 62 ? 5.634 29.429 40.719 1.00 41.95 62 ALA B O 1
ATOM 1686 N N . GLU B 1 63 ? 5.578 31.297 39.447 1.00 37.63 63 GLU B N 1
ATOM 1687 C CA . GLU B 1 63 ? 4.166 31.432 39.567 1.00 39.71 63 GLU B CA 1
ATOM 1688 C C . GLU B 1 63 ? 3.570 31.845 38.264 1.00 36.83 63 GLU B C 1
ATOM 1689 O O . GLU B 1 63 ? 4.226 32.481 37.446 1.00 35.90 63 GLU B O 1
ATOM 1695 N N . LEU B 1 64 ? 2.302 31.499 38.092 1.00 35.15 64 LEU B N 1
ATOM 1696 C CA . LEU B 1 64 ? 1.507 32.115 37.056 1.00 37.90 64 LEU B CA 1
ATOM 1697 C C . LEU B 1 64 ? 0.050 32.352 37.536 1.00 35.12 64 LEU B C 1
ATOM 1698 O O . LEU B 1 64 ? -0.382 31.770 38.535 1.00 36.25 64 LEU B O 1
ATOM 1703 N N . HIS B 1 65 ? -0.670 33.214 36.828 1.00 33.39 65 HIS B N 1
ATOM 1704 C CA . HIS B 1 65 ? -2.002 33.697 37.219 1.00 39.82 65 HIS B CA 1
ATOM 1705 C C . HIS B 1 65 ? -2.996 33.346 36.147 1.00 38.66 65 HIS B C 1
ATOM 1706 O O . HIS B 1 65 ? -2.586 33.116 35.026 1.00 44.14 65 HIS B O 1
ATOM 1713 N N . HIS B 1 66 ? -4.287 33.290 36.467 1.00 37.87 66 HIS B N 1
ATOM 1714 C CA . HIS B 1 66 ? -5.298 32.993 35.442 1.00 39.93 66 HIS B CA 1
ATOM 1715 C C . HIS B 1 66 ? -6.172 34.188 35.110 1.00 44.41 66 HIS B C 1
ATOM 1716 O O . HIS B 1 66 ? -6.683 34.315 33.981 1.00 45.58 66 HIS B O 1
ATOM 1723 N N . GLU B 1 67 ? -6.424 35.035 36.100 1.00 47.99 67 GLU B N 1
ATOM 1724 C CA . GLU B 1 67 ? -7.418 36.099 35.910 1.00 47.45 67 GLU B CA 1
ATOM 1725 C C . GLU B 1 67 ? -6.791 37.450 35.771 1.00 38.10 67 GLU B C 1
ATOM 1726 O O . GLU B 1 67 ? -7.361 38.360 35.174 1.00 33.42 67 GLU B O 1
ATOM 1732 N N . TYR B 1 68 ? -5.608 37.604 36.344 1.00 34.24 68 TYR B N 1
ATOM 1733 C CA . TYR B 1 68 ? -4.950 38.896 36.236 1.00 36.18 68 TYR B CA 1
ATOM 1734 C C . TYR B 1 68 ? -3.709 38.927 35.329 1.00 33.72 68 TYR B C 1
ATOM 1735 O O . TYR B 1 68 ? -2.942 37.976 35.277 1.00 33.72 68 TYR B O 1
ATOM 1744 N N . LEU B 1 69 ? -3.477 40.050 34.674 1.00 31.74 69 LEU B N 1
ATOM 1745 C CA . LEU B 1 69 ? -2.093 40.341 34.272 1.00 36.74 69 LEU B CA 1
ATOM 1746 C C . LEU B 1 69 ? -1.274 41.091 35.313 1.00 38.46 69 LEU B C 1
ATOM 1747 O O . LEU B 1 69 ? -1.796 41.747 36.176 1.00 41.58 69 LEU B O 1
ATOM 1752 N N . ASP B 1 70 ? 0.030 40.944 35.235 1.00 38.67 70 ASP B N 1
ATOM 1753 C CA . ASP B 1 70 ? 0.945 41.596 36.160 1.00 36.05 70 ASP B CA 1
ATOM 1754 C C . ASP B 1 70 ? 1.636 42.656 35.381 1.00 43.45 70 ASP B C 1
ATOM 1755 O O . ASP B 1 70 ? 2.067 42.385 34.281 1.00 44.33 70 ASP B O 1
ATOM 1760 N N . VAL B 1 71 ? 1.757 43.859 35.935 1.00 43.62 71 VAL B N 1
ATOM 1761 C CA . VAL B 1 71 ? 2.623 44.821 35.349 1.00 32.56 71 VAL B CA 1
ATOM 1762 C C . VAL B 1 71 ? 3.597 45.035 36.444 1.00 39.59 71 VAL B C 1
ATOM 1763 O O . VAL B 1 71 ? 3.334 45.787 37.376 1.00 44.43 71 VAL B O 1
ATOM 1767 N N . GLN B 1 72 ? 4.727 44.356 36.375 1.00 35.65 72 GLN B N 1
ATOM 1768 C CA . GLN B 1 72 ? 5.767 44.614 37.374 1.00 35.37 72 GLN B CA 1
ATOM 1769 C C . GLN B 1 72 ? 6.588 45.797 36.998 1.00 34.97 72 GLN B C 1
ATOM 1770 O O . GLN B 1 72 ? 7.070 45.869 35.874 1.00 39.00 72 GLN B O 1
ATOM 1776 N N . VAL B 1 73 ? 6.761 46.731 37.936 1.00 39.35 73 VAL B N 1
ATOM 1777 C CA . VAL B 1 73 ? 7.725 47.828 37.769 1.00 40.00 73 VAL B CA 1
ATOM 1778 C C . VAL B 1 73 ? 8.769 47.841 38.871 1.00 36.71 73 VAL B C 1
ATOM 1779 O O . VAL B 1 73 ? 8.411 47.834 40.041 1.00 36.90 73 VAL B O 1
ATOM 1783 N N . LEU B 1 74 ? 10.055 47.880 38.503 1.00 31.98 74 LEU B N 1
ATOM 1784 C CA . LEU B 1 74 ? 11.110 48.070 39.467 1.00 38.26 74 LEU B CA 1
ATOM 1785 C C . LEU B 1 74 ? 11.211 49.589 39.798 1.00 44.12 74 LEU B C 1
ATOM 1786 O O . LEU B 1 74 ? 11.064 50.449 38.925 1.00 40.43 74 LEU B O 1
ATOM 1791 N N . ILE B 1 75 ? 11.418 49.899 41.069 1.00 45.08 75 ILE B N 1
ATOM 1792 C CA . ILE B 1 75 ? 11.392 51.280 41.554 1.00 46.56 75 ILE B CA 1
ATOM 1793 C C . ILE B 1 75 ? 12.785 51.701 42.004 1.00 46.93 75 ILE B C 1
ATOM 1794 O O . ILE B 1 75 ? 13.247 52.768 41.637 1.00 48.29 75 ILE B O 1
ATOM 1799 N N . ARG B 1 76 ? 13.452 50.857 42.792 1.00 43.98 76 ARG B N 1
ATOM 1800 C CA . ARG B 1 76 ? 14.868 51.074 43.112 1.00 50.41 76 ARG B CA 1
ATOM 1801 C C . ARG B 1 76 ? 15.607 49.763 43.323 1.00 49.55 76 ARG B C 1
ATOM 1802 O O . ARG B 1 76 ? 15.029 48.784 43.842 1.00 50.72 76 ARG B O 1
ATOM 1810 N N . GLY B 1 77 ? 16.878 49.737 42.926 1.00 45.10 77 GLY B N 1
ATOM 1811 C CA . GLY B 1 77 ? 17.682 48.526 43.049 1.00 44.94 77 GLY B CA 1
ATOM 1812 C C . GLY B 1 77 ? 17.843 47.839 41.700 1.00 45.04 77 GLY B C 1
ATOM 1813 O O . GLY B 1 77 ? 17.776 48.484 40.681 1.00 46.83 77 GLY B O 1
ATOM 1814 N N . THR B 1 78 ? 18.083 46.535 41.697 1.00 41.94 78 THR B N 1
ATOM 1815 C CA . THR B 1 78 ? 18.096 45.764 40.477 1.00 43.26 78 THR B CA 1
ATOM 1816 C C . THR B 1 78 ? 17.530 44.412 40.826 1.00 48.12 78 THR B C 1
ATOM 1817 O O . THR B 1 78 ? 17.762 43.895 41.928 1.00 47.44 78 THR B O 1
ATOM 1821 N N . GLU B 1 79 ? 16.761 43.849 39.901 1.00 46.71 79 GLU B N 1
ATOM 1822 C CA . GLU B 1 79 ? 16.154 42.555 40.112 1.00 39.31 79 GLU B CA 1
ATOM 1823 C C . GLU B 1 79 ? 16.247 41.736 38.845 1.00 42.15 79 GLU B C 1
ATOM 1824 O O . GLU B 1 79 ? 16.066 42.238 37.733 1.00 46.21 79 GLU B O 1
ATOM 1830 N N . ASN B 1 80 ? 16.598 40.477 39.033 1.00 44.40 80 ASN B N 1
ATOM 1831 C CA . ASN B 1 80 ? 16.496 39.448 38.028 1.00 38.83 80 ASN B CA 1
ATOM 1832 C C . ASN B 1 80 ? 15.099 38.780 38.137 1.00 37.11 80 ASN B C 1
ATOM 1833 O O . ASN B 1 80 ? 14.579 38.510 39.219 1.00 35.86 80 ASN B O 1
ATOM 1838 N N . ILE B 1 81 ? 14.453 38.593 37.016 1.00 36.24 81 ILE B N 1
ATOM 1839 C CA . ILE B 1 81 ? 13.181 37.892 37.041 1.00 38.71 81 ILE B CA 1
ATOM 1840 C C . ILE B 1 81 ? 13.362 36.821 36.024 1.00 33.36 81 ILE B C 1
ATOM 1841 O O . ILE B 1 81 ? 13.612 37.133 34.869 1.00 30.69 81 ILE B O 1
ATOM 1846 N N . GLU B 1 82 ? 13.209 35.569 36.431 1.00 32.09 82 GLU B N 1
ATOM 1847 C CA . GLU B 1 82 ? 13.304 34.465 35.492 1.00 37.90 82 GLU B CA 1
ATOM 1848 C C . GLU B 1 82 ? 11.961 34.280 34.829 1.00 32.35 82 GLU B C 1
ATOM 1849 O O . GLU B 1 82 ? 10.925 34.301 35.491 1.00 35.88 82 GLU B O 1
ATOM 1855 N N . VAL B 1 83 ? 11.951 34.100 33.525 1.00 32.24 83 VAL B N 1
ATOM 1856 C CA . VAL B 1 83 ? 10.672 34.056 32.854 1.00 29.50 83 VAL B CA 1
ATOM 1857 C C . VAL B 1 83 ? 10.603 32.933 31.837 1.00 34.34 83 VAL B C 1
ATOM 1858 O O . VAL B 1 83 ? 11.616 32.379 31.433 1.00 43.50 83 VAL B O 1
ATOM 1862 N N . GLY B 1 84 ? 9.393 32.599 31.409 1.00 36.16 84 GLY B N 1
ATOM 1863 C CA . GLY B 1 84 ? 9.209 31.638 30.347 1.00 32.65 84 GLY B CA 1
ATOM 1864 C C . GLY B 1 84 ? 8.239 32.228 29.327 1.00 40.28 84 GLY B C 1
ATOM 1865 O O . GLY B 1 84 ? 7.162 32.767 29.672 1.00 31.07 84 GLY B O 1
ATOM 1866 N N . ALA B 1 85 ? 8.614 32.129 28.059 1.00 40.67 85 ALA B N 1
ATOM 1867 C CA . ALA B 1 85 ? 7.799 32.668 26.976 1.00 38.64 85 ALA B CA 1
ATOM 1868 C C . ALA B 1 85 ? 7.031 31.550 26.272 1.00 41.58 85 ALA B C 1
ATOM 1869 O O . ALA B 1 85 ? 6.123 31.814 25.476 1.00 35.86 85 ALA B O 1
ATOM 1871 N N . THR B 1 86 ? 7.433 30.307 26.536 1.00 39.86 86 THR B N 1
ATOM 1872 C CA . THR B 1 86 ? 6.693 29.131 26.056 1.00 42.94 86 THR B CA 1
ATOM 1873 C C . THR B 1 86 ? 5.598 28.765 27.040 1.00 36.79 86 THR B C 1
ATOM 1874 O O . THR B 1 86 ? 5.771 28.848 28.275 1.00 34.03 86 THR B O 1
ATOM 1878 N N . TYR B 1 87 ? 4.448 28.392 26.510 1.00 33.63 87 TYR B N 1
ATOM 1879 C CA . TYR B 1 87 ? 3.305 28.048 27.381 1.00 33.49 87 TYR B CA 1
ATOM 1880 C C . TYR B 1 87 ? 3.719 26.915 28.288 1.00 32.34 87 TYR B C 1
ATOM 1881 O O . TYR B 1 87 ? 4.379 25.992 27.822 1.00 37.93 87 TYR B O 1
ATOM 1890 N N . PRO B 1 88 ? 3.388 26.999 29.587 1.00 38.12 88 PRO B N 1
ATOM 1891 C CA . PRO B 1 88 ? 3.883 26.013 30.561 1.00 40.76 88 PRO B CA 1
ATOM 1892 C C . PRO B 1 88 ? 3.159 24.653 30.533 1.00 38.43 88 PRO B C 1
ATOM 1893 O O . PRO B 1 88 ? 2.054 24.541 30.016 1.00 35.20 88 PRO B O 1
ATOM 1897 N N . ASN B 1 89 ? 3.846 23.632 31.036 1.00 34.20 89 ASN B N 1
ATOM 1898 C CA . ASN B 1 89 ? 3.244 22.336 31.241 1.00 36.34 89 ASN B CA 1
ATOM 1899 C C . ASN B 1 89 ? 2.459 22.401 32.529 1.00 36.31 89 ASN B C 1
ATOM 1900 O O . ASN B 1 89 ? 3.023 22.240 33.584 1.00 37.47 89 ASN B O 1
ATOM 1905 N N . LEU B 1 90 ? 1.163 22.675 32.438 1.00 38.17 90 LEU B N 1
ATOM 1906 C CA . LEU B 1 90 ? 0.344 22.821 33.628 1.00 40.69 90 LEU B CA 1
ATOM 1907 C C . LEU B 1 90 ? 0.367 21.578 34.513 1.00 55.78 90 LEU B C 1
ATOM 1908 O O . LEU B 1 90 ? 0.111 21.674 35.708 1.00 59.75 90 LEU B O 1
ATOM 1913 N N . SER B 1 91 ? 0.705 20.413 33.945 1.00 59.50 91 SER B N 1
ATOM 1914 C CA . SER B 1 91 ? 0.683 19.160 34.723 1.00 53.62 91 SER B CA 1
ATOM 1915 C C . SER B 1 91 ? 1.699 19.202 35.864 1.00 47.24 91 SER B C 1
ATOM 1916 O O . SER B 1 91 ? 1.551 18.503 36.868 1.00 50.00 91 SER B O 1
ATOM 1919 N N . LYS B 1 92 ? 2.739 20.008 35.701 1.00 42.58 92 LYS B N 1
ATOM 1920 C CA . LYS B 1 92 ? 3.733 20.156 36.752 1.00 48.82 92 LYS B CA 1
ATOM 1921 C C . LYS B 1 92 ? 3.343 21.281 37.709 1.00 52.74 92 LYS B C 1
ATOM 1922 O O . LYS B 1 92 ? 4.095 21.639 38.596 1.00 59.35 92 LYS B O 1
ATOM 1928 N N . TYR B 1 93 ? 2.169 21.861 37.529 1.00 53.82 93 TYR B N 1
ATOM 1929 C CA . TYR B 1 93 ? 1.823 22.989 38.394 1.00 53.70 93 TYR B CA 1
ATOM 1930 C C . TYR B 1 93 ? 0.982 22.579 39.599 1.00 53.73 93 TYR B C 1
ATOM 1931 O O . TYR B 1 93 ? 0.021 21.765 39.506 1.00 39.38 93 TYR B O 1
ATOM 1940 N N . GLU B 1 94 ? 1.374 23.130 40.747 1.00 55.54 94 GLU B N 1
ATOM 1941 C CA . GLU B 1 94 ? 0.580 22.960 41.948 1.00 50.72 94 GLU B CA 1
ATOM 1942 C C . GLU B 1 94 ? -0.832 23.500 41.715 1.00 47.86 94 GLU B C 1
ATOM 1943 O O . GLU B 1 94 ? -1.100 24.255 40.729 1.00 47.87 94 GLU B O 1
ATOM 1949 N N . ASP B 1 95 ? -1.725 23.061 42.599 1.00 44.13 95 ASP B N 1
ATOM 1950 C CA . ASP B 1 95 ? -3.145 23.380 42.551 1.00 47.18 95 ASP B CA 1
ATOM 1951 C C . ASP B 1 95 ? -3.306 24.887 42.501 1.00 45.17 95 ASP B C 1
ATOM 1952 O O . ASP B 1 95 ? -2.551 25.619 43.144 1.00 44.58 95 ASP B O 1
ATOM 1957 N N . TYR B 1 96 ? -4.270 25.338 41.722 1.00 45.24 96 TYR B N 1
ATOM 1958 C CA . TYR B 1 96 ? -4.560 26.749 41.585 1.00 48.94 96 TYR B CA 1
ATOM 1959 C C . TYR B 1 96 ? -5.037 27.247 42.933 1.00 50.67 96 TYR B C 1
ATOM 1960 O O . TYR B 1 96 ? -5.775 26.553 43.636 1.00 53.10 96 TYR B O 1
ATOM 1969 N N . ASN B 1 97 ? -4.600 28.432 43.314 1.00 50.97 97 ASN B N 1
ATOM 1970 C CA . ASN B 1 97 ? -5.097 29.062 44.534 1.00 47.28 97 ASN B CA 1
ATOM 1971 C C . ASN B 1 97 ? -6.043 30.147 44.087 1.00 40.61 97 ASN B C 1
ATOM 1972 O O . ASN B 1 97 ? -5.645 31.095 43.413 1.00 45.00 97 ASN B O 1
ATOM 1977 N N . GLU B 1 98 ? -7.318 29.967 44.414 1.00 51.54 98 GLU B N 1
ATOM 1978 C CA . GLU B 1 98 ? -8.425 30.754 43.850 1.00 53.38 98 GLU B CA 1
ATOM 1979 C C . GLU B 1 98 ? -8.545 32.142 44.482 1.00 51.09 98 GLU B C 1
ATOM 1980 O O . GLU B 1 98 ? -9.032 33.081 43.870 1.00 50.16 98 GLU B O 1
ATOM 1986 N N . ALA B 1 99 ? -8.153 32.223 45.740 1.00 51.28 99 ALA B N 1
ATOM 1987 C CA . ALA B 1 99 ? -8.156 33.461 46.497 1.00 51.80 99 ALA B CA 1
ATOM 1988 C C . ALA B 1 99 ? -7.123 34.383 45.896 1.00 52.72 99 ALA B C 1
ATOM 1989 O O . ALA B 1 99 ? -7.458 35.484 45.506 1.00 54.84 99 ALA B O 1
ATOM 1991 N N . ASP B 1 100 ? -5.862 33.941 45.832 1.00 50.30 100 ASP B N 1
ATOM 1992 C CA . ASP B 1 100 ? -4.832 34.820 45.292 1.00 55.18 100 ASP B CA 1
ATOM 1993 C C . ASP B 1 100 ? -4.546 34.671 43.798 1.00 55.74 100 ASP B C 1
ATOM 1994 O O . ASP B 1 100 ? -3.653 35.335 43.289 1.00 51.37 100 ASP B O 1
ATOM 1999 N N . ASP B 1 101 ? -5.293 33.815 43.102 1.00 53.12 101 ASP B N 1
ATOM 2000 C CA . ASP B 1 101 ? -5.165 33.742 41.641 1.00 49.84 101 ASP B CA 1
ATOM 2001 C C . ASP B 1 101 ? -3.744 33.369 41.210 1.00 43.87 101 ASP B C 1
ATOM 2002 O O . ASP B 1 101 ? -3.124 34.116 40.485 1.00 40.10 101 ASP B O 1
ATOM 2007 N N . TYR B 1 102 ? -3.221 32.235 41.661 1.00 38.07 102 TYR B N 1
ATOM 2008 C CA . TYR B 1 102 ? -1.961 31.810 41.119 1.00 45.14 102 TYR B CA 1
ATOM 2009 C C . TYR B 1 102 ? -1.835 30.298 41.125 1.00 48.96 102 TYR B C 1
ATOM 2010 O O . TYR B 1 102 ? -2.611 29.605 41.789 1.00 53.10 102 TYR B O 1
ATOM 2019 N N . GLN B 1 103 ? -0.870 29.801 40.362 1.00 49.18 103 GLN B N 1
ATOM 2020 C CA . GLN B 1 103 ? -0.411 28.400 40.445 1.00 51.30 103 GLN B CA 1
ATOM 2021 C C . GLN B 1 103 ? 1.076 28.504 40.493 1.00 46.33 103 GLN B C 1
ATOM 2022 O O . GLN B 1 103 ? 1.635 29.407 39.847 1.00 48.67 103 GLN B O 1
ATOM 2028 N N . LEU B 1 104 ? 1.711 27.597 41.231 1.00 47.10 104 LEU B N 1
ATOM 2029 C CA . LEU B 1 104 ? 3.155 27.616 41.484 1.00 43.31 104 LEU B CA 1
ATOM 2030 C C . LEU B 1 104 ? 3.790 26.376 40.890 1.00 46.18 104 LEU B C 1
ATOM 2031 O O . LEU B 1 104 ? 3.120 25.351 40.725 1.00 42.90 104 LEU B O 1
ATOM 2036 N N . CYS B 1 105 ? 5.083 26.471 40.589 1.00 45.47 105 CYS B N 1
ATOM 2037 C CA . CYS B 1 105 ? 5.853 25.344 40.069 1.00 51.07 105 CYS B CA 1
ATOM 2038 C C . CYS B 1 105 ? 7.303 25.649 40.356 1.00 52.40 105 CYS B C 1
ATOM 2039 O O . CYS B 1 105 ? 7.690 26.812 40.334 1.00 53.31 105 CYS B O 1
ATOM 2042 N N . ALA B 1 106 ? 8.109 24.627 40.611 1.00 54.38 106 ALA B N 1
ATOM 2043 C CA . ALA B 1 106 ? 9.522 24.850 40.965 1.00 59.60 106 ALA B CA 1
ATOM 2044 C C . ALA B 1 106 ? 10.392 25.393 39.817 1.00 61.83 106 ALA B C 1
ATOM 2045 O O . ALA B 1 106 ? 11.435 26.029 40.046 1.00 61.77 106 ALA B O 1
ATOM 2047 N N . ASP B 1 107 ? 9.975 25.136 38.584 1.00 61.60 107 ASP B N 1
ATOM 2048 C CA . ASP B 1 107 ? 10.822 25.487 37.455 1.00 63.38 107 ASP B CA 1
ATOM 2049 C C . ASP B 1 107 ? 10.061 25.998 36.248 1.00 56.91 107 ASP B C 1
ATOM 2050 O O . ASP B 1 107 ? 8.885 25.705 36.082 1.00 58.51 107 ASP B O 1
ATOM 2055 N N . ILE B 1 108 ? 10.764 26.765 35.420 1.00 49.92 108 ILE B N 1
ATOM 2056 C CA . ILE B 1 108 ? 10.221 27.296 34.180 1.00 42.91 108 ILE B CA 1
ATOM 2057 C C . ILE B 1 108 ? 10.918 26.604 33.013 1.00 43.25 108 ILE B C 1
ATOM 2058 O O . ILE B 1 108 ? 12.137 26.611 32.938 1.00 44.47 108 ILE B O 1
ATOM 2063 N N . ASP B 1 109 ? 10.144 26.035 32.085 1.00 42.13 109 ASP B N 1
ATOM 2064 C CA . ASP B 1 109 ? 10.686 25.482 30.841 1.00 41.92 109 ASP B CA 1
ATOM 2065 C C . ASP B 1 109 ? 11.134 26.575 29.824 1.00 44.26 109 ASP B C 1
ATOM 2066 O O . ASP B 1 109 ? 10.378 27.539 29.561 1.00 46.06 109 ASP B O 1
ATOM 2071 N N . ASP B 1 110 ? 12.334 26.406 29.243 1.00 43.36 110 ASP B N 1
ATOM 2072 C CA . ASP B 1 110 ? 12.938 27.403 28.335 1.00 39.19 110 ASP B CA 1
ATOM 2073 C C . ASP B 1 110 ? 13.036 28.781 28.974 1.00 37.95 110 ASP B C 1
ATOM 2074 O O . ASP B 1 110 ? 12.709 29.782 28.339 1.00 40.99 110 ASP B O 1
ATOM 2079 N N . LYS B 1 111 ? 13.436 28.821 30.232 1.00 34.99 111 LYS B N 1
ATOM 2080 C CA . LYS B 1 111 ? 13.558 30.059 30.951 1.00 41.85 111 LYS B CA 1
ATOM 2081 C C . LYS B 1 111 ? 14.666 30.960 30.445 1.00 42.07 111 LYS B C 1
ATOM 2082 O O . LYS B 1 111 ? 15.698 30.512 29.932 1.00 43.70 111 LYS B O 1
ATOM 2088 N N . PHE B 1 112 ? 14.462 32.258 30.623 1.00 39.96 112 PHE B N 1
ATOM 2089 C CA . PHE B 1 112 ? 15.599 33.165 30.586 1.00 36.50 112 PHE B CA 1
ATOM 2090 C C . PHE B 1 112 ? 15.362 34.152 31.684 1.00 37.94 112 PHE B C 1
ATOM 2091 O O . PHE B 1 112 ? 14.350 34.100 32.374 1.00 40.15 112 PHE B O 1
ATOM 2099 N N . THR B 1 113 ? 16.338 35.011 31.868 1.00 39.95 113 THR B N 1
ATOM 2100 C CA . THR B 1 113 ? 16.374 35.938 32.971 1.00 40.50 113 THR B CA 1
ATOM 2101 C C . THR B 1 113 ? 16.326 37.366 32.434 1.00 40.87 113 THR B C 1
ATOM 2102 O O . THR B 1 113 ? 17.115 37.735 31.572 1.00 38.49 113 THR B O 1
ATOM 2106 N N . VAL B 1 114 ? 15.380 38.172 32.891 1.00 45.66 114 VAL B N 1
ATOM 2107 C CA . VAL B 1 114 ? 15.488 39.576 32.541 1.00 46.42 114 VAL B CA 1
ATOM 2108 C C . VAL B 1 114 ? 15.965 40.352 33.731 1.00 36.64 114 VAL B C 1
ATOM 2109 O O . VAL B 1 114 ? 15.522 40.174 34.866 1.00 40.52 114 VAL B O 1
ATOM 2113 N N . THR B 1 115 ? 16.904 41.222 33.477 1.00 34.94 115 THR B N 1
ATOM 2114 C CA . THR B 1 115 ? 17.461 42.014 34.573 1.00 38.45 115 THR B CA 1
ATOM 2115 C C . THR B 1 115 ? 16.752 43.349 34.573 1.00 38.70 115 THR B C 1
ATOM 2116 O O . THR B 1 115 ? 16.823 44.067 33.594 1.00 42.16 115 THR B O 1
ATOM 2120 N N . MET B 1 116 ? 16.076 43.681 35.658 1.00 39.75 116 MET B N 1
ATOM 2121 C CA . MET B 1 116 ? 15.266 44.898 35.727 1.00 35.49 116 MET B CA 1
ATOM 2122 C C . MET B 1 116 ? 16.053 46.043 36.369 1.00 40.40 116 MET B C 1
ATOM 2123 O O . MET B 1 116 ? 16.544 45.913 37.476 1.00 45.77 116 MET B O 1
ATOM 2128 N N . LYS B 1 117 ? 16.140 47.176 35.690 1.00 44.07 117 LYS B N 1
ATOM 2129 C CA . LYS B 1 117 ? 16.642 48.404 36.295 1.00 44.99 117 LYS B CA 1
ATOM 2130 C C . LYS B 1 117 ? 15.484 49.343 36.619 1.00 43.91 117 LYS B C 1
ATOM 2131 O O . LYS B 1 117 ? 14.396 49.176 36.092 1.00 38.82 117 LYS B O 1
ATOM 2137 N N . PRO B 1 118 ? 15.690 50.327 37.496 1.00 47.63 118 PRO B N 1
ATOM 2138 C CA . PRO B 1 118 ? 14.584 51.199 37.934 1.00 46.64 118 PRO B CA 1
ATOM 2139 C C . PRO B 1 118 ? 13.708 51.774 36.809 1.00 39.86 118 PRO B C 1
ATOM 2140 O O . PRO B 1 118 ? 14.247 52.282 35.834 1.00 36.49 118 PRO B O 1
ATOM 2144 N N . LYS B 1 119 ? 12.386 51.679 36.960 1.00 32.51 119 LYS B N 1
ATOM 2145 C CA . LYS B 1 119 ? 11.404 52.122 35.923 1.00 37.60 119 LYS B CA 1
ATOM 2146 C C . LYS B 1 119 ? 11.255 51.191 34.710 1.00 38.35 119 LYS B C 1
ATOM 2147 O O . LYS B 1 119 ? 10.449 51.481 33.791 1.00 28.53 119 LYS B O 1
ATOM 2153 N N . MET B 1 120 ? 12.028 50.104 34.678 1.00 31.37 120 MET B N 1
ATOM 2154 C CA . MET B 1 120 ? 11.702 49.059 33.692 1.00 39.16 120 MET B CA 1
ATOM 2155 C C . MET B 1 120 ? 10.365 48.397 34.075 1.00 28.52 120 MET B C 1
ATOM 2156 O O . MET B 1 120 ? 9.971 48.360 35.237 1.00 28.09 120 MET B O 1
ATOM 2161 N N . PHE B 1 121 ? 9.627 47.912 33.119 1.00 34.31 121 PHE B N 1
ATOM 2162 C CA . PHE B 1 121 ? 8.465 47.126 33.553 1.00 33.65 121 PHE B CA 1
ATOM 2163 C C . PHE B 1 121 ? 8.276 45.922 32.694 1.00 33.28 121 PHE B C 1
ATOM 2164 O O . PHE B 1 121 ? 8.702 45.950 31.553 1.00 31.99 121 PHE B O 1
ATOM 2172 N N . ALA B 1 122 ? 7.622 44.877 33.228 1.00 28.66 122 ALA B N 1
ATOM 2173 C CA . ALA B 1 122 ? 7.392 43.628 32.481 1.00 30.37 122 ALA B CA 1
ATOM 2174 C C . ALA B 1 122 ? 5.916 43.317 32.614 1.00 38.20 122 ALA B C 1
ATOM 2175 O O . ALA B 1 122 ? 5.402 43.349 33.705 1.00 32.09 122 ALA B O 1
ATOM 2177 N N . VAL B 1 123 ? 5.230 43.092 31.504 1.00 32.75 123 VAL B N 1
ATOM 2178 C CA . VAL B 1 123 ? 3.875 42.656 31.544 1.00 32.78 123 VAL B CA 1
ATOM 2179 C C . VAL B 1 123 ? 3.870 41.149 31.362 1.00 34.21 123 VAL B C 1
ATOM 2180 O O . VAL B 1 123 ? 4.405 40.662 30.386 1.00 31.46 123 VAL B O 1
ATOM 2184 N N . PHE B 1 124 ? 3.275 40.434 32.310 1.00 30.29 124 PHE B N 1
ATOM 2185 C CA . PHE B 1 124 ? 3.064 39.010 32.237 1.00 32.11 124 PHE B CA 1
ATOM 2186 C C . PHE B 1 124 ? 1.574 38.759 32.133 1.00 35.18 124 PHE B C 1
ATOM 2187 O O . PHE B 1 124 ? 0.794 39.071 33.042 1.00 34.53 124 PHE B O 1
ATOM 2195 N N . TYR B 1 125 ? 1.170 38.208 31.003 1.00 33.71 125 TYR B N 1
ATOM 2196 C CA . TYR B 1 125 ? -0.211 37.808 30.852 1.00 36.40 125 TYR B CA 1
ATOM 2197 C C . TYR B 1 125 ? -0.448 36.489 31.561 1.00 38.13 125 TYR B C 1
ATOM 2198 O O . TYR B 1 125 ? 0.505 35.813 31.965 1.00 34.94 125 TYR B O 1
ATOM 2207 N N . PRO B 1 126 ? -1.723 36.149 31.751 1.00 38.64 126 PRO B N 1
ATOM 2208 C CA . PRO B 1 126 ? -2.105 34.885 32.400 1.00 39.38 126 PRO B CA 1
ATOM 2209 C C . PRO B 1 126 ? -1.372 33.730 31.753 1.00 35.60 126 PRO B C 1
ATOM 2210 O O . PRO B 1 126 ? -1.281 33.718 30.555 1.00 36.61 126 PRO B O 1
ATOM 2214 N N . TYR B 1 127 ? -0.808 32.823 32.525 1.00 36.46 127 TYR B N 1
ATOM 2215 C CA . TYR B 1 127 ? -0.266 31.610 31.952 1.00 43.34 127 TYR B CA 1
ATOM 2216 C C . TYR B 1 127 ? 1.175 31.883 31.535 1.00 46.96 127 TYR B C 1
ATOM 2217 O O . TYR B 1 127 ? 1.854 30.990 31.074 1.00 40.83 127 TYR B O 1
ATOM 2226 N N . GLU B 1 128 ? 1.641 33.116 31.769 1.00 45.79 128 GLU B N 1
ATOM 2227 C CA . GLU B 1 128 ? 3.067 33.432 31.654 1.00 42.10 128 GLU B CA 1
ATOM 2228 C C . GLU B 1 128 ? 3.812 33.289 32.964 1.00 37.94 128 GLU B C 1
ATOM 2229 O O . GLU B 1 128 ? 3.663 34.084 33.912 1.00 32.71 128 GLU B O 1
ATOM 2235 N N . PRO B 1 129 ? 4.658 32.274 33.011 1.00 42.02 129 PRO B N 1
ATOM 2236 C CA . PRO B 1 129 ? 5.369 31.954 34.240 1.00 36.86 129 PRO B CA 1
ATOM 2237 C C . PRO B 1 129 ? 6.481 32.921 34.521 1.00 35.72 129 PRO B C 1
ATOM 2238 O O . PRO B 1 129 ? 7.218 33.312 33.624 1.00 33.29 129 PRO B O 1
ATOM 2242 N N . HIS B 1 130 ? 6.657 33.260 35.789 1.00 32.20 130 HIS B N 1
ATOM 2243 C CA . HIS B 1 130 ? 7.725 34.177 36.137 1.00 33.35 130 HIS B CA 1
ATOM 2244 C C . HIS B 1 130 ? 8.065 33.978 37.579 1.00 35.36 130 HIS B C 1
ATOM 2245 O O . HIS B 1 130 ? 7.215 33.701 38.416 1.00 43.08 130 HIS B O 1
ATOM 2252 N N . LYS B 1 131 ? 9.325 34.146 37.873 1.00 34.39 131 LYS B N 1
ATOM 2253 C CA . LYS B 1 131 ? 9.833 33.962 39.206 1.00 35.39 131 LYS B CA 1
ATOM 2254 C C . LYS B 1 131 ? 10.536 35.290 39.496 1.00 40.08 131 LYS B C 1
ATOM 2255 O O . LYS B 1 131 ? 11.707 35.442 39.127 1.00 45.62 131 LYS B O 1
ATOM 2261 N N . PRO B 1 132 ? 9.844 36.274 40.069 1.00 42.56 132 PRO B N 1
ATOM 2262 C CA . PRO B 1 132 ? 10.489 37.590 40.303 1.00 46.60 132 PRO B CA 1
ATOM 2263 C C . PRO B 1 132 ? 11.415 37.585 41.503 1.00 47.15 132 PRO B C 1
ATOM 2264 O O . PRO B 1 132 ? 11.515 36.570 42.183 1.00 47.21 132 PRO B O 1
ATOM 2268 N N . CYS B 1 133 ? 12.119 38.697 41.707 1.00 53.68 133 CYS B N 1
ATOM 2269 C CA . CYS B 1 133 ? 12.938 38.940 42.902 1.00 58.63 133 CYS B CA 1
ATOM 2270 C C . CYS B 1 133 ? 14.114 37.957 43.070 1.00 61.54 133 CYS B C 1
ATOM 2271 O O . CYS B 1 133 ? 14.402 37.513 44.179 1.00 63.13 133 CYS B O 1
ATOM 2274 N N . CYS B 1 134 ? 14.776 37.603 41.977 1.00 60.07 134 CYS B N 1
ATOM 2275 C CA . CYS B 1 134 ? 16.022 36.858 42.095 1.00 58.92 134 CYS B CA 1
ATOM 2276 C C . CYS B 1 134 ? 17.194 37.825 42.258 1.00 63.11 134 CYS B C 1
ATOM 2277 O O . CYS B 1 134 ? 17.187 38.944 41.714 1.00 62.22 134 CYS B O 1
ATOM 2280 N N . VAL B 1 135 ? 18.187 37.367 43.016 1.00 65.52 135 VAL B N 1
ATOM 2281 C CA . VAL B 1 135 ? 19.420 38.102 43.260 1.00 66.01 135 VAL B CA 1
ATOM 2282 C C . VAL B 1 135 ? 20.069 38.383 41.934 1.00 61.76 135 VAL B C 1
ATOM 2283 O O . VAL B 1 135 ? 19.951 37.605 40.991 1.00 59.21 135 VAL B O 1
ATOM 2287 N N . VAL B 1 136 ? 20.763 39.504 41.902 1.00 63.65 136 VAL B N 1
ATOM 2288 C CA . VAL B 1 136 ? 21.561 39.924 40.793 1.00 68.86 136 VAL B CA 1
ATOM 2289 C C . VAL B 1 136 ? 23.040 39.994 41.215 1.00 75.42 136 VAL B C 1
ATOM 2290 O O . VAL B 1 136 ? 23.365 40.458 42.325 1.00 73.43 136 VAL B O 1
ATOM 2294 N N . ASN B 1 137 ? 23.920 39.526 40.328 1.00 78.87 137 ASN B N 1
ATOM 2295 C CA . ASN B 1 137 ? 25.374 39.618 40.509 1.00 85.25 137 ASN B CA 1
ATOM 2296 C C . ASN B 1 137 ? 25.891 38.946 41.770 1.00 86.14 137 ASN B C 1
ATOM 2297 O O . ASN B 1 137 ? 26.938 39.332 42.300 1.00 86.51 137 ASN B O 1
ATOM 2302 N N . GLY B 1 138 ? 25.155 37.939 42.234 1.00 86.41 138 GLY B N 1
ATOM 2303 C CA . GLY B 1 138 ? 25.503 37.228 43.449 1.00 91.59 138 GLY B CA 1
ATOM 2304 C C . GLY B 1 138 ? 24.994 37.875 44.728 1.00 95.72 138 GLY B C 1
ATOM 2305 O O . GLY B 1 138 ? 24.698 37.168 45.693 1.00 97.61 138 GLY B O 1
ATOM 2306 N N . LYS B 1 139 ? 24.900 39.209 44.740 1.00 96.89 139 LYS B N 1
ATOM 2307 C CA . LYS B 1 139 ? 24.453 39.967 45.920 1.00 94.19 139 LYS B CA 1
ATOM 2308 C C . LYS B 1 139 ? 22.951 39.814 46.180 1.00 92.52 139 LYS B C 1
ATOM 2309 O O . LYS B 1 139 ? 22.185 39.514 45.262 1.00 96.19 139 LYS B O 1
ATOM 2315 N N . THR B 1 140 ? 22.548 40.016 47.434 1.00 86.39 140 THR B N 1
ATOM 2316 C CA . THR B 1 140 ? 21.140 40.051 47.833 1.00 84.99 140 THR B CA 1
ATOM 2317 C C . THR B 1 140 ? 20.791 41.493 48.190 1.00 90.41 140 THR B C 1
ATOM 2318 O O . THR B 1 140 ? 21.519 42.137 48.942 1.00 95.15 140 THR B O 1
ATOM 2322 N N . GLU B 1 141 ? 19.694 42.020 47.660 1.00 90.20 141 GLU B N 1
ATOM 2323 C CA . GLU B 1 141 ? 19.401 43.427 47.899 1.00 87.85 141 GLU B CA 1
ATOM 2324 C C . GLU B 1 141 ? 17.976 43.676 48.337 1.00 87.40 141 GLU B C 1
ATOM 2325 O O . GLU B 1 141 ? 17.059 42.978 47.930 1.00 88.73 141 GLU B O 1
ATOM 2331 N N . LYS B 1 142 ? 17.814 44.671 49.200 1.00 89.11 142 LYS B N 1
ATOM 2332 C CA . LYS B 1 142 ? 16.506 45.235 49.523 1.00 88.77 142 LYS B CA 1
ATOM 2333 C C . LYS B 1 142 ? 16.174 46.249 48.426 1.00 83.25 142 LYS B C 1
ATOM 2334 O O . LYS B 1 142 ? 16.786 47.330 48.313 1.00 83.41 142 LYS B O 1
ATOM 2340 N N . ILE B 1 143 ? 15.228 45.868 47.585 1.00 74.90 143 ILE B N 1
ATOM 2341 C CA . ILE B 1 143 ? 14.892 46.672 46.438 1.00 66.62 143 ILE B CA 1
ATOM 2342 C C . ILE B 1 143 ? 13.533 47.218 46.715 1.00 58.34 143 ILE B C 1
ATOM 2343 O O . ILE B 1 143 ? 12.880 46.802 47.669 1.00 56.02 143 ILE B O 1
ATOM 2348 N N . LYS B 1 144 ? 13.093 48.142 45.878 1.00 52.77 144 LYS B N 1
ATOM 2349 C CA . LYS B 1 144 ? 11.698 48.537 45.949 1.00 49.83 144 LYS B CA 1
ATOM 2350 C C . LYS B 1 144 ? 10.987 48.320 44.628 1.00 47.30 144 LYS B C 1
ATOM 2351 O O . LYS B 1 144 ? 11.543 48.610 43.562 1.00 50.00 144 LYS B O 1
ATOM 2357 N N . LYS B 1 145 ? 9.761 47.809 44.702 1.00 38.63 145 LYS B N 1
ATOM 2358 C CA . LYS B 1 145 ? 9.028 47.520 43.487 1.00 43.85 145 LYS B CA 1
ATOM 2359 C C . LYS B 1 145 ? 7.513 47.496 43.695 1.00 40.47 145 LYS B C 1
ATOM 2360 O O . LYS B 1 145 ? 7.039 47.426 44.805 1.00 44.14 145 LYS B O 1
ATOM 2366 N N . LEU B 1 146 ? 6.757 47.561 42.609 1.00 40.19 146 LEU B N 1
ATOM 2367 C CA . LEU B 1 146 ? 5.317 47.387 42.685 1.00 36.56 146 LEU B CA 1
ATOM 2368 C C . LEU B 1 146 ? 4.827 46.394 41.606 1.00 38.54 146 LEU B C 1
ATOM 2369 O O . LEU B 1 146 ? 5.553 46.134 40.635 1.00 39.03 146 LEU B O 1
ATOM 2374 N N . VAL B 1 147 ? 3.627 45.829 41.772 1.00 34.92 147 VAL B N 1
ATOM 2375 C CA . VAL B 1 147 ? 3.020 45.001 40.734 1.00 28.84 147 VAL B CA 1
ATOM 2376 C C . VAL B 1 147 ? 1.647 45.520 40.565 1.00 35.49 147 VAL B C 1
ATOM 2377 O O . VAL B 1 147 ? 0.888 45.605 41.525 1.00 37.41 147 VAL B O 1
ATOM 2381 N N . VAL B 1 148 ? 1.298 45.892 39.351 1.00 39.13 148 VAL B N 1
ATOM 2382 C CA . VAL B 1 148 ? -0.089 46.220 39.086 1.00 35.74 148 VAL B CA 1
ATOM 2383 C C . VAL B 1 148 ? -0.842 44.981 38.668 1.00 37.91 148 VAL B C 1
ATOM 2384 O O . VAL B 1 148 ? -0.393 44.234 37.808 1.00 37.81 148 VAL B O 1
ATOM 2388 N N . LYS B 1 149 ? -2.007 44.782 39.275 1.00 39.69 149 LYS B N 1
ATOM 2389 C CA . LYS B 1 149 ? -2.858 43.666 38.931 1.00 37.04 149 LYS B CA 1
ATOM 2390 C C . LYS B 1 149 ? -3.999 44.182 38.077 1.00 42.54 149 LYS B C 1
ATOM 2391 O O . LYS B 1 149 ? -4.848 44.961 38.533 1.00 48.43 149 LYS B O 1
ATOM 2397 N N . VAL B 1 150 ? -3.989 43.778 36.820 1.00 36.91 150 VAL B N 1
ATOM 2398 C CA . VAL B 1 150 ? -5.042 44.138 35.902 1.00 43.68 150 VAL B CA 1
ATOM 2399 C C . VAL B 1 150 ? -5.764 42.895 35.410 1.00 48.80 150 VAL B C 1
ATOM 2400 O O . VAL B 1 150 ? -5.144 41.969 34.934 1.00 47.22 150 VAL B O 1
ATOM 2404 N N . PRO B 1 151 ? -7.088 42.882 35.536 1.00 55.89 151 PRO B N 1
ATOM 2405 C CA . PRO B 1 151 ? -7.901 41.775 35.003 1.00 54.08 151 PRO B CA 1
ATOM 2406 C C . PRO B 1 151 ? -7.754 41.650 33.491 1.00 47.67 151 PRO B C 1
ATOM 2407 O O . PRO B 1 151 ? -7.905 42.617 32.712 1.00 44.07 151 PRO B O 1
ATOM 2411 N N . VAL B 1 152 ? -7.476 40.434 33.057 1.00 38.53 152 VAL B N 1
ATOM 2412 C CA . VAL B 1 152 ? -7.279 40.234 31.637 1.00 43.17 152 VAL B 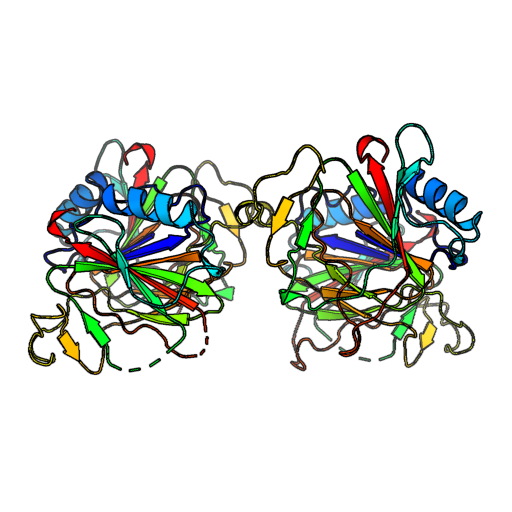CA 1
ATOM 2413 C C . VAL B 1 152 ? -8.534 40.592 30.788 1.00 48.15 152 VAL B C 1
ATOM 2414 O O . VAL B 1 152 ? -8.424 40.860 29.589 1.00 45.40 152 VAL B O 1
ATOM 2418 N N . LYS B 1 153 ? -9.718 40.577 31.392 1.00 55.78 153 LYS B N 1
ATOM 2419 C CA . LYS B 1 153 ? -10.943 40.982 30.682 1.00 59.87 153 LYS B CA 1
ATOM 2420 C C . LYS B 1 153 ? -10.777 42.327 29.990 1.00 59.48 153 LYS B C 1
ATOM 2421 O O . LYS B 1 153 ? -11.341 42.563 28.913 1.00 61.41 153 LYS B O 1
ATOM 2427 N N . LEU B 1 154 ? -9.973 43.195 30.590 1.00 54.25 154 LEU B N 1
ATOM 2428 C CA . LEU B 1 154 ? -9.822 44.558 30.100 1.00 52.60 154 LEU B CA 1
ATOM 2429 C C . LEU B 1 154 ? -8.885 44.735 28.905 1.00 57.20 154 LEU B C 1
ATOM 2430 O O . LEU B 1 154 ? -8.753 45.861 28.375 1.00 53.75 154 LEU B O 1
ATOM 2435 N N . ILE B 1 155 ? -8.208 43.671 28.471 1.00 59.82 155 ILE B N 1
ATOM 2436 C CA . ILE B 1 155 ? -7.428 43.817 27.238 1.00 70.16 155 ILE B CA 1
ATOM 2437 C C . ILE B 1 155 ? -8.358 43.693 26.050 1.00 80.64 155 ILE B C 1
ATOM 2438 O O . ILE B 1 155 ? -8.348 44.606 25.217 1.00 85.88 155 ILE B O 1
ATOM 2444 N N . MET C 1 1 ? 9.495 45.789 24.062 1.00 31.77 1 MET C N 1
ATOM 2445 C CA . MET C 1 1 ? 9.645 44.620 23.165 1.00 26.93 1 MET C CA 1
ATOM 2446 C C . MET C 1 1 ? 8.667 43.493 23.640 1.00 33.05 1 MET C C 1
ATOM 2447 O O . MET C 1 1 ? 8.246 43.488 24.747 1.00 33.18 1 MET C O 1
ATOM 2452 N N . ILE C 1 2 ? 8.312 42.557 22.778 1.00 30.15 2 ILE C N 1
ATOM 2453 C CA . ILE C 1 2 ? 7.427 41.482 23.140 1.00 31.72 2 ILE C CA 1
ATOM 2454 C C . ILE C 1 2 ? 8.241 40.184 22.976 1.00 37.18 2 ILE C C 1
ATOM 2455 O O . ILE C 1 2 ? 9.039 40.044 22.056 1.00 32.93 2 ILE C O 1
ATOM 2460 N N . ILE C 1 3 ? 8.034 39.227 23.845 1.00 34.06 3 ILE C N 1
ATOM 2461 C CA . ILE C 1 3 ? 8.672 37.929 23.659 1.00 34.90 3 ILE C CA 1
ATOM 2462 C C . ILE C 1 3 ? 7.626 36.847 23.914 1.00 37.13 3 ILE C C 1
ATOM 2463 O O . ILE C 1 3 ? 7.026 36.823 24.969 1.00 29.69 3 ILE C O 1
ATOM 2468 N N . SER C 1 4 ? 7.374 35.993 22.927 1.00 35.30 4 SER C N 1
ATOM 2469 C CA . SER C 1 4 ? 6.313 35.009 23.066 1.00 39.21 4 SER C CA 1
ATOM 2470 C C . SER C 1 4 ? 6.614 33.794 22.221 1.00 35.83 4 SER C C 1
ATOM 2471 O O . SER C 1 4 ? 7.762 33.474 22.014 1.00 37.57 4 SER C O 1
ATOM 2474 N N . SER C 1 5 ? 5.587 33.100 21.758 1.00 34.25 5 SER C N 1
ATOM 2475 C CA . SER C 1 5 ? 5.772 31.824 21.062 1.00 34.07 5 SER C CA 1
ATOM 2476 C C . SER C 1 5 ? 4.582 31.613 20.130 1.00 39.91 5 SER C C 1
ATOM 2477 O O . SER C 1 5 ? 3.413 31.868 20.499 1.00 37.75 5 SER C O 1
ATOM 2480 N N . LEU C 1 6 ? 4.908 31.226 18.898 1.00 33.30 6 LEU C N 1
ATOM 2481 C CA . LEU C 1 6 ? 3.944 30.984 17.859 1.00 38.71 6 LEU C CA 1
ATOM 2482 C C . LEU C 1 6 ? 3.037 29.809 18.229 1.00 41.62 6 LEU C C 1
ATOM 2483 O O . LEU C 1 6 ? 1.932 29.722 17.727 1.00 39.21 6 LEU C O 1
ATOM 2488 N N . THR C 1 7 ? 3.535 28.945 19.120 1.00 42.06 7 THR C N 1
ATOM 2489 C CA . THR C 1 7 ? 2.916 27.681 19.525 1.00 43.02 7 THR C CA 1
ATOM 2490 C C . THR C 1 7 ? 2.043 27.837 20.761 1.00 44.01 7 THR C C 1
ATOM 2491 O O . THR C 1 7 ? 1.248 26.996 21.100 1.00 43.03 7 THR C O 1
ATOM 2495 N N . ASN C 1 8 ? 2.195 28.916 21.482 1.00 49.87 8 ASN C N 1
ATOM 2496 C CA . ASN C 1 8 ? 1.448 28.949 22.716 1.00 52.53 8 ASN C CA 1
ATOM 2497 C C . ASN C 1 8 ? 0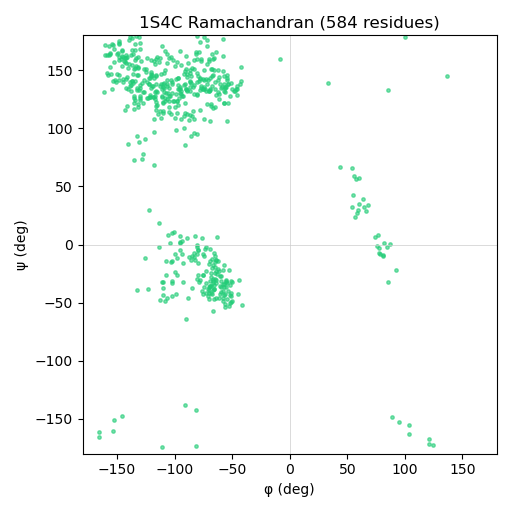.035 29.510 22.472 1.00 48.78 8 ASN C C 1
ATOM 2498 O O . ASN C 1 8 ? -0.119 30.451 21.711 1.00 52.43 8 ASN C O 1
ATOM 2503 N N . PRO C 1 9 ? -0.992 28.832 22.987 1.00 47.30 9 PRO C N 1
ATOM 2504 C CA . PRO C 1 9 ? -2.397 29.099 22.620 1.00 48.82 9 PRO C CA 1
ATOM 2505 C C . PRO C 1 9 ? -2.858 30.529 22.857 1.00 49.65 9 PRO C C 1
ATOM 2506 O O . PRO C 1 9 ? -3.875 30.930 22.295 1.00 45.58 9 PRO C O 1
ATOM 2510 N N . ASN C 1 10 ? -2.109 31.273 23.671 1.00 52.85 10 ASN C N 1
ATOM 2511 C CA . ASN C 1 10 ? -2.436 32.645 24.053 1.00 58.25 10 ASN C CA 1
ATOM 2512 C C . ASN C 1 10 ? -1.649 33.733 23.325 1.00 49.39 10 ASN C C 1
ATOM 2513 O O . ASN C 1 10 ? -1.684 34.891 23.742 1.00 38.67 10 ASN C O 1
ATOM 2518 N N . PHE C 1 11 ? -0.890 33.372 22.286 1.00 43.52 11 PHE C N 1
ATOM 2519 C CA . PHE C 1 11 ? 0.151 34.293 21.819 1.00 34.57 11 PHE C CA 1
ATOM 2520 C C . PHE C 1 11 ? -0.406 35.689 21.464 1.00 39.84 11 PHE C C 1
ATOM 2521 O O . PHE C 1 11 ? 0.246 36.708 21.702 1.00 36.80 11 PHE C O 1
ATOM 2529 N N . LYS C 1 12 ? -1.656 35.714 21.007 1.00 42.64 12 LYS C N 1
ATOM 2530 C CA . LYS C 1 12 ? -2.307 36.933 20.514 1.00 41.90 12 LYS C CA 1
ATOM 2531 C C . LYS C 1 12 ? -2.829 37.805 21.596 1.00 38.73 12 LYS C C 1
ATOM 2532 O O . LYS C 1 12 ? -3.389 38.893 21.313 1.00 39.65 12 LYS C O 1
ATOM 2538 N N . VAL C 1 13 ? -2.667 37.391 22.847 1.00 37.44 13 VAL C N 1
ATOM 2539 C CA . VAL C 1 13 ? -3.231 38.274 23.887 1.00 40.43 13 VAL C CA 1
ATOM 2540 C C . VAL C 1 13 ? -2.490 39.596 23.868 1.00 39.99 13 VAL C C 1
ATOM 2541 O O . VAL C 1 13 ? -1.300 39.644 24.001 1.00 40.27 13 VAL C O 1
ATOM 2545 N N . GLY C 1 14 ? -3.187 40.681 23.600 1.00 41.45 14 GLY C N 1
ATOM 2546 C CA . GLY C 1 14 ? -2.520 41.962 23.686 1.00 41.47 14 GLY C CA 1
ATOM 2547 C C . GLY C 1 14 ? -1.628 42.267 22.502 1.00 42.96 14 GLY C C 1
ATOM 2548 O O . GLY C 1 14 ? -1.077 43.362 22.419 1.00 50.24 14 GLY C O 1
ATOM 2549 N N . LEU C 1 15 ? -1.492 41.333 21.565 1.00 40.35 15 LEU C N 1
ATOM 2550 C CA . LEU C 1 15 ? -0.691 41.591 20.350 1.00 35.20 15 LEU C CA 1
ATOM 2551 C C . LEU C 1 15 ? -1.319 42.609 19.392 1.00 42.59 15 LEU C C 1
ATOM 2552 O O . LEU C 1 15 ? -2.500 42.505 19.048 1.00 44.47 15 LEU C O 1
ATOM 2557 N N . PRO C 1 16 ? -0.546 43.575 18.915 1.00 39.79 16 PRO C N 1
ATOM 2558 C CA . PRO C 1 16 ? -1.019 44.408 17.808 1.00 39.03 16 PRO C CA 1
ATOM 2559 C C . PRO C 1 16 ? -1.539 43.572 16.638 1.00 47.90 16 PRO C C 1
ATOM 2560 O O . PRO C 1 16 ? -0.983 42.520 16.264 1.00 47.29 16 PRO C O 1
ATOM 2564 N N . LYS C 1 17 ? -2.644 44.030 16.052 1.00 50.53 17 LYS C N 1
ATOM 2565 C CA . LYS C 1 17 ? -3.325 43.239 15.034 1.00 45.88 17 LYS C CA 1
ATOM 2566 C C . LYS C 1 17 ? -2.353 42.818 13.936 1.00 35.77 17 LYS C C 1
ATOM 2567 O O . LYS C 1 17 ? -2.238 41.650 13.580 1.00 40.50 17 LYS C O 1
ATOM 2573 N N . VAL C 1 18 ? -1.656 43.794 13.379 1.00 40.13 18 VAL C N 1
ATOM 2574 C CA . VAL C 1 18 ? -0.697 43.517 12.319 1.00 43.94 18 VAL C CA 1
ATOM 2575 C C . VAL C 1 18 ? 0.369 42.459 12.696 1.00 43.63 18 VAL C C 1
ATOM 2576 O O . VAL C 1 18 ? 0.788 41.679 11.835 1.00 51.30 18 VAL C O 1
ATOM 2580 N N . ILE C 1 19 ? 0.779 42.386 13.968 1.00 31.95 19 ILE C N 1
ATOM 2581 C CA . ILE C 1 19 ? 1.694 41.308 14.340 1.00 33.50 19 ILE C CA 1
ATOM 2582 C C . ILE C 1 19 ? 1.002 39.954 14.470 1.00 37.01 19 ILE C C 1
ATOM 2583 O O . ILE C 1 19 ? 1.540 38.887 14.095 1.00 36.02 19 ILE C O 1
ATOM 2588 N N . ALA C 1 20 ? -0.193 39.993 15.047 1.00 40.58 20 ALA C N 1
ATOM 2589 C CA . ALA C 1 20 ? -1.028 38.815 15.153 1.00 34.70 20 ALA C CA 1
ATOM 2590 C C . ALA C 1 20 ? -1.242 38.231 13.765 1.00 33.06 20 ALA C C 1
ATOM 2591 O O . ALA C 1 20 ? -1.229 37.016 13.567 1.00 36.59 20 ALA C O 1
ATOM 2593 N N . GLU C 1 21 ? -1.371 39.110 12.790 1.00 37.84 21 GLU C N 1
ATOM 2594 C CA . GLU C 1 21 ? -1.560 38.684 11.392 1.00 47.23 21 GLU C CA 1
ATOM 2595 C C . GLU C 1 21 ? -0.316 38.079 10.774 1.00 46.93 21 GLU C C 1
ATOM 2596 O O . GLU C 1 21 ? -0.370 37.063 10.067 1.00 50.78 21 GLU C O 1
ATOM 2602 N N . VAL C 1 22 ? 0.812 38.725 11.004 1.00 46.31 22 VAL C N 1
ATOM 2603 C CA . VAL C 1 22 ? 2.069 38.157 10.553 1.00 45.69 22 VAL C CA 1
ATOM 2604 C C . VAL C 1 22 ? 2.224 36.770 11.160 1.00 40.49 22 VAL C C 1
ATOM 2605 O O . VAL C 1 22 ? 2.639 35.858 10.504 1.00 36.24 22 VAL C O 1
ATOM 2609 N N . CYS C 1 23 ? 1.900 36.629 12.437 1.00 41.22 23 CYS C N 1
ATOM 2610 C CA . CYS C 1 23 ? 2.125 35.364 13.138 1.00 41.96 23 CYS C CA 1
ATOM 2611 C C . CYS C 1 23 ? 1.181 34.277 12.661 1.00 43.67 23 CYS C C 1
ATOM 2612 O O . CYS C 1 23 ? 1.588 33.129 12.521 1.00 41.29 23 CYS C O 1
ATOM 2615 N N . ASP C 1 24 ? -0.074 34.632 12.403 1.00 43.23 24 ASP C N 1
ATOM 2616 C CA . ASP C 1 24 ? -1.011 33.635 11.904 1.00 47.59 24 ASP C CA 1
ATOM 2617 C C . ASP C 1 24 ? -0.459 33.139 10.594 1.00 41.68 24 ASP C C 1
ATOM 2618 O O . ASP C 1 24 ? -0.489 31.967 10.310 1.00 46.51 24 ASP C O 1
ATOM 2623 N N . TYR C 1 25 ? 0.031 34.054 9.780 1.00 45.54 25 TYR C N 1
ATOM 2624 C CA . TYR C 1 25 ? 0.663 33.658 8.524 1.00 45.34 25 TYR C CA 1
ATOM 2625 C C . TYR C 1 25 ? 1.810 32.662 8.771 1.00 44.86 25 TYR C C 1
ATOM 2626 O O . TYR C 1 25 ? 1.828 31.562 8.187 1.00 46.42 25 TYR C O 1
ATOM 2635 N N . LEU C 1 26 ? 2.746 32.977 9.674 1.00 41.22 26 LEU C N 1
ATOM 2636 C CA . LEU C 1 26 ? 3.859 32.058 9.790 1.00 39.35 26 LEU C CA 1
ATOM 2637 C C . LEU C 1 26 ? 3.396 30.684 10.199 1.00 47.93 26 LEU C C 1
ATOM 2638 O O . LEU C 1 26 ? 4.068 29.667 9.910 1.00 52.97 26 LEU C O 1
ATOM 2643 N N . ASN C 1 27 ? 2.262 30.633 10.904 1.00 47.32 27 ASN C N 1
ATOM 2644 C CA . ASN C 1 27 ? 1.857 29.380 11.517 1.00 51.34 27 ASN C CA 1
ATOM 2645 C C . ASN C 1 27 ? 1.303 28.436 10.474 1.00 58.35 27 ASN C C 1
ATOM 2646 O O . ASN C 1 27 ? 1.335 27.203 10.603 1.00 63.87 27 ASN C O 1
ATOM 2651 N N . THR C 1 28 ? 0.799 29.092 9.444 1.00 50.89 28 THR C N 1
ATOM 2652 C CA . THR C 1 28 ? 0.345 28.548 8.192 1.00 55.47 28 THR C CA 1
ATOM 2653 C C . THR C 1 28 ? 1.422 27.880 7.290 1.00 57.39 28 THR C C 1
ATOM 2654 O O . THR C 1 28 ? 1.073 27.143 6.354 1.00 51.50 28 THR C O 1
ATOM 2658 N N . LEU C 1 29 ? 2.715 28.118 7.573 1.00 54.53 29 LEU C N 1
ATOM 2659 C CA . LEU C 1 29 ? 3.807 27.609 6.727 1.00 51.95 29 LEU C CA 1
ATOM 2660 C C . LEU C 1 29 ? 4.581 26.489 7.356 1.00 55.36 29 LEU C C 1
ATOM 2661 O O . LEU C 1 29 ? 4.483 26.227 8.551 1.00 61.77 29 LEU C O 1
ATOM 2666 N N . ASP C 1 30 ? 5.377 25.830 6.529 1.00 61.51 30 ASP C N 1
ATOM 2667 C CA . ASP C 1 30 ? 6.328 24.847 7.015 1.00 64.45 30 ASP C CA 1
ATOM 2668 C C . ASP C 1 30 ? 7.665 25.563 7.090 1.00 61.64 30 ASP C C 1
ATOM 2669 O O . ASP C 1 30 ? 8.384 25.741 6.086 1.00 57.02 30 ASP C O 1
ATOM 2674 N N . LEU C 1 31 ? 7.991 26.004 8.289 1.00 57.45 31 LEU C N 1
ATOM 2675 C CA . LEU C 1 31 ? 9.051 26.978 8.417 1.00 56.47 31 LEU C CA 1
ATOM 2676 C C . LEU C 1 31 ? 10.428 26.367 8.169 1.00 59.58 31 LEU C C 1
ATOM 2677 O O . LEU C 1 31 ? 11.321 27.030 7.624 1.00 58.19 31 LEU C O 1
ATOM 2682 N N . ASN C 1 32 ? 10.597 25.103 8.540 1.00 62.40 32 ASN C N 1
ATOM 2683 C CA . ASN C 1 32 ? 11.878 24.453 8.312 1.00 63.07 32 ASN C CA 1
ATOM 2684 C C . ASN C 1 32 ? 12.144 24.266 6.847 1.00 59.21 32 ASN C C 1
ATOM 2685 O O . ASN C 1 32 ? 13.310 24.117 6.442 1.00 58.50 32 ASN C O 1
ATOM 2690 N N . ALA C 1 33 ? 11.068 24.304 6.055 1.00 53.45 33 ALA C N 1
ATOM 2691 C CA . ALA C 1 33 ? 11.188 24.132 4.606 1.00 57.01 33 ALA C CA 1
ATOM 2692 C C . ALA C 1 33 ? 11.264 25.449 3.822 1.00 52.15 33 ALA C C 1
ATOM 2693 O O . ALA C 1 33 ? 11.225 25.470 2.575 1.00 45.22 33 ALA C O 1
ATOM 2695 N N . LEU C 1 34 ? 11.360 26.556 4.543 1.00 56.21 34 LEU C N 1
ATOM 2696 C CA . LEU C 1 34 ? 11.363 27.840 3.880 1.00 55.97 34 LEU C CA 1
ATOM 2697 C C . LEU C 1 34 ? 12.723 27.996 3.257 1.00 50.72 34 LEU C C 1
ATOM 2698 O O . LEU C 1 34 ? 13.745 27.712 3.905 1.00 53.61 34 LEU C O 1
ATOM 2703 N N . GLU C 1 35 ? 12.731 28.430 2.001 1.00 51.23 35 GLU C N 1
ATOM 2704 C CA . GLU C 1 35 ? 13.953 28.878 1.336 1.00 53.69 35 GLU C CA 1
ATOM 2705 C C . GLU C 1 35 ? 14.581 30.099 2.042 1.00 51.72 35 GLU C C 1
ATOM 2706 O O . GLU C 1 35 ? 13.920 31.132 2.251 1.00 50.01 35 GLU C O 1
ATOM 2712 N N . ASN C 1 36 ? 15.850 29.967 2.412 1.00 45.35 36 ASN C N 1
ATOM 2713 C CA . ASN C 1 36 ? 16.683 31.124 2.712 1.00 48.39 36 ASN C CA 1
ATOM 2714 C C . ASN C 1 36 ? 16.511 32.266 1.741 1.00 47.39 36 ASN C C 1
ATOM 2715 O O . ASN C 1 36 ? 16.170 32.052 0.601 1.00 58.52 36 ASN C O 1
ATOM 2720 N N . GLY C 1 37 ? 16.758 33.491 2.198 1.00 48.16 37 GLY C N 1
ATOM 2721 C CA . GLY C 1 37 ? 16.599 34.671 1.357 1.00 47.13 37 GLY C CA 1
ATOM 2722 C C . GLY C 1 37 ? 15.313 35.437 1.584 1.00 53.39 37 GLY C C 1
ATOM 2723 O O . GLY C 1 37 ? 14.481 35.033 2.385 1.00 62.82 37 GLY C O 1
ATOM 2724 N N . ARG C 1 38 ? 15.130 36.532 0.858 1.00 47.89 38 ARG C N 1
ATOM 2725 C CA . ARG C 1 38 ? 13.996 37.417 1.080 1.00 51.88 38 ARG C CA 1
ATOM 2726 C C . ARG C 1 38 ? 12.651 36.961 0.516 1.00 50.49 38 ARG C C 1
ATOM 2727 O O . ARG C 1 38 ? 12.465 36.883 -0.694 1.00 49.97 38 ARG C O 1
ATOM 2735 N N . HIS C 1 39 ? 11.694 36.711 1.399 1.00 44.85 39 HIS C N 1
ATOM 2736 C CA . HIS C 1 39 ? 10.334 36.484 0.973 1.00 40.80 39 HIS C CA 1
ATOM 2737 C C . HIS C 1 39 ? 9.499 37.681 1.254 1.00 45.15 39 HIS C C 1
ATOM 2738 O O . HIS C 1 39 ? 9.455 38.146 2.389 1.00 46.69 39 HIS C O 1
ATOM 2745 N N . ASP C 1 40 ? 8.797 38.160 0.238 1.00 53.76 40 ASP C N 1
ATOM 2746 C CA . ASP C 1 40 ? 7.831 39.240 0.434 1.00 57.99 40 ASP C CA 1
ATOM 2747 C C . ASP C 1 40 ? 6.554 38.628 0.986 1.00 60.26 40 ASP C C 1
ATOM 2748 O O . ASP C 1 40 ? 6.364 37.426 0.889 1.00 62.73 40 ASP C O 1
ATOM 2753 N N . ILE C 1 41 ? 5.703 39.428 1.613 1.00 64.22 41 ILE C N 1
ATOM 2754 C CA . ILE C 1 41 ? 4.454 38.907 2.171 1.00 65.97 41 ILE C CA 1
ATOM 2755 C C . ILE C 1 41 ? 3.277 39.775 1.789 1.00 66.61 41 ILE C C 1
ATOM 2756 O O . ILE C 1 41 ? 2.193 39.264 1.527 1.00 69.65 41 ILE C O 1
ATOM 2761 N N . ASN C 1 42 ? 3.517 41.087 1.794 1.00 63.93 42 ASN C N 1
ATOM 2762 C CA . ASN C 1 42 ? 2.506 42.122 1.651 1.00 64.18 42 ASN C CA 1
ATOM 2763 C C . ASN C 1 42 ? 3.110 43.169 0.744 1.00 62.67 42 ASN C C 1
ATOM 2764 O O . ASN C 1 42 ? 4.248 43.049 0.369 1.00 56.38 42 ASN C O 1
ATOM 2769 N N . ASP C 1 43 ? 2.373 44.225 0.417 1.00 71.31 43 ASP C N 1
ATOM 2770 C CA . ASP C 1 43 ? 3.004 45.352 -0.257 1.00 71.21 43 ASP C CA 1
ATOM 2771 C C . ASP C 1 43 ? 4.078 45.987 0.620 1.00 66.99 43 ASP C C 1
ATOM 2772 O O . ASP C 1 43 ? 4.961 46.687 0.119 1.00 66.63 43 ASP C O 1
ATOM 2777 N N . GLN C 1 44 ? 3.997 45.758 1.933 1.00 63.37 44 GLN C N 1
ATOM 2778 C CA . GLN C 1 44 ? 4.880 46.463 2.858 1.00 54.53 44 GLN C CA 1
ATOM 2779 C C . GLN C 1 44 ? 5.696 45.602 3.794 1.00 48.00 44 GLN C C 1
ATOM 2780 O O . GLN C 1 44 ? 6.617 46.091 4.437 1.00 49.81 44 GLN C O 1
ATOM 2786 N N . ILE C 1 45 ? 5.378 44.320 3.860 1.00 41.25 45 ILE C N 1
ATOM 2787 C CA . ILE C 1 45 ? 6.027 43.454 4.817 1.00 39.35 45 ILE C CA 1
ATOM 2788 C C . ILE C 1 45 ? 6.772 42.321 4.126 1.00 42.83 45 ILE C C 1
ATOM 2789 O O . ILE C 1 45 ? 6.256 41.686 3.199 1.00 42.76 45 ILE C O 1
ATOM 2794 N N . TYR C 1 46 ? 7.979 42.050 4.591 1.00 46.09 46 TYR C N 1
ATOM 2795 C CA . TYR C 1 46 ? 8.775 40.989 3.999 1.00 45.11 46 TYR C CA 1
ATOM 2796 C C . TYR C 1 46 ? 9.600 40.327 5.074 1.00 42.19 46 TYR C C 1
ATOM 2797 O O . TYR C 1 46 ? 9.752 40.865 6.183 1.00 43.24 46 TYR C O 1
ATOM 2806 N N . MET C 1 47 ? 10.172 39.168 4.775 1.00 42.78 47 MET C N 1
ATOM 2807 C CA . MET C 1 47 ? 11.016 38.561 5.793 1.00 44.52 47 MET C CA 1
ATOM 2808 C C . MET C 1 47 ? 12.325 38.076 5.237 1.00 46.51 47 MET C C 1
ATOM 2809 O O . MET C 1 47 ? 12.419 37.762 4.076 1.00 46.81 47 MET C O 1
ATOM 2814 N N . ASN C 1 48 ? 13.338 38.008 6.082 1.00 42.42 48 ASN C N 1
ATOM 2815 C CA . ASN C 1 48 ? 14.600 37.419 5.671 1.00 38.12 48 ASN C CA 1
ATOM 2816 C C . ASN C 1 48 ? 14.680 36.115 6.381 1.00 37.43 48 ASN C C 1
ATOM 2817 O O . ASN C 1 48 ? 14.538 36.088 7.596 1.00 39.73 48 ASN C O 1
ATOM 2822 N N . VAL C 1 49 ? 14.848 35.030 5.623 1.00 37.41 49 VAL C N 1
ATOM 2823 C CA . VAL C 1 49 ? 15.133 33.728 6.168 1.00 35.83 49 VAL C CA 1
ATOM 2824 C C . VAL C 1 49 ? 16.602 33.392 5.900 1.00 37.42 49 VAL C C 1
ATOM 2825 O O . VAL C 1 49 ? 17.079 33.566 4.773 1.00 41.81 49 VAL C O 1
ATOM 2829 N N . MET C 1 50 ? 17.269 32.847 6.913 1.00 32.99 50 MET C N 1
ATOM 2830 C CA . MET C 1 50 ? 18.722 32.706 6.957 1.00 45.67 50 MET C CA 1
ATOM 2831 C C . MET C 1 50 ? 19.165 31.478 7.733 1.00 45.53 50 MET C C 1
ATOM 2832 O O . MET C 1 50 ? 18.443 30.962 8.562 1.00 48.18 50 MET C O 1
ATOM 2837 N N . GLU C 1 51 ? 20.398 31.056 7.504 1.00 60.50 51 GLU C N 1
ATOM 2838 C CA . GLU C 1 51 ? 20.969 29.918 8.206 1.00 68.73 51 GLU C CA 1
ATOM 2839 C C . GLU C 1 51 ? 22.393 30.274 8.647 1.00 75.71 51 GLU C C 1
ATOM 2840 O O . GLU C 1 51 ? 23.374 29.780 8.086 1.00 84.68 51 GLU C O 1
ATOM 2846 N N . PRO C 1 52 ? 22.506 31.138 9.649 1.00 74.29 52 PRO C N 1
ATOM 2847 C CA . PRO C 1 52 ? 23.809 31.540 10.181 1.00 78.83 52 PRO C CA 1
ATOM 2848 C C . PRO C 1 52 ? 24.259 30.630 11.329 1.00 80.16 52 PRO C C 1
ATOM 2849 O O . PRO C 1 52 ? 25.459 30.522 11.594 1.00 81.69 52 PRO C O 1
ATOM 2853 N N . LYS C 1 61 ? 28.309 43.221 17.104 1.00 49.47 61 LYS C N 1
ATOM 2854 C CA . LYS C 1 61 ? 27.666 44.560 17.154 1.00 60.08 61 LYS C CA 1
ATOM 2855 C C . LYS C 1 61 ? 26.091 44.605 17.227 1.00 61.88 61 LYS C C 1
ATOM 2856 O O . LYS C 1 61 ? 25.371 43.821 16.590 1.00 60.57 61 LYS C O 1
ATOM 2862 N N . ALA C 1 62 ? 25.571 45.513 18.045 1.00 58.29 62 ALA C N 1
ATOM 2863 C CA . ALA C 1 62 ? 24.128 45.601 18.238 1.00 53.27 62 ALA C CA 1
ATOM 2864 C C . ALA C 1 62 ? 23.550 46.550 17.236 1.00 50.96 62 ALA C C 1
ATOM 2865 O O . ALA C 1 62 ? 24.222 47.489 16.783 1.00 47.64 62 ALA C O 1
ATOM 2867 N N . GLU C 1 63 ? 22.297 46.313 16.883 1.00 48.45 63 GLU C N 1
ATOM 2868 C CA . GLU C 1 63 ? 21.638 47.199 15.935 1.00 49.29 63 GLU C CA 1
ATOM 2869 C C . GLU C 1 63 ? 20.285 47.652 16.469 1.00 46.26 63 GLU C C 1
ATOM 2870 O O . GLU C 1 63 ? 19.743 47.077 17.415 1.00 44.62 63 GLU C O 1
ATOM 2876 N N . LEU C 1 64 ? 19.729 48.646 15.797 1.00 40.01 64 LEU C N 1
ATOM 2877 C CA . LEU C 1 64 ? 18.471 49.236 16.176 1.00 43.88 64 LEU C CA 1
ATOM 2878 C C . LEU C 1 64 ? 17.946 49.838 14.884 1.00 40.56 64 LEU C C 1
ATOM 2879 O O . LEU C 1 64 ? 18.739 50.138 14.009 1.00 40.43 64 LEU C O 1
ATOM 2884 N N . HIS C 1 65 ? 16.627 49.963 14.746 1.00 39.89 65 HIS C N 1
ATOM 2885 C CA . HIS C 1 65 ? 15.977 50.439 13.525 1.00 32.22 65 HIS C CA 1
ATOM 2886 C C . HIS C 1 65 ? 15.100 51.635 13.834 1.00 37.73 65 HIS C C 1
ATOM 2887 O O . HIS C 1 65 ? 14.707 51.797 14.991 1.00 38.35 65 HIS C O 1
ATOM 2894 N N . HIS C 1 66 ? 14.765 52.431 12.807 1.00 34.66 66 HIS C N 1
ATOM 2895 C CA . HIS C 1 66 ? 13.946 53.640 12.936 1.00 41.92 66 HIS C CA 1
ATOM 2896 C C . HIS C 1 66 ? 12.581 53.429 12.306 1.00 41.97 66 HIS C C 1
ATOM 2897 O O . HIS C 1 66 ? 11.586 53.827 12.866 1.00 45.33 66 HIS C O 1
ATOM 2904 N N . GLU C 1 67 ? 12.524 52.811 11.132 1.00 42.63 67 GLU C N 1
ATOM 2905 C CA . GLU C 1 67 ? 11.252 52.733 10.405 1.00 50.98 67 GLU C CA 1
ATOM 2906 C C . GLU C 1 67 ? 10.494 51.413 10.590 1.00 43.02 67 GLU C C 1
ATOM 2907 O O . GLU C 1 67 ? 9.270 51.353 10.454 1.00 43.87 67 GLU C O 1
ATOM 2913 N N . TYR C 1 68 ? 11.226 50.356 10.884 1.00 34.13 68 TYR C N 1
ATOM 2914 C CA . TYR C 1 68 ? 10.628 49.019 10.914 1.00 34.73 68 TYR C CA 1
ATOM 2915 C C . TYR C 1 68 ? 10.746 48.376 12.247 1.00 33.58 68 TYR C C 1
ATOM 2916 O O . TYR C 1 68 ? 11.751 48.484 12.937 1.00 36.88 68 TYR C O 1
ATOM 2925 N N . LEU C 1 69 ? 9.727 47.603 12.578 1.00 33.56 69 LEU C N 1
ATOM 2926 C CA . LEU C 1 69 ? 9.872 46.750 13.702 1.00 31.71 69 LEU C CA 1
ATOM 2927 C C . LEU C 1 69 ? 10.322 45.404 13.147 1.00 35.43 69 LEU C C 1
ATOM 2928 O O . LEU C 1 69 ? 10.110 45.119 11.966 1.00 39.10 69 LEU C O 1
ATOM 2933 N N . ASP C 1 70 ? 11.004 44.624 13.977 1.00 29.20 70 ASP C N 1
ATOM 2934 C CA . ASP C 1 70 ? 11.418 43.268 13.631 1.00 32.33 70 ASP C CA 1
ATOM 2935 C C . ASP C 1 70 ? 10.569 42.289 14.370 1.00 34.19 70 ASP C C 1
ATOM 2936 O O . ASP C 1 70 ? 10.344 42.460 15.544 1.00 39.65 70 ASP C O 1
ATOM 2941 N N . VAL C 1 71 ? 10.153 41.229 13.714 1.00 37.04 71 VAL C N 1
ATOM 2942 C CA . VAL C 1 71 ? 9.740 40.092 14.485 1.00 39.69 71 VAL C CA 1
ATOM 2943 C C . VAL C 1 71 ? 10.646 38.897 14.169 1.00 34.81 71 VAL C C 1
ATOM 2944 O O . VAL C 1 71 ? 10.668 38.384 13.086 1.00 35.77 71 VAL C O 1
ATOM 2948 N N . GLN C 1 72 ? 11.482 38.567 15.133 1.00 33.51 72 GLN C N 1
ATOM 2949 C CA . GLN C 1 72 ? 12.409 37.503 14.982 1.00 37.95 72 GLN C CA 1
ATOM 2950 C C . GLN C 1 72 ? 11.798 36.175 15.419 1.00 39.01 72 GLN C C 1
ATOM 2951 O O . GLN C 1 72 ? 11.285 36.075 16.530 1.00 33.27 72 GLN C O 1
ATOM 2957 N N . VAL C 1 73 ? 11.951 35.144 14.591 1.00 34.66 73 VAL C N 1
ATOM 2958 C CA . VAL C 1 73 ? 11.482 33.797 14.941 1.00 38.90 73 VAL C CA 1
ATOM 2959 C C . VAL C 1 73 ? 12.561 32.774 14.715 1.00 37.57 73 VAL C C 1
ATOM 2960 O O . VAL C 1 73 ? 13.105 32.687 13.610 1.00 39.01 73 VAL C O 1
ATOM 2964 N N . LEU C 1 74 ? 12.872 31.995 15.746 1.00 33.08 74 LEU C N 1
ATOM 2965 C CA . LEU C 1 74 ? 13.833 30.914 15.617 1.00 36.02 74 LEU C CA 1
ATOM 2966 C C . LEU C 1 74 ? 13.100 29.749 15.003 1.00 44.10 74 LEU C C 1
ATOM 2967 O O . LEU C 1 74 ? 12.017 29.416 15.458 1.00 47.74 74 LEU C O 1
ATOM 2972 N N . ILE C 1 75 ? 13.640 29.168 13.933 1.00 46.06 75 ILE C N 1
ATOM 2973 C CA . ILE C 1 75 ? 13.016 27.984 13.329 1.00 44.39 75 ILE C CA 1
ATOM 2974 C C . ILE C 1 75 ? 13.683 26.678 13.776 1.00 47.72 75 ILE C C 1
ATOM 2975 O O . ILE C 1 75 ? 13.005 25.709 14.117 1.00 47.64 75 ILE C O 1
ATOM 2980 N N . ARG C 1 76 ? 15.010 26.671 13.817 1.00 47.52 76 ARG C N 1
ATOM 2981 C CA . ARG C 1 76 ? 15.729 25.505 14.282 1.00 44.57 76 ARG C CA 1
ATOM 2982 C C . ARG C 1 76 ? 16.960 25.870 15.091 1.00 42.86 76 ARG C C 1
ATOM 2983 O O . ARG C 1 76 ? 17.733 26.756 14.715 1.00 48.78 76 ARG C O 1
ATOM 2997 N N . GLY C 1 77 ? 17.130 25.190 16.219 1.00 45.87 77 GLY C N 1
ATOM 2998 C CA . GLY C 1 77 ? 18.276 25.405 17.082 1.00 52.58 77 GLY C CA 1
ATOM 2999 C C . GLY C 1 77 ? 17.910 26.213 18.305 1.00 60.01 77 GLY C C 1
ATOM 3000 O O . GLY C 1 77 ? 16.726 26.328 18.655 1.00 66.46 77 GLY C O 1
ATOM 3001 N N . THR C 1 78 ? 18.943 26.743 18.956 1.00 60.83 78 THR C N 1
ATOM 3002 C CA . THR C 1 78 ? 18.851 27.704 20.052 1.00 58.26 78 THR C CA 1
ATOM 3003 C C . THR C 1 78 ? 19.710 28.938 19.744 1.00 57.85 78 THR C C 1
ATOM 3004 O O . THR C 1 78 ? 20.814 28.808 19.191 1.00 57.52 78 THR C O 1
ATOM 3008 N N . GLU C 1 79 ? 19.204 30.121 20.103 1.00 57.66 79 GLU C N 1
ATOM 3009 C CA . GLU C 1 79 ? 19.905 31.401 19.887 1.00 50.36 79 GLU C CA 1
ATOM 3010 C C . GLU C 1 79 ? 19.764 32.307 21.087 1.00 49.00 79 GLU C C 1
ATOM 3011 O O . GLU C 1 79 ? 18.678 32.422 21.663 1.00 53.56 79 GLU C O 1
ATOM 3017 N N . ASN C 1 80 ? 20.847 32.996 21.425 1.00 40.24 80 ASN C N 1
ATOM 3018 C CA . ASN C 1 80 ? 20.823 33.939 22.510 1.00 39.57 80 ASN C CA 1
ATOM 3019 C C . ASN C 1 80 ? 20.766 35.268 21.814 1.00 42.86 80 ASN C C 1
ATOM 3020 O O . ASN C 1 80 ? 21.404 35.413 20.777 1.00 42.47 80 ASN C O 1
ATOM 3025 N N . ILE C 1 81 ? 19.992 36.222 22.358 1.00 40.89 81 ILE C N 1
ATOM 3026 C CA . ILE C 1 81 ? 19.904 37.580 21.799 1.00 36.72 81 ILE C CA 1
ATOM 3027 C C . ILE C 1 81 ? 19.990 38.507 22.960 1.00 33.19 81 ILE C C 1
ATOM 3028 O O . ILE C 1 81 ? 19.275 38.363 23.923 1.00 39.79 81 ILE C O 1
ATOM 3033 N N . GLU C 1 82 ? 20.915 39.438 22.888 1.00 34.81 82 GLU C N 1
ATOM 3034 C CA . GLU C 1 82 ? 21.078 40.411 23.937 1.00 40.76 82 GLU C CA 1
ATOM 3035 C C . GLU C 1 82 ? 20.182 41.556 23.555 1.00 41.26 82 GLU C C 1
ATOM 3036 O O . GLU C 1 82 ? 20.109 41.926 22.387 1.00 45.44 82 GLU C O 1
ATOM 3042 N N . VAL C 1 83 ? 19.406 42.064 24.503 1.00 40.52 83 VAL C N 1
ATOM 3043 C CA . VAL C 1 83 ? 18.474 43.116 24.113 1.00 39.18 83 VAL C CA 1
ATOM 3044 C C . VAL C 1 83 ? 18.592 44.176 25.136 1.00 41.51 83 VAL C C 1
ATOM 3045 O O . VAL C 1 83 ? 19.211 43.967 26.183 1.00 38.82 83 VAL C O 1
ATOM 3049 N N . GLY C 1 84 ? 18.023 45.334 24.829 1.00 40.43 84 GLY C N 1
ATOM 3050 C CA . GLY C 1 84 ? 17.930 46.381 25.813 1.00 41.44 84 GLY C CA 1
ATOM 3051 C C . GLY C 1 84 ? 16.536 46.968 25.784 1.00 37.86 84 GLY C C 1
ATOM 3052 O O . GLY C 1 84 ? 16.070 47.389 24.735 1.00 35.63 84 GLY C O 1
ATOM 3053 N N . ALA C 1 85 ? 15.891 46.964 26.944 1.00 37.00 85 ALA C N 1
ATOM 3054 C CA . ALA C 1 85 ? 14.632 47.654 27.229 1.00 36.90 85 ALA C CA 1
ATOM 3055 C C . ALA C 1 85 ? 14.705 49.185 27.520 1.00 43.28 85 ALA C C 1
ATOM 3056 O O . ALA C 1 85 ? 13.709 49.883 27.331 1.00 47.44 85 ALA C O 1
ATOM 3058 N N . THR C 1 86 ? 15.830 49.711 28.011 1.00 42.79 86 THR C N 1
ATOM 3059 C CA . THR C 1 86 ? 15.931 51.171 28.215 1.00 44.08 86 THR C CA 1
ATOM 3060 C C . THR C 1 86 ? 16.399 51.886 26.945 1.00 45.39 86 THR C C 1
ATOM 3061 O O . THR C 1 86 ? 17.127 51.306 26.122 1.00 44.78 86 THR C O 1
ATOM 3065 N N . TYR C 1 87 ? 15.971 53.138 26.781 1.00 40.65 87 TYR C N 1
ATOM 3066 C CA . TYR C 1 87 ? 16.179 53.833 25.523 1.00 41.34 87 TYR C CA 1
ATOM 3067 C C . TYR C 1 87 ? 17.670 54.062 25.360 1.00 37.04 87 TYR C C 1
ATOM 3068 O O . TYR C 1 87 ? 18.338 54.447 26.288 1.00 32.53 87 TYR C O 1
ATOM 3077 N N . PRO C 1 88 ? 18.184 53.826 24.169 1.00 39.04 88 PRO C N 1
ATOM 3078 C CA . PRO C 1 88 ? 19.629 53.897 23.933 1.00 38.27 88 PRO C CA 1
ATOM 3079 C C . PRO C 1 88 ? 20.070 55.364 23.751 1.00 40.91 88 PRO C C 1
ATOM 3080 O O . PRO C 1 88 ? 19.252 56.177 23.278 1.00 38.99 88 PRO C O 1
ATOM 3084 N N . ASN C 1 89 ? 21.291 55.723 24.176 1.00 41.13 89 ASN C N 1
ATOM 3085 C CA . ASN C 1 89 ? 21.901 57.016 23.749 1.00 35.56 89 ASN C CA 1
ATOM 3086 C C . ASN C 1 89 ? 22.255 57.016 22.280 1.00 33.92 89 ASN C C 1
ATOM 3087 O O . ASN C 1 89 ? 23.236 56.418 21.856 1.00 45.65 89 ASN C O 1
ATOM 3092 N N . LEU C 1 90 ? 21.472 57.724 21.486 1.00 39.23 90 LEU C N 1
ATOM 3093 C CA . LEU C 1 90 ? 21.568 57.607 20.056 1.00 38.15 90 LEU C CA 1
ATOM 3094 C C . LEU C 1 90 ? 22.840 58.188 19.468 1.00 43.87 90 LEU C C 1
ATOM 3095 O O . LEU C 1 90 ? 23.196 57.897 18.317 1.00 45.42 90 LEU C O 1
ATOM 3100 N N . SER C 1 91 ? 23.537 59.019 20.230 1.00 49.96 91 SER C N 1
ATOM 3101 C CA . SER C 1 91 ? 24.758 59.611 19.671 1.00 51.06 91 SER C CA 1
ATOM 3102 C C . SER C 1 91 ? 26.036 58.824 20.050 1.00 48.02 91 SER C C 1
ATOM 3103 O O . SER C 1 91 ? 27.104 59.125 19.585 1.00 56.93 91 SER C O 1
ATOM 3106 N N . LYS C 1 92 ? 25.906 57.805 20.875 1.00 42.57 92 LYS C N 1
ATOM 3107 C CA . LYS C 1 92 ? 26.953 56.782 20.998 1.00 54.21 92 LYS C CA 1
ATOM 3108 C C . LYS C 1 92 ? 26.841 55.712 19.875 1.00 55.01 92 LYS C C 1
ATOM 3109 O O . LYS C 1 92 ? 27.526 54.697 19.910 1.00 56.40 92 LYS C O 1
ATOM 3115 N N . TYR C 1 93 ? 25.954 55.947 18.910 1.00 53.27 93 TYR C N 1
ATOM 3116 C CA . TYR C 1 93 ? 25.692 55.032 17.812 1.00 51.78 93 TYR C CA 1
ATOM 3117 C C . TYR C 1 93 ? 26.285 55.532 16.480 1.00 59.11 93 TYR C C 1
ATOM 3118 O O . TYR C 1 93 ? 26.492 56.741 16.277 1.00 51.71 93 TYR C O 1
ATOM 3127 N N . GLU C 1 94 ? 26.533 54.586 15.572 1.00 60.66 94 GLU C N 1
ATOM 3128 C CA . GLU C 1 94 ? 27.004 54.881 14.230 1.00 61.66 94 GLU C CA 1
ATOM 3129 C C . GLU C 1 94 ? 25.958 55.608 13.404 1.00 62.35 94 GLU C C 1
ATOM 3130 O O . GLU C 1 94 ? 24.757 55.560 13.705 1.00 57.17 94 GLU C O 1
ATOM 3136 N N . ASP C 1 95 ? 26.434 56.276 12.354 1.00 61.11 95 ASP C N 1
ATOM 3137 C CA . ASP C 1 95 ? 25.571 56.975 11.443 1.00 61.17 95 ASP C CA 1
ATOM 3138 C C . ASP C 1 95 ? 24.480 56.030 10.916 1.00 59.56 95 ASP C C 1
ATOM 3139 O O . ASP C 1 95 ? 24.723 54.866 10.584 1.00 52.38 95 ASP C O 1
ATOM 3144 N N . TYR C 1 96 ? 23.273 56.563 10.853 1.00 59.18 96 TYR C N 1
ATOM 3145 C CA . TYR C 1 96 ? 22.119 55.833 10.376 1.00 56.38 96 TYR C CA 1
ATOM 3146 C C . TYR C 1 96 ? 22.196 55.530 8.890 1.00 53.27 96 TYR C C 1
ATOM 3147 O O . TYR C 1 96 ? 22.240 56.431 8.035 1.00 53.79 96 TYR C O 1
ATOM 3156 N N . ASN C 1 97 ? 22.165 54.250 8.564 1.00 51.77 97 ASN C N 1
ATOM 3157 C CA . ASN C 1 97 ? 22.082 53.865 7.168 1.00 42.42 97 ASN C CA 1
ATOM 3158 C C . ASN C 1 97 ? 20.604 53.825 6.775 1.00 38.92 97 ASN C C 1
ATOM 3159 O O . ASN C 1 97 ? 19.849 52.978 7.250 1.00 42.25 97 ASN C O 1
ATOM 3164 N N . GLU C 1 98 ? 20.198 54.767 5.921 1.00 40.68 98 GLU C N 1
ATOM 3165 C CA . GLU C 1 98 ? 18.808 54.972 5.567 1.00 46.01 98 GLU C CA 1
ATOM 3166 C C . GLU C 1 98 ? 18.286 53.836 4.687 1.00 53.19 98 GLU C C 1
ATOM 3167 O O . GLU C 1 98 ? 17.136 53.390 4.856 1.00 55.61 98 GLU C O 1
ATOM 3173 N N . ALA C 1 99 ? 19.136 53.353 3.776 1.00 53.80 99 ALA C N 1
ATOM 3174 C CA . ALA C 1 99 ? 18.729 52.336 2.801 1.00 56.61 99 ALA C CA 1
ATOM 3175 C C . ALA C 1 99 ? 18.355 51.058 3.509 1.00 58.83 99 ALA C C 1
ATOM 3176 O O . ALA C 1 99 ? 17.314 50.461 3.185 1.00 57.90 99 ALA C O 1
ATOM 3178 N N . ASP C 1 100 ? 19.189 50.635 4.471 1.00 55.27 100 ASP C N 1
ATOM 3179 C CA . ASP C 1 100 ? 18.866 49.430 5.245 1.00 52.44 100 ASP C CA 1
ATOM 3180 C C . ASP C 1 100 ? 18.271 49.705 6.631 1.00 54.31 100 ASP C C 1
ATOM 3181 O O . ASP C 1 100 ? 18.184 48.796 7.460 1.00 48.17 100 ASP C O 1
ATOM 3186 N N . ASP C 1 101 ? 17.899 50.955 6.903 1.00 52.45 101 ASP C N 1
ATOM 3187 C CA . ASP C 1 101 ? 17.228 51.283 8.165 1.00 43.52 101 ASP C CA 1
ATOM 3188 C C . ASP C 1 101 ? 17.844 50.631 9.401 1.00 40.83 101 ASP C C 1
ATOM 3189 O O . ASP C 1 101 ? 17.205 49.787 10.046 1.00 41.38 101 ASP C O 1
ATOM 3194 N N . TYR C 1 102 ? 19.062 51.015 9.761 1.00 42.78 102 TYR C N 1
ATOM 3195 C CA . TYR C 1 102 ? 19.606 50.593 11.061 1.00 45.35 102 TYR C CA 1
ATOM 3196 C C . TYR C 1 102 ? 20.675 51.573 11.519 1.00 43.01 102 TYR C C 1
ATOM 3197 O O . TYR C 1 102 ? 21.177 52.358 10.714 1.00 48.41 102 TYR C O 1
ATOM 3206 N N . GLN C 1 103 ? 21.026 51.499 12.799 1.00 35.67 103 GLN C N 1
ATOM 3207 C CA . GLN C 1 103 ? 22.274 52.095 13.321 1.00 44.02 103 GLN C CA 1
ATOM 3208 C C . GLN C 1 103 ? 22.917 51.017 14.149 1.00 44.86 103 GLN C C 1
ATOM 3209 O O . GLN C 1 103 ? 22.214 50.192 14.744 1.00 45.84 103 GLN C O 1
ATOM 3215 N N . LEU C 1 104 ? 24.243 51.057 14.246 1.00 47.66 104 LEU C N 1
ATOM 3216 C CA . LEU C 1 104 ? 25.006 50.070 15.015 1.00 38.14 104 LEU C CA 1
ATOM 3217 C C . LEU C 1 104 ? 25.740 50.667 16.177 1.00 45.52 104 LEU C C 1
ATOM 3218 O O . LEU C 1 104 ? 26.261 51.781 16.093 1.00 45.04 104 LEU C O 1
ATOM 3223 N N . CYS C 1 105 ? 25.833 49.898 17.254 1.00 51.25 105 CYS C N 1
ATOM 3224 C CA . CYS C 1 105 ? 26.613 50.295 18.420 1.00 53.44 105 CYS C CA 1
ATOM 3225 C C . CYS C 1 105 ? 27.292 49.046 18.936 1.00 58.68 105 CYS C C 1
ATOM 3226 O O . CYS C 1 105 ? 26.703 47.944 18.879 1.00 51.21 105 CYS C O 1
ATOM 3229 N N . ALA C 1 106 ? 28.526 49.210 19.428 1.00 63.89 106 ALA C N 1
ATOM 3230 C CA . ALA C 1 106 ? 29.309 48.066 19.888 1.00 70.57 106 ALA C CA 1
ATOM 3231 C C . ALA C 1 106 ? 28.563 47.309 20.987 1.00 72.36 106 ALA C C 1
ATOM 3232 O O . ALA C 1 106 ? 28.479 46.077 20.931 1.00 71.86 106 ALA C O 1
ATOM 3234 N N . ASP C 1 107 ? 28.004 48.036 21.964 1.00 72.74 107 ASP C N 1
ATOM 3235 C CA . ASP C 1 107 ? 27.193 47.384 23.010 1.00 76.15 107 ASP C CA 1
ATOM 3236 C C . ASP C 1 107 ? 25.825 47.996 23.387 1.00 69.66 107 ASP C C 1
ATOM 3237 O O . ASP C 1 107 ? 25.395 49.006 22.848 1.00 66.92 107 ASP C O 1
ATOM 3242 N N . ILE C 1 108 ? 25.153 47.337 24.324 1.00 65.81 108 ILE C N 1
ATOM 3243 C CA . ILE C 1 108 ? 23.817 47.714 24.773 1.00 59.83 108 ILE C CA 1
ATOM 3244 C C . ILE C 1 108 ? 23.902 47.942 26.268 1.00 55.13 108 ILE C C 1
ATOM 3245 O O . ILE C 1 108 ? 24.390 47.061 26.987 1.00 51.70 108 ILE C O 1
ATOM 3250 N N . ASP C 1 109 ? 23.467 49.108 26.740 1.00 53.78 109 ASP C N 1
ATOM 3251 C CA . ASP C 1 109 ? 23.456 49.384 28.189 1.00 61.17 109 ASP C CA 1
ATOM 3252 C C . ASP C 1 109 ? 22.241 48.739 28.860 1.00 58.45 109 ASP C C 1
ATOM 3253 O O . ASP C 1 109 ? 21.175 48.678 28.267 1.00 57.13 109 ASP C O 1
ATOM 3258 N N . ASP C 1 110 ? 22.405 48.266 30.095 1.00 58.61 110 ASP C N 1
ATOM 3259 C CA . ASP C 1 110 ? 21.316 47.608 30.825 1.00 56.36 110 ASP C CA 1
ATOM 3260 C C . ASP C 1 110 ? 20.833 46.363 30.074 1.00 55.84 110 ASP C C 1
ATOM 3261 O O . ASP C 1 110 ? 19.635 46.062 30.079 1.00 56.96 110 ASP C O 1
ATOM 3266 N N . LYS C 1 111 ? 21.749 45.655 29.417 1.00 50.05 111 LYS C N 1
ATOM 3267 C CA . LYS C 1 111 ? 21.339 44.566 28.530 1.00 50.54 111 LYS C CA 1
ATOM 3268 C C . LYS C 1 111 ? 20.936 43.291 29.299 1.00 41.24 111 LYS C C 1
ATOM 3269 O O . LYS C 1 111 ? 21.341 43.096 30.420 1.00 36.80 111 LYS C O 1
ATOM 3275 N N . PHE C 1 112 ? 20.167 42.410 28.666 1.00 35.10 112 PHE C N 1
ATOM 3276 C CA . PHE C 1 112 ? 19.940 41.097 29.233 1.00 31.88 112 PHE C CA 1
ATOM 3277 C C . PHE C 1 112 ? 19.768 40.189 28.017 1.00 24.10 112 PHE C C 1
ATOM 3278 O O . PHE C 1 112 ? 19.755 40.632 26.904 1.00 36.65 112 PHE C O 1
ATOM 3286 N N . THR C 1 113 ? 19.645 38.907 28.249 1.00 29.77 113 THR C N 1
ATOM 3287 C CA . THR C 1 113 ? 19.731 37.960 27.160 1.00 37.02 113 THR C CA 1
ATOM 3288 C C . THR C 1 113 ? 18.435 37.146 27.096 1.00 39.44 113 THR C C 1
ATOM 3289 O O . THR C 1 113 ? 17.997 36.568 28.100 1.00 38.83 113 THR C O 1
ATOM 3293 N N . VAL C 1 114 ? 17.827 37.119 25.917 1.00 34.70 114 VAL C N 1
ATOM 3294 C CA . VAL C 1 114 ? 16.740 36.204 25.676 1.00 40.53 114 VAL C CA 1
ATOM 3295 C C . VAL C 1 114 ? 17.221 34.949 24.950 1.00 39.81 114 VAL C C 1
ATOM 3296 O O . VAL C 1 114 ? 17.811 35.014 23.863 1.00 40.25 114 VAL C O 1
ATOM 3300 N N . THR C 1 115 ? 16.960 33.801 25.553 1.00 39.41 115 THR C N 1
ATOM 3301 C CA . THR C 1 115 ? 17.327 32.524 24.942 1.00 33.91 115 THR C CA 1
ATOM 3302 C C . THR C 1 115 ? 16.192 32.070 24.075 1.00 37.63 115 THR C C 1
ATOM 3303 O O . THR C 1 115 ? 15.094 31.796 24.570 1.00 42.96 115 THR C O 1
ATOM 3307 N N . MET C 1 116 ? 16.419 32.053 22.766 1.00 32.79 116 MET C N 1
ATOM 3308 C CA . MET C 1 116 ? 15.337 31.740 21.860 1.00 36.81 116 MET C CA 1
ATOM 3309 C C . MET C 1 116 ? 15.318 30.246 21.504 1.00 48.57 116 MET C C 1
ATOM 3310 O O . MET C 1 116 ? 16.356 29.694 21.139 1.00 50.97 116 MET C O 1
ATOM 3315 N N . LYS C 1 117 ? 14.150 29.611 21.638 1.00 44.33 117 LYS C N 1
ATOM 3316 C CA . LYS C 1 117 ? 13.932 28.222 21.231 1.00 44.12 117 LYS C CA 1
ATOM 3317 C C . LYS C 1 117 ? 12.961 28.175 20.044 1.00 39.02 117 LYS C C 1
ATOM 3318 O O . LYS C 1 117 ? 12.251 29.115 19.844 1.00 39.32 117 LYS C O 1
ATOM 3324 N N . PRO C 1 118 ? 12.910 27.087 19.269 1.00 33.20 118 PRO C N 1
ATOM 3325 C CA . PRO C 1 118 ? 12.196 27.109 17.990 1.00 35.37 118 PRO C CA 1
ATOM 3326 C C . PRO C 1 118 ? 10.749 27.557 18.178 1.00 35.16 118 PRO C C 1
ATOM 3327 O O . PRO C 1 118 ? 10.068 27.146 19.120 1.00 35.85 118 PRO C O 1
ATOM 3331 N N . LYS C 1 119 ? 10.309 28.432 17.285 1.00 40.43 119 LYS C N 1
ATOM 3332 C CA . LYS C 1 119 ? 8.973 28.978 17.345 1.00 44.49 119 LYS C CA 1
ATOM 3333 C C . LYS C 1 119 ? 8.828 30.085 18.390 1.00 40.16 119 LYS C C 1
ATOM 3334 O O . LYS C 1 119 ? 7.795 30.719 18.439 1.00 30.92 119 LYS C O 1
ATOM 3340 N N . MET C 1 120 ? 9.826 30.331 19.243 1.00 41.03 120 MET C N 1
ATOM 3341 C CA . MET C 1 120 ? 9.793 31.627 19.969 1.00 38.77 120 MET C CA 1
ATOM 3342 C C . MET C 1 120 ? 9.872 32.777 18.986 1.00 40.78 120 MET C C 1
ATOM 3343 O O . MET C 1 120 ? 10.575 32.692 17.937 1.00 39.58 120 MET C O 1
ATOM 3348 N N . PHE C 1 121 ? 9.107 33.824 19.285 1.00 35.58 121 PHE C N 1
ATOM 3349 C CA . PHE C 1 121 ? 9.238 35.078 18.553 1.00 32.19 121 PHE C CA 1
ATOM 3350 C C . PHE C 1 121 ? 9.503 36.277 19.433 1.00 36.12 121 PHE C C 1
ATOM 3351 O O . PHE C 1 121 ? 9.095 36.329 20.599 1.00 31.35 121 PHE C O 1
ATOM 3359 N N . ALA C 1 122 ? 10.234 37.236 18.884 1.00 34.03 122 ALA C N 1
ATOM 3360 C CA . ALA C 1 122 ? 10.468 38.447 19.623 1.00 32.70 122 ALA C CA 1
ATOM 3361 C C . ALA C 1 122 ? 10.283 39.626 18.696 1.00 38.33 122 ALA C C 1
ATOM 3362 O O . ALA C 1 122 ? 10.699 39.605 17.528 1.00 34.88 122 ALA C O 1
ATOM 3364 N N . VAL C 1 123 ? 9.643 40.658 19.235 1.00 32.93 123 VAL C N 1
ATOM 3365 C CA . VAL C 1 123 ? 9.293 41.813 18.450 1.00 33.07 123 VAL C CA 1
ATOM 3366 C C . VAL C 1 123 ? 10.195 42.893 18.963 1.00 27.97 123 VAL C C 1
ATOM 3367 O O . VAL C 1 123 ? 10.179 43.155 20.148 1.00 27.07 123 VAL C O 1
ATOM 3371 N N . PHE C 1 124 ? 10.994 43.508 18.095 1.00 26.36 124 PHE C N 1
ATOM 3372 C CA . PHE C 1 124 ? 11.748 44.693 18.530 1.00 28.85 124 PHE C CA 1
ATOM 3373 C C . PHE C 1 124 ? 11.279 45.872 17.762 1.00 30.83 124 PHE C C 1
ATOM 3374 O O . PHE C 1 124 ? 11.390 45.884 16.561 1.00 36.84 124 PHE C O 1
ATOM 3382 N N . TYR C 1 125 ? 10.773 46.869 18.462 1.00 35.48 125 TYR C N 1
ATOM 3383 C CA . TYR C 1 125 ? 10.240 48.093 17.853 1.00 36.53 125 TYR C CA 1
ATOM 3384 C C . TYR C 1 125 ? 11.377 49.089 17.497 1.00 36.86 125 TYR C C 1
ATOM 3385 O O . TYR C 1 125 ? 12.499 48.952 17.940 1.00 33.54 125 TYR C O 1
ATOM 3394 N N . PRO C 1 126 ? 11.127 50.080 16.659 1.00 39.23 126 PRO C N 1
ATOM 3395 C CA . PRO C 1 126 ? 12.178 51.062 16.396 1.00 35.17 126 PRO C CA 1
ATOM 3396 C C . PRO C 1 126 ? 12.901 51.489 17.695 1.00 33.59 126 PRO C C 1
ATOM 3397 O O . PRO C 1 126 ? 12.256 51.666 18.720 1.00 30.30 126 PRO C O 1
ATOM 3401 N N . TYR C 1 127 ? 14.228 51.620 17.637 1.00 35.59 127 TYR C N 1
ATOM 3402 C CA . TYR C 1 127 ? 15.044 52.172 18.727 1.00 33.08 127 TYR C CA 1
ATOM 3403 C C . TYR C 1 127 ? 15.261 51.219 19.881 1.00 37.54 127 TYR C C 1
ATOM 3404 O O . TYR C 1 127 ? 15.767 51.609 20.933 1.00 39.84 127 TYR C O 1
ATOM 3413 N N . GLU C 1 128 ? 14.851 49.968 19.716 1.00 36.26 128 GLU C N 1
ATOM 3414 C CA . GLU C 1 128 ? 15.189 48.946 20.718 1.00 32.38 128 GLU C CA 1
ATOM 3415 C C . GLU C 1 128 ? 16.376 48.137 20.210 1.00 31.81 128 GLU C C 1
ATOM 3416 O O . GLU C 1 128 ? 16.325 47.468 19.172 1.00 31.19 128 GLU C O 1
ATOM 3422 N N . PRO C 1 129 ? 17.458 48.212 20.968 1.00 35.12 129 PRO C N 1
ATOM 3423 C CA . PRO C 1 129 ? 18.737 47.612 20.582 1.00 31.96 129 PRO C CA 1
ATOM 3424 C C . PRO C 1 129 ? 18.738 46.101 20.796 1.00 39.45 129 PRO C C 1
ATOM 3425 O O . PRO C 1 129 ? 18.248 45.598 21.809 1.00 38.72 129 PRO C O 1
ATOM 3429 N N . HIS C 1 130 ? 19.272 45.372 19.824 1.00 39.74 130 HIS C N 1
ATOM 3430 C CA . HIS C 1 130 ? 19.360 43.953 19.952 1.00 39.36 130 HIS C CA 1
ATOM 3431 C C . HIS C 1 130 ? 20.565 43.467 19.174 1.00 45.93 130 HIS C C 1
ATOM 3432 O O . HIS C 1 130 ? 20.914 44.033 18.129 1.00 41.30 130 HIS C O 1
ATOM 3439 N N . LYS C 1 131 ? 21.183 42.404 19.693 1.00 39.57 131 LYS C N 1
ATOM 3440 C CA . LYS C 1 131 ? 22.342 41.806 19.073 1.00 51.15 131 LYS C CA 1
ATOM 3441 C C . LYS C 1 131 ? 22.015 40.350 19.079 1.00 57.75 131 LYS C C 1
ATOM 3442 O O . LYS C 1 131 ? 22.231 39.668 20.101 1.00 51.22 131 LYS C O 1
ATOM 3448 N N . PRO C 1 132 ? 21.429 39.912 17.961 1.00 59.33 132 PRO C N 1
ATOM 3449 C CA . PRO C 1 132 ? 20.971 38.532 17.788 1.00 66.87 132 PRO C CA 1
ATOM 3450 C C . PRO C 1 132 ? 22.122 37.608 17.398 1.00 68.84 132 PRO C C 1
ATOM 3451 O O . PRO C 1 132 ? 23.273 38.043 17.425 1.00 63.68 132 PRO C O 1
ATOM 3455 N N . CYS C 1 133 ? 21.790 36.355 17.089 1.00 70.27 133 CYS C N 1
ATOM 3456 C CA . CYS C 1 133 ? 22.726 35.371 16.545 1.00 78.00 133 CYS C CA 1
ATOM 3457 C C . CYS C 1 133 ? 23.921 35.095 17.462 1.00 83.03 133 CYS C C 1
ATOM 3458 O O . CYS C 1 133 ? 25.012 34.746 16.988 1.00 87.63 133 CYS C O 1
ATOM 3461 N N . CYS C 1 134 ? 23.711 35.241 18.769 1.00 77.60 134 CYS C N 1
ATOM 3462 C CA . CYS C 1 134 ? 24.769 34.971 19.737 1.00 77.85 134 CYS C CA 1
ATOM 3463 C C . CYS C 1 134 ? 24.833 33.520 20.224 1.00 79.04 134 CYS C C 1
ATOM 3464 O O . CYS C 1 134 ? 23.816 32.804 20.344 1.00 72.90 134 CYS C O 1
ATOM 3467 N N . VAL C 1 135 ? 26.068 33.106 20.485 1.00 84.57 135 VAL C N 1
ATOM 3468 C CA . VAL C 1 135 ? 26.390 31.746 20.864 1.00 84.30 135 VAL C CA 1
ATOM 3469 C C . VAL C 1 135 ? 25.591 31.350 22.113 1.00 85.44 135 VAL C C 1
ATOM 3470 O O . VAL C 1 135 ? 25.510 32.123 23.076 1.00 82.15 135 VAL C O 1
ATOM 3474 N N . VAL C 1 136 ? 24.968 30.170 22.063 1.00 85.48 136 VAL C N 1
ATOM 3475 C CA . VAL C 1 136 ? 24.267 29.610 23.212 1.00 89.73 136 VAL C CA 1
ATOM 3476 C C . VAL C 1 136 ? 25.187 28.608 23.919 1.00 96.23 136 VAL C C 1
ATOM 3477 O O . VAL C 1 136 ? 25.536 27.558 23.357 1.00 96.06 136 VAL C O 1
ATOM 3481 N N . ASN C 1 137 ? 25.593 28.951 25.141 1.00 102.52 137 ASN C N 1
ATOM 3482 C CA . ASN C 1 137 ? 26.524 28.126 25.912 1.00 107.04 137 ASN C CA 1
ATOM 3483 C C . ASN C 1 137 ? 27.931 28.110 25.296 1.00 108.35 137 ASN C C 1
ATOM 3484 O O . ASN C 1 137 ? 28.642 27.102 25.362 1.00 105.84 137 ASN C O 1
ATOM 3489 N N . GLY C 1 138 ? 28.330 29.229 24.699 1.00 111.84 138 GLY C N 1
ATOM 3490 C CA . GLY C 1 138 ? 29.602 29.299 23.997 1.00 115.44 138 GLY C CA 1
ATOM 3491 C C . GLY C 1 138 ? 29.769 28.259 22.892 1.00 116.18 138 GLY C C 1
ATOM 3492 O O . GLY C 1 138 ? 30.892 27.918 22.524 1.00 113.15 138 GLY C O 1
ATOM 3493 N N . LYS C 1 139 ? 28.652 27.764 22.354 1.00 119.52 139 LYS C N 1
ATOM 3494 C CA . LYS C 1 139 ? 28.672 26.718 21.323 1.00 119.57 139 LYS C CA 1
ATOM 3495 C C . LYS C 1 139 ? 28.101 27.165 19.964 1.00 119.73 139 LYS C C 1
ATOM 3496 O O . LYS C 1 139 ? 26.913 27.481 19.838 1.00 122.37 139 LYS C O 1
ATOM 3502 N N . THR C 1 140 ? 28.974 27.174 18.957 1.00 116.11 140 THR C N 1
ATOM 3503 C CA . THR C 1 140 ? 28.665 27.643 17.607 1.00 112.47 140 THR C CA 1
ATOM 3504 C C . THR C 1 140 ? 27.674 26.732 16.868 1.00 110.28 140 THR C C 1
ATOM 3505 O O . THR C 1 140 ? 27.957 25.553 16.636 1.00 113.00 140 THR C O 1
ATOM 3509 N N . GLU C 1 141 ? 26.517 27.277 16.494 1.00 104.30 141 GLU C N 1
ATOM 3510 C CA . GLU C 1 141 ? 25.468 26.470 15.853 1.00 98.20 141 GLU C CA 1
ATOM 3511 C C . GLU C 1 141 ? 25.033 26.958 14.466 1.00 88.09 141 GLU C C 1
ATOM 3512 O O . GLU C 1 141 ? 24.954 28.160 14.200 1.00 82.82 141 GLU C O 1
ATOM 3518 N N . LYS C 1 142 ? 24.748 26.007 13.586 1.00 84.64 142 LYS C N 1
ATOM 3519 C CA . LYS C 1 142 ? 24.001 26.320 12.378 1.00 87.76 142 LYS C CA 1
ATOM 3520 C C . LYS C 1 142 ? 22.513 26.311 12.731 1.00 82.75 142 LYS C C 1
ATOM 3521 O O . LYS C 1 142 ? 21.870 25.254 12.772 1.00 83.50 142 LYS C O 1
ATOM 3527 N N . ILE C 1 143 ? 21.987 27.500 13.015 1.00 73.91 143 ILE C N 1
ATOM 3528 C CA . ILE C 1 143 ? 20.590 27.647 13.369 1.00 65.19 143 ILE C CA 1
ATOM 3529 C C . ILE C 1 143 ? 19.828 28.020 12.115 1.00 55.69 143 ILE C C 1
ATOM 3530 O O . ILE C 1 143 ? 20.426 28.346 11.094 1.00 55.48 143 ILE C O 1
ATOM 3535 N N . LYS C 1 144 ? 18.512 27.925 12.167 1.00 48.24 144 LYS C N 1
ATOM 3536 C CA . LYS C 1 144 ? 17.699 28.518 11.116 1.00 45.23 144 LYS C CA 1
ATOM 3537 C C . LYS C 1 144 ? 16.686 29.504 11.750 1.00 41.44 144 LYS C C 1
ATOM 3538 O O . LYS C 1 144 ? 16.121 29.248 12.802 1.00 37.58 144 LYS C O 1
ATOM 3544 N N . LYS C 1 145 ? 16.473 30.639 11.110 1.00 45.52 145 LYS C N 1
ATOM 3545 C CA . LYS C 1 145 ? 15.656 31.666 11.738 1.00 44.14 145 LYS C CA 1
ATOM 3546 C C . LYS C 1 145 ? 15.176 32.614 10.683 1.00 39.14 145 LYS C C 1
ATOM 3547 O O . LYS C 1 145 ? 15.577 32.526 9.542 1.00 42.19 145 LYS C O 1
ATOM 3553 N N . LEU C 1 146 ? 14.282 33.504 11.068 1.00 33.62 146 LEU C N 1
ATOM 3554 C CA . LEU C 1 146 ? 13.678 34.403 10.139 1.00 29.17 146 LEU C CA 1
ATOM 3555 C C . LEU C 1 146 ? 13.437 35.713 10.916 1.00 37.90 146 LEU C C 1
ATOM 3556 O O . LEU C 1 146 ? 13.439 35.704 12.155 1.00 37.06 146 LEU C O 1
ATOM 3561 N N . VAL C 1 147 ? 13.274 36.818 10.192 1.00 38.26 147 VAL C N 1
ATOM 3562 C CA . VAL C 1 147 ? 13.074 38.133 10.762 1.00 38.01 147 VAL C CA 1
ATOM 3563 C C . VAL C 1 147 ? 12.070 38.809 9.829 1.00 34.11 147 VAL C C 1
ATOM 3564 O O . VAL C 1 147 ? 12.358 39.030 8.670 1.00 30.60 147 VAL C O 1
ATOM 3568 N N . VAL C 1 148 ? 10.894 39.121 10.344 1.00 32.70 148 VAL C N 1
ATOM 3569 C CA . VAL C 1 148 ? 9.880 39.822 9.575 1.00 34.79 148 VAL C CA 1
ATOM 3570 C C . VAL C 1 148 ? 10.072 41.308 9.804 1.00 32.97 148 VAL C C 1
ATOM 3571 O O . VAL C 1 148 ? 10.364 41.735 10.908 1.00 33.81 148 VAL C O 1
ATOM 3575 N N . LYS C 1 149 ? 9.962 42.077 8.738 1.00 37.75 149 LYS C N 1
ATOM 3576 C CA . LYS C 1 149 ? 10.128 43.533 8.797 1.00 40.81 149 LYS C CA 1
ATOM 3577 C C . LYS C 1 149 ? 8.777 44.204 8.576 1.00 38.49 149 LYS C C 1
ATOM 3578 O O . LYS C 1 149 ? 8.203 44.035 7.514 1.00 40.80 149 LYS C O 1
ATOM 3584 N N . VAL C 1 150 ? 8.262 44.899 9.589 1.00 35.87 150 VAL C N 1
ATOM 3585 C CA . VAL C 1 150 ? 6.996 45.612 9.464 1.00 37.96 150 VAL C CA 1
ATOM 3586 C C . VAL C 1 150 ? 7.163 47.071 9.806 1.00 36.58 150 VAL C C 1
ATOM 3587 O O . VAL C 1 150 ? 7.774 47.451 10.842 1.00 33.84 150 VAL C O 1
ATOM 3591 N N . PRO C 1 151 ? 6.738 47.896 8.860 1.00 40.46 151 PRO C N 1
ATOM 3592 C CA . PRO C 1 151 ? 6.747 49.353 9.049 1.00 45.04 151 PRO C CA 1
ATOM 3593 C C . PRO C 1 151 ? 5.994 49.661 10.331 1.00 47.24 151 PRO C C 1
ATOM 3594 O O . PRO C 1 151 ? 4.853 49.234 10.496 1.00 49.40 151 PRO C O 1
ATOM 3598 N N . VAL C 1 152 ? 6.673 50.321 11.261 1.00 44.44 152 VAL C N 1
ATOM 3599 C CA . VAL C 1 152 ? 6.072 50.673 12.531 1.00 48.31 152 VAL C CA 1
ATOM 3600 C C . VAL C 1 152 ? 4.778 51.467 12.334 1.00 50.11 152 VAL C C 1
ATOM 3601 O O . VAL C 1 152 ? 3.834 51.383 13.133 1.00 50.72 152 VAL C O 1
ATOM 3605 N N . LYS C 1 153 ? 4.737 52.216 11.246 1.00 49.65 153 LYS C N 1
ATOM 3606 C CA . LYS C 1 153 ? 3.564 52.993 10.904 1.00 55.89 153 LYS C CA 1
ATOM 3607 C C . LYS C 1 153 ? 2.319 52.101 10.951 1.00 54.18 153 LYS C C 1
ATOM 3608 O O . LYS C 1 153 ? 1.243 52.552 11.322 1.00 52.10 153 LYS C O 1
ATOM 3614 N N . LEU C 1 154 ? 2.486 50.818 10.639 1.00 49.03 154 LEU C N 1
ATOM 3615 C CA . LEU C 1 154 ? 1.350 49.916 10.536 1.00 52.21 154 LEU C CA 1
ATOM 3616 C C . LEU C 1 154 ? 0.809 49.518 11.907 1.00 53.22 154 LEU C C 1
ATOM 3617 O O . LEU C 1 154 ? -0.201 48.839 12.004 1.00 53.57 154 LEU C O 1
ATOM 3622 N N . ILE C 1 155 ? 1.531 49.905 12.950 1.00 59.10 155 ILE C N 1
ATOM 3623 C CA . ILE C 1 155 ? 1.089 49.761 14.328 1.00 66.98 155 ILE C CA 1
ATOM 3624 C C . ILE C 1 155 ? 0.322 51.039 14.669 1.00 76.81 155 ILE C C 1
ATOM 3625 O O . ILE C 1 155 ? -0.725 50.966 15.315 1.00 76.44 155 ILE C O 1
ATOM 3631 N N . MET D 1 1 ? 9.362 -3.632 34.531 1.00 32.71 1 MET D N 1
ATOM 3632 C CA . MET D 1 1 ? 9.731 -2.478 35.392 1.00 35.44 1 MET D CA 1
ATOM 3633 C C . MET D 1 1 ? 8.824 -1.354 34.957 1.00 36.63 1 MET D C 1
ATOM 3634 O O . MET D 1 1 ? 8.397 -1.317 33.807 1.00 35.27 1 MET D O 1
ATOM 3639 N N . ILE D 1 2 ? 8.510 -0.443 35.862 1.00 32.62 2 ILE D N 1
ATOM 3640 C CA . ILE D 1 2 ? 7.596 0.619 35.523 1.00 34.88 2 ILE D CA 1
ATOM 3641 C C . ILE D 1 2 ? 8.343 1.880 35.740 1.00 36.18 2 ILE D C 1
ATOM 3642 O O . ILE D 1 2 ? 9.098 2.000 36.696 1.00 36.30 2 ILE D O 1
ATOM 3647 N N . ILE D 1 3 ? 8.081 2.842 34.863 1.00 29.25 3 ILE D N 1
ATOM 3648 C CA . ILE D 1 3 ? 8.653 4.114 34.966 1.00 31.11 3 ILE D CA 1
ATOM 3649 C C . ILE D 1 3 ? 7.593 5.171 34.726 1.00 36.19 3 ILE D C 1
ATOM 3650 O O . ILE D 1 3 ? 7.047 5.267 33.657 1.00 32.81 3 ILE D O 1
ATOM 3655 N N . SER D 1 4 ? 7.305 5.986 35.723 1.00 40.52 4 SER D N 1
ATOM 3656 C CA . SER D 1 4 ? 6.348 7.042 35.505 1.00 41.44 4 SER D CA 1
ATOM 3657 C C . SER D 1 4 ? 6.717 8.275 36.313 1.00 38.09 4 SER D C 1
ATOM 3658 O O . SER D 1 4 ? 7.909 8.585 36.508 1.00 42.02 4 SER D O 1
ATOM 3661 N N . SER D 1 5 ? 5.691 8.997 36.747 1.00 34.20 5 SER D N 1
ATOM 3662 C CA . SER D 1 5 ? 5.868 10.198 37.520 1.00 34.86 5 SER D CA 1
ATOM 3663 C C . SER D 1 5 ? 4.682 10.482 38.404 1.00 32.15 5 SER D C 1
ATOM 3664 O O . SER D 1 5 ? 3.542 10.314 37.980 1.00 35.93 5 SER D O 1
ATOM 3667 N N . LEU D 1 6 ? 4.976 10.954 39.621 1.00 29.23 6 LEU D N 1
ATOM 3668 C CA . LEU D 1 6 ? 4.027 11.068 40.706 1.00 30.95 6 LEU D CA 1
ATOM 3669 C C . LEU D 1 6 ? 3.097 12.261 40.437 1.00 36.44 6 LEU D C 1
ATOM 3670 O O . LEU D 1 6 ? 2.087 12.507 41.106 1.00 39.00 6 LEU D O 1
ATOM 3675 N N . THR D 1 7 ? 3.488 12.995 39.434 1.00 37.22 7 THR D N 1
ATOM 3676 C CA . THR D 1 7 ? 2.951 14.309 39.202 1.00 43.33 7 THR D CA 1
ATOM 3677 C C . THR D 1 7 ? 2.151 14.253 37.873 1.00 43.94 7 THR D C 1
ATOM 3678 O O . THR D 1 7 ? 1.518 15.223 37.481 1.00 47.95 7 THR D O 1
ATOM 3682 N N . ASN D 1 8 ? 2.163 13.081 37.221 1.00 45.36 8 ASN D N 1
ATOM 3683 C CA . ASN D 1 8 ? 1.363 12.810 36.015 1.00 47.70 8 ASN D CA 1
ATOM 3684 C C . ASN D 1 8 ? -0.022 12.489 36.434 1.00 49.14 8 ASN D C 1
ATOM 3685 O O . ASN D 1 8 ? -0.216 11.621 37.294 1.00 46.14 8 ASN D O 1
ATOM 3690 N N . PRO D 1 9 ? -0.984 13.165 35.809 1.00 45.72 9 PRO D N 1
ATOM 3691 C CA . PRO D 1 9 ? -2.403 13.011 36.171 1.00 43.64 9 PRO D CA 1
ATOM 3692 C C . PRO D 1 9 ? -2.902 11.574 35.878 1.00 42.99 9 PRO D C 1
ATOM 3693 O O . PRO D 1 9 ? -3.874 11.156 36.472 1.00 49.28 9 PRO D O 1
ATOM 3697 N N . ASN D 1 10 ? -2.190 10.835 35.020 1.00 46.34 10 ASN D N 1
ATOM 3698 C CA . ASN D 1 10 ? -2.535 9.479 34.582 1.00 46.29 10 ASN D CA 1
ATOM 3699 C C . ASN D 1 10 ? -1.669 8.384 35.206 1.00 42.68 10 ASN D C 1
ATOM 3700 O O . ASN D 1 10 ? -1.700 7.230 34.730 1.00 32.34 10 ASN D O 1
ATOM 3705 N N . PHE D 1 11 ? -0.816 8.727 36.183 1.00 43.76 11 PHE D N 1
ATOM 3706 C CA . PHE D 1 11 ? 0.155 7.727 36.649 1.00 40.19 11 PHE D CA 1
ATOM 3707 C C . PHE D 1 11 ? -0.477 6.418 37.148 1.00 40.01 11 PHE D C 1
ATOM 3708 O O . PHE D 1 11 ? 0.078 5.353 36.952 1.00 41.51 11 PHE D O 1
ATOM 3716 N N . LYS D 1 12 ? -1.651 6.475 37.767 1.00 36.66 12 LYS D N 1
ATOM 3717 C CA . LYS D 1 12 ? -2.313 5.247 38.210 1.00 32.97 12 LYS D CA 1
ATOM 3718 C C . LYS D 1 12 ? -2.760 4.296 37.090 1.00 38.87 12 LYS D C 1
ATOM 3719 O O . LYS D 1 12 ? -3.147 3.148 37.371 1.00 39.08 12 LYS D O 1
ATOM 3725 N N . VAL D 1 13 ? -2.713 4.719 35.827 1.00 36.54 13 VAL D N 1
ATOM 3726 C CA . VAL D 1 13 ? -3.266 3.807 34.816 1.00 43.22 13 VAL D CA 1
ATOM 3727 C C . VAL D 1 13 ? -2.460 2.530 34.677 1.00 39.93 13 VAL D C 1
ATOM 3728 O O . VAL D 1 13 ? -1.291 2.584 34.300 1.00 41.54 13 VAL D O 1
ATOM 3732 N N . GLY D 1 14 ? -3.069 1.381 34.963 1.00 38.51 14 GLY D N 1
ATOM 3733 C CA . GLY D 1 14 ? -2.397 0.094 34.804 1.00 33.89 14 GLY D CA 1
ATOM 3734 C C . GLY D 1 14 ? -1.549 -0.271 36.038 1.00 36.46 14 GLY D C 1
ATOM 3735 O O . GLY D 1 14 ? -0.962 -1.358 36.128 1.00 35.39 14 GLY D O 1
ATOM 3736 N N . LEU D 1 15 ? -1.503 0.617 37.023 1.00 34.77 15 LEU D N 1
ATOM 3737 C CA . LEU D 1 15 ? -0.634 0.398 38.187 1.00 31.07 15 LEU D CA 1
ATOM 3738 C C . LEU D 1 15 ? -1.191 -0.587 39.164 1.00 39.97 15 LEU D C 1
ATOM 3739 O O . LEU D 1 15 ? -2.347 -0.482 39.556 1.00 38.74 15 LEU D O 1
ATOM 3744 N N . PRO D 1 16 ? -0.379 -1.541 39.618 1.00 38.55 16 PRO D N 1
ATOM 3745 C CA . PRO D 1 16 ? -0.865 -2.480 40.621 1.00 33.60 16 PRO D CA 1
ATOM 3746 C C . PRO D 1 16 ? -1.381 -1.630 41.771 1.00 39.18 16 PRO D C 1
ATOM 3747 O O . PRO D 1 16 ? -0.794 -0.563 42.077 1.00 38.60 16 PRO D O 1
ATOM 3751 N N . LYS D 1 17 ? -2.458 -2.068 42.401 1.00 38.76 17 LYS D N 1
ATOM 3752 C CA . LYS D 1 17 ? -3.078 -1.283 43.472 1.00 42.55 17 LYS D CA 1
ATOM 3753 C C . LYS D 1 17 ? -2.129 -0.877 44.630 1.00 41.50 17 LYS D C 1
ATOM 3754 O O . LYS D 1 17 ? -2.108 0.294 45.067 1.00 38.44 17 LYS D O 1
ATOM 3760 N N . VAL D 1 18 ? -1.339 -1.815 45.136 1.00 33.08 18 VAL D N 1
ATOM 3761 C CA . VAL D 1 18 ? -0.507 -1.450 46.286 1.00 28.67 18 VAL D CA 1
ATOM 3762 C C . VAL D 1 18 ? 0.436 -0.307 45.951 1.00 29.06 18 VAL D C 1
ATOM 3763 O O . VAL D 1 18 ? 0.709 0.579 46.785 1.00 38.81 18 VAL D O 1
ATOM 3767 N N . ILE D 1 19 ? 0.935 -0.312 44.717 1.00 31.08 19 ILE D N 1
ATOM 3768 C CA . ILE D 1 19 ? 1.826 0.756 44.275 1.00 32.85 19 ILE D CA 1
ATOM 3769 C C . ILE D 1 19 ? 1.108 2.081 44.115 1.00 39.28 19 ILE D C 1
ATOM 3770 O O . ILE D 1 19 ? 1.701 3.160 44.344 1.00 36.58 19 ILE D O 1
ATOM 3775 N N . ALA D 1 20 ? -0.147 2.021 43.661 1.00 36.86 20 ALA D N 1
ATOM 3776 C CA . ALA D 1 20 ? -0.940 3.237 43.524 1.00 39.74 20 ALA D CA 1
ATOM 3777 C C . ALA D 1 20 ? -1.195 3.818 44.922 1.00 31.48 20 ALA D C 1
ATOM 3778 O O . ALA D 1 20 ? -1.220 5.032 45.139 1.00 34.59 20 ALA D O 1
ATOM 3780 N N . GLU D 1 21 ? -1.432 2.941 45.882 1.00 36.57 21 GLU D N 1
ATOM 3781 C CA . GLU D 1 21 ? -1.682 3.429 47.259 1.00 47.08 21 GLU D CA 1
ATOM 3782 C C . GLU D 1 21 ? -0.420 4.029 47.882 1.00 42.97 21 GLU D C 1
ATOM 3783 O O . GLU D 1 21 ? -0.498 5.030 48.597 1.00 41.04 21 GLU D O 1
ATOM 3789 N N . VAL D 1 22 ? 0.752 3.467 47.587 1.00 41.81 22 VAL D N 1
ATOM 3790 C CA . VAL D 1 22 ? 1.965 4.129 48.074 1.00 38.69 22 VAL D CA 1
ATOM 3791 C C . VAL D 1 22 ? 2.235 5.420 47.368 1.00 36.44 22 VAL D C 1
ATOM 3792 O O . VAL D 1 22 ? 2.732 6.350 47.994 1.00 39.62 22 VAL D O 1
ATOM 3796 N N . CYS D 1 23 ? 1.949 5.497 46.073 1.00 33.24 23 CYS D N 1
ATOM 3797 C CA . CYS D 1 23 ? 2.252 6.732 45.370 1.00 38.54 23 CYS D CA 1
ATOM 3798 C C . CYS D 1 23 ? 1.333 7.831 45.860 1.00 37.65 23 CYS D C 1
ATOM 3799 O O . CYS D 1 23 ? 1.767 8.965 46.072 1.00 41.21 23 CYS D O 1
ATOM 3802 N N . ASP D 1 24 ? 0.068 7.489 46.053 1.00 38.61 24 ASP D N 1
ATOM 3803 C CA . ASP D 1 24 ? -0.890 8.411 46.664 1.00 46.23 24 ASP D CA 1
ATOM 3804 C C . ASP D 1 24 ? -0.309 8.941 47.944 1.00 45.81 24 ASP D C 1
ATOM 3805 O O . ASP D 1 24 ? -0.427 10.125 48.258 1.00 50.37 24 ASP D O 1
ATOM 3810 N N . TYR D 1 25 ? 0.314 8.043 48.697 1.00 40.09 25 TYR D N 1
ATOM 3811 C CA . TYR D 1 25 ? 0.808 8.392 50.024 1.00 36.15 25 TYR D CA 1
ATOM 3812 C C . TYR D 1 25 ? 1.979 9.326 49.886 1.00 34.97 25 TYR D C 1
ATOM 3813 O O . TYR D 1 25 ? 2.025 10.376 50.507 1.00 35.35 25 TYR D O 1
ATOM 3822 N N . LEU D 1 26 ? 2.913 9.007 49.008 1.00 36.15 26 LEU D N 1
ATOM 3823 C CA . LEU D 1 26 ? 4.011 9.916 48.862 1.00 36.45 26 LEU D CA 1
ATOM 3824 C C . LEU D 1 26 ? 3.463 11.277 48.464 1.00 45.02 26 LEU D C 1
ATOM 3825 O O . LEU D 1 26 ? 4.027 12.317 48.833 1.00 41.27 26 LEU D O 1
ATOM 3830 N N . ASN D 1 27 ? 2.378 11.284 47.684 1.00 48.65 27 ASN D N 1
ATOM 3831 C CA . ASN D 1 27 ? 1.850 12.556 47.158 1.00 50.48 27 ASN D CA 1
ATOM 3832 C C . ASN D 1 27 ? 1.269 13.433 48.263 1.00 52.68 27 ASN D C 1
ATOM 3833 O O . ASN D 1 27 ? 1.223 14.653 48.194 1.00 47.30 27 ASN D O 1
ATOM 3838 N N . THR D 1 28 ? 0.818 12.746 49.285 1.00 55.07 28 THR D N 1
ATOM 3839 C CA . THR D 1 28 ? 0.398 13.317 50.545 1.00 62.90 28 THR D CA 1
ATOM 3840 C C . THR D 1 28 ? 1.465 14.027 51.451 1.00 64.61 28 THR D C 1
ATOM 3841 O O . THR D 1 28 ? 1.099 14.632 52.453 1.00 69.25 28 THR D O 1
ATOM 3845 N N . LEU D 1 29 ? 2.756 13.959 51.115 1.00 59.35 29 LEU D N 1
ATOM 3846 C CA . LEU D 1 29 ? 3.831 14.380 52.025 1.00 54.28 29 LEU D CA 1
ATOM 3847 C C . LEU D 1 29 ? 4.572 15.560 51.435 1.00 58.72 29 LEU D C 1
ATOM 3848 O O . LEU D 1 29 ? 4.547 15.743 50.223 1.00 64.39 29 LEU D O 1
ATOM 3853 N N . ASP D 1 30 ? 5.278 16.338 52.258 1.00 62.96 30 ASP D N 1
ATOM 3854 C CA . ASP D 1 30 ? 6.312 17.239 51.714 1.00 60.95 30 ASP D CA 1
ATOM 3855 C C . ASP D 1 30 ? 7.614 16.457 51.617 1.00 56.28 30 ASP D C 1
ATOM 3856 O O . ASP D 1 30 ? 8.260 16.133 52.642 1.00 53.24 30 ASP D O 1
ATOM 3861 N N . LEU D 1 31 ? 7.998 16.124 50.393 1.00 51.03 31 LEU D N 1
ATOM 3862 C CA . LEU D 1 31 ? 8.996 15.077 50.249 1.00 47.57 31 LEU D CA 1
ATOM 3863 C C . LEU D 1 31 ? 10.382 15.659 50.537 1.00 51.03 31 LEU D C 1
ATOM 3864 O O . LEU D 1 31 ? 11.265 14.971 51.049 1.00 52.63 31 LEU D O 1
ATOM 3869 N N . ASN D 1 32 ? 10.552 16.933 50.194 1.00 54.22 32 ASN D N 1
ATOM 3870 C CA . ASN D 1 32 ? 11.797 17.675 50.419 1.00 56.30 32 ASN D CA 1
ATOM 3871 C C . ASN D 1 32 ? 12.088 17.876 51.912 1.00 55.16 32 ASN D C 1
ATOM 3872 O O . ASN D 1 32 ? 13.235 17.978 52.305 1.00 56.96 32 ASN D O 1
ATOM 3877 N N . ALA D 1 33 ? 11.035 17.949 52.722 1.00 51.37 33 ALA D N 1
ATOM 3878 C CA . ALA D 1 33 ? 11.138 18.035 54.174 1.00 56.84 33 ALA D CA 1
ATOM 3879 C C . ALA D 1 33 ? 11.374 16.667 54.828 1.00 60.34 33 ALA D C 1
ATOM 3880 O O . ALA D 1 33 ? 11.486 16.563 56.052 1.00 61.66 33 ALA D O 1
ATOM 3882 N N . LEU D 1 34 ? 11.407 15.606 54.032 1.00 60.36 34 LEU D N 1
ATOM 3883 C CA . LEU D 1 34 ? 11.452 14.280 54.613 1.00 53.50 34 LEU D CA 1
ATOM 3884 C C . LEU D 1 34 ? 12.825 14.063 55.254 1.00 51.01 34 LEU D C 1
ATOM 3885 O O . LEU D 1 34 ? 13.854 14.370 54.639 1.00 47.87 34 LEU D O 1
ATOM 3890 N N . GLU D 1 35 ? 12.823 13.573 56.499 1.00 52.69 35 GLU D N 1
ATOM 3891 C CA . GLU D 1 35 ? 14.038 13.175 57.224 1.00 55.66 35 GLU D CA 1
ATOM 3892 C C . GLU D 1 35 ? 14.769 11.973 56.596 1.00 51.81 35 GLU D C 1
ATOM 3893 O O . GLU D 1 35 ? 14.142 10.946 56.263 1.00 52.64 35 GLU D O 1
ATOM 3899 N N . ASN D 1 36 ? 16.090 12.093 56.463 1.00 41.85 36 ASN D N 1
ATOM 3900 C CA . ASN D 1 36 ? 16.896 10.997 55.982 1.00 51.25 36 ASN D CA 1
ATOM 3901 C C . ASN D 1 36 ? 16.776 9.838 56.936 1.00 56.54 36 ASN D C 1
ATOM 3902 O O . ASN D 1 36 ? 16.609 10.045 58.139 1.00 57.28 36 ASN D O 1
ATOM 3907 N N . GLY D 1 37 ? 16.786 8.620 56.396 1.00 58.06 37 GLY D N 1
ATOM 3908 C CA . GLY D 1 37 ? 16.707 7.407 57.208 1.00 52.70 37 GLY D CA 1
ATOM 3909 C C . GLY D 1 37 ? 15.513 6.529 56.875 1.00 52.11 37 GLY D C 1
ATOM 3910 O O . GLY D 1 37 ? 14.832 6.737 55.861 1.00 55.38 37 GLY D O 1
ATOM 3911 N N . ARG D 1 38 ? 15.234 5.558 57.736 1.00 45.98 38 ARG D N 1
ATOM 3912 C CA . ARG D 1 38 ? 14.181 4.593 57.475 1.00 46.62 38 ARG D CA 1
ATOM 3913 C C . ARG D 1 38 ? 12.897 5.079 58.058 1.00 48.26 38 ARG D C 1
ATOM 3914 O O . ARG D 1 38 ? 12.817 5.306 59.254 1.00 47.21 38 ARG D O 1
ATOM 3922 N N . HIS D 1 39 ? 11.884 5.226 57.214 1.00 49.20 39 HIS D N 1
ATOM 3923 C CA . HIS D 1 39 ? 10.502 5.430 57.681 1.00 47.82 39 HIS D CA 1
ATOM 3924 C C . HIS D 1 39 ? 9.663 4.236 57.360 1.00 44.96 39 HIS D C 1
ATOM 3925 O O . HIS D 1 39 ? 9.748 3.698 56.262 1.00 44.95 39 HIS D O 1
ATOM 3932 N N . ASP D 1 40 ? 8.829 3.848 58.304 1.00 46.61 40 ASP D N 1
ATOM 3933 C CA . ASP D 1 40 ? 7.909 2.749 58.087 1.00 60.55 40 ASP D CA 1
ATOM 3934 C C . ASP D 1 40 ? 6.585 3.334 57.622 1.00 64.90 40 ASP D C 1
ATOM 3935 O O . ASP D 1 40 ? 6.103 4.293 58.193 1.00 66.47 40 ASP D O 1
ATOM 3940 N N . ILE D 1 41 ? 6.019 2.781 56.557 1.00 65.82 41 ILE D N 1
ATOM 3941 C CA . ILE D 1 41 ? 4.694 3.186 56.098 1.00 60.26 41 ILE D CA 1
ATOM 3942 C C . ILE D 1 41 ? 3.614 2.313 56.772 1.00 62.26 41 ILE D C 1
ATOM 3943 O O . ILE D 1 41 ? 2.808 2.804 57.557 1.00 57.90 41 ILE D O 1
ATOM 3948 N N . ASN D 1 42 ? 3.646 1.015 56.462 1.00 61.23 42 ASN D N 1
ATOM 3949 C CA . ASN D 1 42 ? 2.696 0.016 56.916 1.00 53.70 42 ASN D CA 1
ATOM 3950 C C . ASN D 1 42 ? 3.439 -0.869 57.860 1.00 56.62 42 ASN D C 1
ATOM 3951 O O . ASN D 1 42 ? 4.623 -0.662 58.125 1.00 50.00 42 ASN D O 1
ATOM 3956 N N . ASP D 1 43 ? 2.744 -1.915 58.287 1.00 58.86 43 ASP D N 1
ATOM 3957 C CA . ASP D 1 43 ? 3.364 -3.027 58.975 1.00 63.78 43 ASP D CA 1
ATOM 3958 C C . ASP D 1 43 ? 4.286 -3.763 58.014 1.00 58.14 43 ASP D C 1
ATOM 3959 O O . ASP D 1 43 ? 5.310 -4.286 58.441 1.00 58.56 43 ASP D O 1
ATOM 3964 N N . GLN D 1 44 ? 3.933 -3.810 56.721 1.00 50.09 44 GLN D N 1
ATOM 3965 C CA . GLN D 1 44 ? 4.766 -4.524 55.734 1.00 46.88 44 GLN D CA 1
ATOM 3966 C C . GLN D 1 44 ? 5.621 -3.648 54.840 1.00 42.90 44 GLN D C 1
ATOM 3967 O O . GLN D 1 44 ? 6.525 -4.156 54.172 1.00 45.89 44 GLN D O 1
ATOM 3973 N N . ILE D 1 45 ? 5.344 -2.352 54.784 1.00 37.67 45 ILE D N 1
ATOM 3974 C CA . ILE D 1 45 ? 6.087 -1.521 53.852 1.00 39.80 45 ILE D CA 1
ATOM 3975 C C . ILE D 1 45 ? 6.848 -0.413 54.544 1.00 39.36 45 ILE D C 1
ATOM 3976 O O . ILE D 1 45 ? 6.368 0.159 55.505 1.00 41.38 45 ILE D O 1
ATOM 3981 N N . TYR D 1 46 ? 8.009 -0.056 54.003 1.00 36.11 46 TYR D N 1
ATOM 3982 C CA . TYR D 1 46 ? 8.755 1.036 54.571 1.00 38.62 46 TYR D CA 1
ATOM 3983 C C . TYR D 1 46 ? 9.589 1.621 53.488 1.00 37.65 46 TYR D C 1
ATOM 3984 O O . TYR D 1 46 ? 9.705 1.026 52.418 1.00 38.58 46 TYR D O 1
ATOM 3993 N N . MET D 1 47 ? 10.231 2.758 53.764 1.00 39.54 47 MET D N 1
ATOM 3994 C CA . MET D 1 47 ? 11.082 3.349 52.759 1.00 40.58 47 MET D CA 1
ATOM 3995 C C . MET D 1 47 ? 12.374 3.948 53.335 1.00 45.95 47 MET D C 1
ATOM 3996 O O . MET D 1 47 ? 12.426 4.409 54.467 1.00 47.14 47 MET D O 1
ATOM 4001 N N . ASN D 1 48 ? 13.409 3.981 52.524 1.00 39.31 48 ASN D N 1
ATOM 4002 C CA . ASN D 1 48 ? 14.634 4.604 52.937 1.00 39.82 48 ASN D CA 1
ATOM 4003 C C . ASN D 1 48 ? 14.759 5.933 52.260 1.00 40.24 48 ASN D C 1
ATOM 4004 O O . ASN D 1 48 ? 14.625 6.035 51.024 1.00 36.40 48 ASN D O 1
ATOM 4009 N N . VAL D 1 49 ? 15.001 6.976 53.045 1.00 45.23 49 VAL D N 1
ATOM 4010 C CA . VAL D 1 49 ? 15.318 8.240 52.418 1.00 40.76 49 VAL D CA 1
ATOM 4011 C C . VAL D 1 49 ? 16.800 8.643 52.629 1.00 43.56 49 VAL D C 1
ATOM 4012 O O . VAL D 1 49 ? 17.385 8.447 53.715 1.00 44.88 49 VAL D O 1
ATOM 4016 N N . MET D 1 50 ? 17.408 9.156 51.567 1.00 43.20 50 MET D N 1
ATOM 4017 C CA . MET D 1 50 ? 18.860 9.320 51.522 1.00 50.28 50 MET D CA 1
ATOM 4018 C C . MET D 1 50 ? 19.305 10.504 50.697 1.00 54.72 50 MET D C 1
ATOM 4019 O O . MET D 1 50 ? 18.570 10.990 49.815 1.00 47.00 50 MET D O 1
ATOM 4024 N N . GLU D 1 51 ? 20.530 10.950 50.981 1.00 62.72 51 GLU D N 1
ATOM 4025 C CA . GLU D 1 51 ? 21.202 11.983 50.192 1.00 68.16 51 GLU D CA 1
ATOM 4026 C C . GLU D 1 51 ? 22.605 11.544 49.750 1.00 74.41 51 GLU D C 1
ATOM 4027 O O . GLU D 1 51 ? 23.608 12.037 50.264 1.00 76.35 51 GLU D O 1
ATOM 4033 N N . PRO D 1 52 ? 22.681 10.630 48.785 1.00 80.01 52 PRO D N 1
ATOM 4034 C CA . PRO D 1 52 ? 23.973 10.225 48.205 1.00 84.13 52 PRO D CA 1
ATOM 4035 C C . PRO D 1 52 ? 24.479 11.201 47.122 1.00 83.77 52 PRO D C 1
ATOM 4036 O O . PRO D 1 52 ? 25.509 10.944 46.485 1.00 83.40 52 PRO D O 1
ATOM 4040 N N . LYS D 1 61 ? 28.316 -1.213 41.953 1.00 66.43 61 LYS D N 1
ATOM 4041 C CA . LYS D 1 61 ? 27.694 -2.411 41.349 1.00 68.79 61 LYS D CA 1
ATOM 4042 C C . LYS D 1 61 ? 26.124 -2.522 41.352 1.00 64.21 61 LYS D C 1
ATOM 4043 O O . LYS D 1 61 ? 25.401 -1.889 42.149 1.00 51.97 61 LYS D O 1
ATOM 4049 N N . ALA D 1 62 ? 25.622 -3.369 40.458 1.00 66.84 62 ALA D N 1
ATOM 4050 C CA . ALA D 1 62 ? 24.178 -3.547 40.277 1.00 65.31 62 ALA D CA 1
ATOM 4051 C C . ALA D 1 62 ? 23.610 -4.521 41.305 1.00 64.22 62 ALA D C 1
ATOM 4052 O O . ALA D 1 62 ? 24.316 -5.416 41.778 1.00 66.97 62 ALA D O 1
ATOM 4054 N N . GLU D 1 63 ? 22.338 -4.335 41.648 1.00 64.10 63 GLU D N 1
ATOM 4055 C CA . GLU D 1 63 ? 21.667 -5.129 42.685 1.00 61.83 63 GLU D CA 1
ATOM 4056 C C . GLU D 1 63 ? 20.298 -5.643 42.207 1.00 61.73 63 GLU D C 1
ATOM 4057 O O . GLU D 1 63 ? 19.655 -5.031 41.362 1.00 61.23 63 GLU D O 1
ATOM 4063 N N . LEU D 1 64 ? 19.863 -6.769 42.755 1.00 61.51 64 LEU D N 1
ATOM 4064 C CA . LEU D 1 64 ? 18.488 -7.197 42.601 1.00 58.48 64 LEU D CA 1
ATOM 4065 C C . LEU D 1 64 ? 18.016 -7.906 43.848 1.00 54.41 64 LEU D C 1
ATOM 4066 O O . LEU D 1 64 ? 18.812 -8.281 44.724 1.00 54.74 64 LEU D O 1
ATOM 4071 N N . HIS D 1 65 ? 16.707 -8.089 43.905 1.00 48.52 65 HIS D N 1
ATOM 4072 C CA . HIS D 1 65 ? 16.016 -8.511 45.116 1.00 48.95 65 HIS D CA 1
ATOM 4073 C C . HIS D 1 65 ? 15.144 -9.681 44.823 1.00 46.89 65 HIS D C 1
ATOM 4074 O O . HIS D 1 65 ? 14.735 -9.856 43.670 1.00 46.35 65 HIS D O 1
ATOM 4081 N N . HIS D 1 66 ? 14.826 -10.442 45.878 1.00 46.48 66 HIS D N 1
ATOM 4082 C CA . HIS D 1 66 ? 14.019 -11.641 45.773 1.00 51.58 66 HIS D CA 1
ATOM 4083 C C . HIS D 1 66 ? 12.600 -11.470 46.322 1.00 53.73 66 HIS D C 1
ATOM 4084 O O . HIS D 1 66 ? 11.638 -11.945 45.717 1.00 51.34 66 HIS D O 1
ATOM 4091 N N . GLU D 1 67 ? 12.486 -10.875 47.504 1.00 50.44 67 GLU D N 1
ATOM 4092 C CA . GLU D 1 67 ? 11.184 -10.766 48.173 1.00 51.42 67 GLU D CA 1
ATOM 4093 C C . GLU D 1 67 ? 10.515 -9.383 48.010 1.00 41.61 67 GLU D C 1
ATOM 4094 O O . GLU D 1 67 ? 9.292 -9.285 48.123 1.00 35.89 67 GLU D O 1
ATOM 4100 N N . TYR D 1 68 ? 11.314 -8.344 47.747 1.00 33.11 68 TYR D N 1
ATOM 4101 C CA . TYR D 1 68 ? 10.802 -6.976 47.664 1.00 37.61 68 TYR D CA 1
ATOM 4102 C C . TYR D 1 68 ? 10.854 -6.394 46.258 1.00 39.60 68 TYR D C 1
ATOM 4103 O O . TYR D 1 68 ? 11.784 -6.653 45.512 1.00 39.48 68 TYR D O 1
ATOM 4112 N N . LEU D 1 69 ? 9.891 -5.553 45.907 1.00 36.03 69 LEU D N 1
ATOM 4113 C CA . LEU D 1 69 ? 10.167 -4.663 44.797 1.00 40.83 69 LEU D CA 1
ATOM 4114 C C . LEU D 1 69 ? 10.603 -3.322 45.357 1.00 38.38 69 LEU D C 1
ATOM 4115 O O . LEU D 1 69 ? 10.291 -3.028 46.489 1.00 34.95 69 LEU D O 1
ATOM 4120 N N . ASP D 1 70 ? 11.334 -2.539 44.551 1.00 28.46 70 ASP D N 1
ATOM 4121 C CA . ASP D 1 70 ? 11.621 -1.147 44.817 1.00 32.52 70 ASP D CA 1
ATOM 4122 C C . ASP D 1 70 ? 10.691 -0.195 44.107 1.00 36.25 70 ASP D C 1
ATOM 4123 O O . ASP D 1 70 ? 10.453 -0.348 42.924 1.00 38.03 70 ASP D O 1
ATOM 4128 N N . VAL D 1 71 ? 10.245 0.837 44.800 1.00 38.91 71 VAL D N 1
ATOM 4129 C CA . VAL D 1 71 ? 9.767 2.032 44.118 1.00 37.05 71 VAL D CA 1
ATOM 4130 C C . VAL D 1 71 ? 10.750 3.122 44.491 1.00 33.95 71 VAL D C 1
ATOM 4131 O O . VAL D 1 71 ? 10.837 3.498 45.627 1.00 38.59 71 VAL D O 1
ATOM 4135 N N . GLN D 1 72 ? 11.506 3.581 43.506 1.00 32.21 72 GLN D N 1
ATOM 4136 C CA . GLN D 1 72 ? 12.548 4.540 43.679 1.00 43.01 72 GLN D CA 1
ATOM 4137 C C . GLN D 1 72 ? 11.997 5.827 43.149 1.00 44.25 72 GLN D C 1
ATOM 4138 O O . GLN D 1 72 ? 11.531 5.869 42.008 1.00 39.94 72 GLN D O 1
ATOM 4144 N N . VAL D 1 73 ? 11.991 6.853 43.989 1.00 35.47 73 VAL D N 1
ATOM 4145 C CA . VAL D 1 73 ? 11.552 8.155 43.549 1.00 40.32 73 VAL D CA 1
ATOM 4146 C C . VAL D 1 73 ? 12.579 9.226 43.877 1.00 44.54 73 VAL D C 1
ATOM 4147 O O . VAL D 1 73 ? 13.270 9.210 44.940 1.00 40.02 73 VAL D O 1
ATOM 4151 N N . LEU D 1 74 ? 12.736 10.112 42.907 1.00 37.24 74 LEU D N 1
ATOM 4152 C CA . LEU D 1 74 ? 13.794 11.107 42.954 1.00 40.28 74 LEU D CA 1
ATOM 4153 C C . LEU D 1 74 ? 13.105 12.312 43.532 1.00 44.09 74 LEU D C 1
ATOM 4154 O O . LEU D 1 74 ? 12.030 12.656 43.072 1.00 38.92 74 LEU D O 1
ATOM 4159 N N . ILE D 1 75 ? 13.699 12.926 44.565 1.00 45.62 75 ILE D N 1
ATOM 4160 C CA . ILE D 1 75 ? 13.120 14.109 45.189 1.00 46.43 75 ILE D CA 1
ATOM 4161 C C . ILE D 1 75 ? 13.815 15.414 44.762 1.00 51.42 75 ILE D C 1
ATOM 4162 O O . ILE D 1 75 ? 13.152 16.412 44.462 1.00 51.70 75 ILE D O 1
ATOM 4167 N N . ARG D 1 76 ? 15.144 15.408 44.732 1.00 50.21 76 ARG D N 1
ATOM 4168 C CA . ARG D 1 76 ? 15.881 16.599 44.359 1.00 51.34 76 ARG D CA 1
ATOM 4169 C C . ARG D 1 76 ? 17.101 16.195 43.524 1.00 51.11 76 ARG D C 1
ATOM 4170 O O . ARG D 1 76 ? 17.732 15.166 43.779 1.00 51.12 76 ARG D O 1
ATOM 4178 N N . GLY D 1 77 ? 17.426 17.002 42.522 1.00 44.41 77 GLY D N 1
ATOM 4179 C CA . GLY D 1 77 ? 18.476 16.643 41.594 1.00 49.17 77 GLY D CA 1
ATOM 4180 C C . GLY D 1 77 ? 18.035 15.830 40.377 1.00 56.15 77 GLY D C 1
ATOM 4181 O O . GLY D 1 77 ? 16.919 15.956 39.872 1.00 67.03 77 GLY D O 1
ATOM 4182 N N . THR D 1 78 ? 18.933 14.977 39.920 1.00 53.99 78 THR D N 1
ATOM 4183 C CA . THR D 1 78 ? 18.752 14.206 38.715 1.00 58.68 78 THR D CA 1
ATOM 4184 C C . THR D 1 78 ? 19.733 13.057 38.799 1.00 57.00 78 THR D C 1
ATOM 4185 O O . THR D 1 78 ? 20.907 13.268 39.065 1.00 54.46 78 THR D O 1
ATOM 4189 N N . GLU D 1 79 ? 19.244 11.845 38.554 1.00 56.72 79 GLU D N 1
ATOM 4190 C CA . GLU D 1 79 ? 20.040 10.648 38.696 1.00 56.77 79 GLU D CA 1
ATOM 4191 C C . GLU D 1 79 ? 19.797 9.682 37.552 1.00 55.99 79 GLU D C 1
ATOM 4192 O O . GLU D 1 79 ? 18.666 9.447 37.158 1.00 59.85 79 GLU D O 1
ATOM 4198 N N . ASN D 1 80 ? 20.886 9.112 37.057 1.00 45.04 80 ASN D N 1
ATOM 4199 C CA . ASN D 1 80 ? 20.873 8.132 36.029 1.00 45.70 80 ASN D CA 1
ATOM 4200 C C . ASN D 1 80 ? 20.821 6.794 36.703 1.00 50.10 80 ASN D C 1
ATOM 4201 O O . ASN D 1 80 ? 21.496 6.608 37.705 1.00 52.32 80 ASN D O 1
ATOM 4206 N N . ILE D 1 81 ? 20.003 5.863 36.198 1.00 46.94 81 ILE D N 1
ATOM 4207 C CA . ILE D 1 81 ? 19.954 4.514 36.776 1.00 41.58 81 ILE D CA 1
ATOM 4208 C C . ILE D 1 81 ? 20.096 3.595 35.602 1.00 45.89 81 ILE D C 1
ATOM 4209 O O . ILE D 1 81 ? 19.487 3.813 34.550 1.00 46.22 81 ILE D O 1
ATOM 4214 N N . GLU D 1 82 ? 20.935 2.598 35.769 1.00 45.02 82 GLU D N 1
ATOM 4215 C CA . GLU D 1 82 ? 21.198 1.636 34.742 1.00 50.08 82 GLU D CA 1
ATOM 4216 C C . GLU D 1 82 ? 20.279 0.496 35.071 1.00 52.13 82 GLU D C 1
ATOM 4217 O O . GLU D 1 82 ? 20.160 0.117 36.241 1.00 48.47 82 GLU D O 1
ATOM 4223 N N . VAL D 1 83 ? 19.584 -0.014 34.054 1.00 50.75 83 VAL D N 1
ATOM 4224 C CA . VAL D 1 83 ? 18.637 -1.098 34.295 1.00 48.63 83 VAL D CA 1
ATOM 4225 C C . VAL D 1 83 ? 18.808 -2.180 33.259 1.00 47.13 83 VAL D C 1
ATOM 4226 O O . VAL D 1 83 ? 19.346 -1.951 32.180 1.00 42.97 83 VAL D O 1
ATOM 4230 N N . GLY D 1 84 ? 18.344 -3.376 33.593 1.00 49.44 84 GLY D N 1
ATOM 4231 C CA . GLY D 1 84 ? 18.227 -4.438 32.608 1.00 45.17 84 GLY D CA 1
ATOM 4232 C C . GLY D 1 84 ? 16.764 -4.851 32.569 1.00 48.04 84 GLY D C 1
ATOM 4233 O O . GLY D 1 84 ? 16.190 -5.107 33.617 1.00 49.97 84 GLY D O 1
ATOM 4234 N N . ALA D 1 85 ? 16.147 -4.864 31.389 1.00 52.01 85 ALA D N 1
ATOM 4235 C CA . ALA D 1 85 ? 14.823 -5.482 31.238 1.00 54.23 85 ALA D CA 1
ATOM 4236 C C . ALA D 1 85 ? 14.943 -7.002 31.102 1.00 57.68 85 ALA D C 1
ATOM 4237 O O . ALA D 1 85 ? 14.059 -7.767 31.508 1.00 56.58 85 ALA D O 1
ATOM 4239 N N . THR D 1 86 ? 16.054 -7.465 30.552 1.00 64.00 86 THR D N 1
ATOM 4240 C CA . THR D 1 86 ? 16.221 -8.912 30.418 1.00 65.22 86 THR D CA 1
ATOM 4241 C C . THR D 1 86 ? 16.627 -9.637 31.714 1.00 64.62 86 THR D C 1
ATOM 4242 O O . THR D 1 86 ? 17.400 -9.122 32.545 1.00 63.93 86 THR D O 1
ATOM 4246 N N . TYR D 1 87 ? 16.072 -10.835 31.868 1.00 60.79 87 TYR D N 1
ATOM 4247 C CA . TYR D 1 87 ? 16.268 -11.666 33.044 1.00 59.98 87 TYR D CA 1
ATOM 4248 C C . TYR D 1 87 ? 17.725 -12.106 33.203 1.00 61.01 87 TYR D C 1
ATOM 4249 O O . TYR D 1 87 ? 18.314 -12.690 32.270 1.00 53.02 87 TYR D O 1
ATOM 4258 N N . PRO D 1 88 ? 18.268 -11.879 34.405 1.00 60.13 88 PRO D N 1
ATOM 4259 C CA . PRO D 1 88 ? 19.718 -11.932 34.635 1.00 62.12 88 PRO D CA 1
ATOM 4260 C C . PRO D 1 88 ? 20.231 -13.360 34.653 1.00 59.16 88 PRO D C 1
ATOM 4261 O O . PRO D 1 88 ? 19.468 -14.261 35.033 1.00 48.36 88 PRO D O 1
ATOM 4265 N N . ASN D 1 89 ? 21.488 -13.557 34.244 1.00 63.26 89 ASN D N 1
ATOM 4266 C CA . ASN D 1 89 ? 22.189 -14.814 34.522 1.00 66.26 89 ASN D CA 1
ATOM 4267 C C . ASN D 1 89 ? 22.579 -14.825 35.978 1.00 64.05 89 ASN D C 1
ATOM 4268 O O . ASN D 1 89 ? 23.495 -14.108 36.389 1.00 69.56 89 ASN D O 1
ATOM 4273 N N . LEU D 1 90 ? 21.893 -15.647 36.753 1.00 64.49 90 LEU D N 1
ATOM 4274 C CA . LEU D 1 90 ? 22.010 -15.621 38.209 1.00 69.83 90 LEU D CA 1
ATOM 4275 C C . LEU D 1 90 ? 23.293 -16.278 38.752 1.00 75.33 90 LEU D C 1
ATOM 4276 O O . LEU D 1 90 ? 23.461 -16.425 39.963 1.00 74.57 90 LEU D O 1
ATOM 4281 N N . SER D 1 91 ? 24.185 -16.683 37.849 1.00 82.31 91 SER D N 1
ATOM 4282 C CA . SER D 1 91 ? 25.448 -17.314 38.222 1.00 83.94 91 SER D CA 1
ATOM 4283 C C . SER D 1 91 ? 26.507 -16.246 38.444 1.00 85.16 91 SER D C 1
ATOM 4284 O O . SER D 1 91 ? 27.246 -16.278 39.438 1.00 85.38 91 SER D O 1
ATOM 4287 N N . LYS D 1 92 ? 26.574 -15.302 37.506 1.00 82.78 92 LYS D N 1
ATOM 4288 C CA . LYS D 1 92 ? 27.499 -14.165 37.595 1.00 81.38 92 LYS D CA 1
ATOM 4289 C C . LYS D 1 92 ? 27.219 -13.239 38.798 1.00 72.87 92 LYS D C 1
ATOM 4290 O O . LYS D 1 92 ? 27.834 -12.183 38.940 1.00 73.48 92 LYS D O 1
ATOM 4296 N N . TYR D 1 93 ? 26.289 -13.637 39.658 1.00 68.35 93 TYR D N 1
ATOM 4297 C CA . TYR D 1 93 ? 25.955 -12.855 40.851 1.00 74.65 93 TYR D CA 1
ATOM 4298 C C . TYR D 1 93 ? 26.633 -13.379 42.122 1.00 78.56 93 TYR D C 1
ATOM 4299 O O . TYR D 1 93 ? 26.768 -14.594 42.325 1.00 77.30 93 TYR D O 1
ATOM 4308 N N . GLU D 1 94 ? 27.046 -12.455 42.980 1.00 79.01 94 GLU D N 1
ATOM 4309 C CA . GLU D 1 94 ? 27.522 -12.835 44.294 1.00 82.14 94 GLU D CA 1
ATOM 4310 C C . GLU D 1 94 ? 26.393 -13.469 45.084 1.00 82.66 94 GLU D C 1
ATOM 4311 O O . GLU D 1 94 ? 25.218 -13.369 44.711 1.00 84.87 94 GLU D O 1
ATOM 4317 N N . ASP D 1 95 ? 26.752 -14.121 46.181 1.00 81.17 95 ASP D N 1
ATOM 4318 C CA . ASP D 1 95 ? 25.774 -14.862 46.960 1.00 82.32 95 ASP D CA 1
ATOM 4319 C C . ASP D 1 95 ? 24.656 -13.998 47.548 1.00 75.51 95 ASP D C 1
ATOM 4320 O O . ASP D 1 95 ? 24.841 -12.814 47.860 1.00 66.13 95 ASP D O 1
ATOM 4325 N N . TYR D 1 96 ? 23.492 -14.623 47.692 1.00 73.67 96 TYR D N 1
ATOM 4326 C CA . TYR D 1 96 ? 22.286 -13.937 48.108 1.00 71.01 96 TYR D CA 1
ATOM 4327 C C . TYR D 1 96 ? 22.358 -13.557 49.567 1.00 71.46 96 TYR D C 1
ATOM 4328 O O . TYR D 1 96 ? 22.477 -14.430 50.443 1.00 72.68 96 TYR D O 1
ATOM 4337 N N . ASN D 1 97 ? 22.253 -12.251 49.814 1.00 66.19 97 ASN D N 1
ATOM 4338 C CA . ASN D 1 97 ? 22.102 -11.701 51.155 1.00 60.17 97 ASN D CA 1
ATOM 4339 C C . ASN D 1 97 ? 20.629 -11.755 51.527 1.00 60.27 97 ASN D C 1
ATOM 4340 O O . ASN D 1 97 ? 19.795 -11.097 50.900 1.00 59.01 97 ASN D O 1
ATOM 4345 N N . GLU D 1 98 ? 20.330 -12.566 52.540 1.00 61.99 98 GLU D N 1
ATOM 4346 C CA . GLU D 1 98 ? 18.968 -12.858 52.967 1.00 60.59 98 GLU D CA 1
ATOM 4347 C C . GLU D 1 98 ? 18.444 -11.792 53.941 1.00 68.75 98 GLU D C 1
ATOM 4348 O O . GLU D 1 98 ? 17.254 -11.404 53.875 1.00 68.69 98 GLU D O 1
ATOM 4354 N N . ALA D 1 99 ? 19.333 -11.304 54.817 1.00 65.81 99 ALA D N 1
ATOM 4355 C CA . ALA D 1 99 ? 18.967 -10.308 55.829 1.00 60.79 99 ALA D CA 1
ATOM 4356 C C . ALA D 1 99 ? 18.400 -9.081 55.143 1.00 60.98 99 ALA D C 1
ATOM 4357 O O . ALA D 1 99 ? 17.338 -8.590 55.518 1.00 62.58 99 ALA D O 1
ATOM 4359 N N . ASP D 1 100 ? 19.116 -8.614 54.122 1.00 61.02 100 ASP D N 1
ATOM 4360 C CA . ASP D 1 100 ? 18.787 -7.384 53.401 1.00 65.03 100 ASP D CA 1
ATOM 4361 C C . ASP D 1 100 ? 18.138 -7.608 52.007 1.00 63.38 100 ASP D C 1
ATOM 4362 O O . ASP D 1 100 ? 17.875 -6.636 51.297 1.00 60.83 100 ASP D O 1
ATOM 4367 N N . ASP D 1 101 ? 17.923 -8.870 51.611 1.00 61.82 101 ASP D N 1
ATOM 4368 C CA . ASP D 1 101 ? 17.211 -9.216 50.364 1.00 50.32 101 ASP D CA 1
ATOM 4369 C C . ASP D 1 101 ? 17.824 -8.587 49.096 1.00 54.78 101 ASP D C 1
ATOM 4370 O O . ASP D 1 101 ? 17.164 -7.810 48.382 1.00 52.78 101 ASP D O 1
ATOM 4375 N N . TYR D 1 102 ? 19.090 -8.895 48.830 1.00 56.81 102 TYR D N 1
ATOM 4376 C CA . TYR D 1 102 ? 19.734 -8.406 47.609 1.00 57.80 102 TYR D CA 1
ATOM 4377 C C . TYR D 1 102 ? 20.860 -9.323 47.133 1.00 59.51 102 TYR D C 1
ATOM 4378 O O . TYR D 1 102 ? 21.438 -10.070 47.913 1.00 62.99 102 TYR D O 1
ATOM 4387 N N . GLN D 1 103 ? 21.163 -9.239 45.844 1.00 61.52 103 GLN D N 1
ATOM 4388 C CA . GLN D 1 103 ? 22.301 -9.928 45.240 1.00 61.54 103 GLN D CA 1
ATOM 4389 C C . GLN D 1 103 ? 23.019 -8.919 44.346 1.00 62.12 103 GLN D C 1
ATOM 4390 O O . GLN D 1 103 ? 22.370 -8.116 43.646 1.00 64.47 103 GLN D O 1
ATOM 4396 N N . LEU D 1 104 ? 24.348 -8.961 44.351 1.00 61.95 104 LEU D N 1
ATOM 4397 C CA . LEU D 1 104 ? 25.163 -7.980 43.633 1.00 64.52 104 LEU D CA 1
ATOM 4398 C C . LEU D 1 104 ? 25.993 -8.588 42.507 1.00 72.15 104 LEU D C 1
ATOM 4399 O O . LEU D 1 104 ? 26.489 -9.714 42.602 1.00 76.93 104 LEU D O 1
ATOM 4404 N N . CYS D 1 105 ? 26.150 -7.835 41.431 1.00 77.07 105 CYS D N 1
ATOM 4405 C CA . CYS D 1 105 ? 27.123 -8.191 40.415 1.00 84.17 105 CYS D CA 1
ATOM 4406 C C . CYS D 1 105 ? 27.597 -6.882 39.802 1.00 86.52 105 CYS D C 1
ATOM 4407 O O . CYS D 1 105 ? 26.959 -5.837 40.011 1.00 83.03 105 CYS D O 1
ATOM 4410 N N . ALA D 1 106 ? 28.711 -6.936 39.070 1.00 87.15 106 ALA D N 1
ATOM 4411 C CA . ALA D 1 106 ? 29.369 -5.718 38.600 1.00 88.59 106 ALA D CA 1
ATOM 4412 C C . ALA D 1 106 ? 28.611 -5.054 37.453 1.00 87.70 106 ALA D C 1
ATOM 4413 O O . ALA D 1 106 ? 28.537 -3.826 37.373 1.00 86.66 106 ALA D O 1
ATOM 4415 N N . ASP D 1 107 ? 28.033 -5.862 36.572 1.00 88.29 107 ASP D N 1
ATOM 4416 C CA . ASP D 1 107 ? 27.319 -5.301 35.430 1.00 87.95 107 ASP D CA 1
ATOM 4417 C C . ASP D 1 107 ? 25.953 -5.915 35.135 1.00 79.92 107 ASP D C 1
ATOM 4418 O O . ASP D 1 107 ? 25.702 -7.082 35.426 1.00 75.35 107 ASP D O 1
ATOM 4423 N N . ILE D 1 108 ? 25.084 -5.102 34.540 1.00 79.99 108 ILE D N 1
ATOM 4424 C CA . ILE D 1 108 ? 23.781 -5.550 34.019 1.00 77.42 108 ILE D CA 1
ATOM 4425 C C . ILE D 1 108 ? 23.878 -5.914 32.529 1.00 76.41 108 ILE D C 1
ATOM 4426 O O . ILE D 1 108 ? 24.357 -5.111 31.721 1.00 76.86 108 ILE D O 1
ATOM 4431 N N . ASP D 1 109 ? 23.426 -7.116 32.170 1.00 73.90 109 ASP D N 1
ATOM 4432 C CA . ASP D 1 109 ? 23.416 -7.551 30.763 1.00 72.20 109 ASP D CA 1
ATOM 4433 C C . ASP D 1 109 ? 22.255 -6.910 29.992 1.00 66.57 109 ASP D C 1
ATOM 4434 O O . ASP D 1 109 ? 21.118 -6.860 30.510 1.00 61.66 109 ASP D O 1
ATOM 4439 N N . ASP D 1 110 ? 22.551 -6.403 28.784 1.00 62.43 110 ASP D N 1
ATOM 4440 C CA . ASP D 1 110 ? 21.564 -5.726 27.925 1.00 67.03 110 ASP D CA 1
ATOM 4441 C C . ASP D 1 110 ? 20.890 -4.518 28.574 1.00 65.72 110 ASP D C 1
ATOM 4442 O O . ASP D 1 110 ? 19.657 -4.462 28.652 1.00 74.29 110 ASP D O 1
ATOM 4447 N N . LYS D 1 111 ? 21.674 -3.550 29.014 1.00 58.03 111 LYS D N 1
ATOM 4448 C CA . LYS D 1 111 ? 21.175 -2.539 29.947 1.00 56.72 111 LYS D CA 1
ATOM 4449 C C . LYS D 1 111 ? 20.959 -1.184 29.268 1.00 47.80 111 LYS D C 1
ATOM 4450 O O . LYS D 1 111 ? 21.454 -0.959 28.166 1.00 45.45 111 LYS D O 1
ATOM 4456 N N . PHE D 1 112 ? 20.219 -0.282 29.903 1.00 38.07 112 PHE D N 1
ATOM 4457 C CA . PHE D 1 112 ? 20.054 1.036 29.323 1.00 32.17 112 PHE D CA 1
ATOM 4458 C C . PHE D 1 112 ? 19.911 1.951 30.496 1.00 33.45 112 PHE D C 1
ATOM 4459 O O . PHE D 1 112 ? 19.786 1.492 31.634 1.00 42.87 112 PHE D O 1
ATOM 4467 N N . THR D 1 113 ? 19.908 3.248 30.223 1.00 40.06 113 THR D N 1
ATOM 4468 C CA . THR D 1 113 ? 19.873 4.260 31.253 1.00 40.25 113 THR D CA 1
ATOM 4469 C C . THR D 1 113 ? 18.581 5.064 31.343 1.00 36.90 113 THR D C 1
ATOM 4470 O O . THR D 1 113 ? 18.108 5.626 30.381 1.00 39.34 113 THR D O 1
ATOM 4474 N N . VAL D 1 114 ? 18.034 5.112 32.535 1.00 36.80 114 VAL D N 1
ATOM 4475 C CA . VAL D 1 114 ? 16.853 5.872 32.841 1.00 41.73 114 VAL D CA 1
ATOM 4476 C C . VAL D 1 114 ? 17.385 7.065 33.642 1.00 44.75 114 VAL D C 1
ATOM 4477 O O . VAL D 1 114 ? 18.060 6.900 34.648 1.00 47.11 114 VAL D O 1
ATOM 4481 N N . THR D 1 115 ? 17.056 8.253 33.184 1.00 41.45 115 THR D N 1
ATOM 4482 C CA . THR D 1 115 ? 17.405 9.471 33.828 1.00 37.51 115 THR D CA 1
ATOM 4483 C C . THR D 1 115 ? 16.219 9.949 34.591 1.00 43.69 115 THR D C 1
ATOM 4484 O O . THR D 1 115 ? 15.207 10.372 34.022 1.00 52.96 115 THR D O 1
ATOM 4488 N N . MET D 1 116 ? 16.326 9.855 35.899 1.00 39.13 116 MET D N 1
ATOM 4489 C CA . MET D 1 116 ? 15.284 10.295 36.787 1.00 33.21 116 MET D CA 1
ATOM 4490 C C . MET D 1 116 ? 15.341 11.778 37.048 1.00 45.86 116 MET D C 1
ATOM 4491 O O . MET D 1 116 ? 16.423 12.338 37.262 1.00 51.65 116 MET D O 1
ATOM 4496 N N . LYS D 1 117 ? 14.161 12.404 37.029 1.00 45.35 117 LYS D N 1
ATOM 4497 C CA . LYS D 1 117 ? 13.987 13.807 37.355 1.00 43.95 117 LYS D CA 1
ATOM 4498 C C . LYS D 1 117 ? 13.095 13.858 38.567 1.00 38.95 117 LYS D C 1
ATOM 4499 O O . LYS D 1 117 ? 12.406 12.897 38.865 1.00 41.47 117 LYS D O 1
ATOM 4505 N N . PRO D 1 118 ? 13.154 14.947 39.315 1.00 40.86 118 PRO D N 1
ATOM 4506 C CA . PRO D 1 118 ? 12.440 15.008 40.593 1.00 41.07 118 PRO D CA 1
ATOM 4507 C C . PRO D 1 118 ? 11.007 14.494 40.408 1.00 46.45 118 PRO D C 1
ATOM 4508 O O . PRO D 1 118 ? 10.352 14.844 39.432 1.00 49.00 118 PRO D O 1
ATOM 4512 N N . LYS D 1 119 ? 10.554 13.636 41.311 1.00 44.78 119 LYS D N 1
ATOM 4513 C CA . LYS D 1 119 ? 9.181 13.159 41.281 1.00 44.56 119 LYS D CA 1
ATOM 4514 C C . LYS D 1 119 ? 8.890 12.013 40.275 1.00 40.24 119 LYS D C 1
ATOM 4515 O O . LYS D 1 119 ? 7.806 11.431 40.285 1.00 38.05 119 LYS D O 1
ATOM 4521 N N . MET D 1 120 ? 9.841 11.695 39.396 1.00 34.40 120 MET D N 1
ATOM 4522 C CA . MET D 1 120 ? 9.740 10.445 38.646 1.00 30.03 120 MET D CA 1
ATOM 4523 C C . MET D 1 120 ? 9.887 9.302 39.598 1.00 41.46 120 MET D C 1
ATOM 4524 O O . MET D 1 120 ? 10.594 9.458 40.614 1.00 44.93 120 MET D O 1
ATOM 4529 N N . PHE D 1 121 ? 9.176 8.196 39.315 1.00 35.44 121 PHE D N 1
ATOM 4530 C CA . PHE D 1 121 ? 9.320 6.945 40.053 1.00 29.86 121 PHE D CA 1
ATOM 4531 C C . PHE D 1 121 ? 9.580 5.812 39.125 1.00 33.67 121 PHE D C 1
ATOM 4532 O O . PHE D 1 121 ? 9.172 5.847 37.933 1.00 26.38 121 PHE D O 1
ATOM 4540 N N . ALA D 1 122 ? 10.304 4.823 39.657 1.00 32.45 122 ALA D N 1
ATOM 4541 C CA . ALA D 1 122 ? 10.615 3.602 38.920 1.00 32.76 122 ALA D CA 1
ATOM 4542 C C . ALA D 1 122 ? 10.343 2.395 39.770 1.00 39.26 122 ALA D C 1
ATOM 4543 O O . ALA D 1 122 ? 10.729 2.350 40.942 1.00 40.37 122 ALA D O 1
ATOM 4545 N N . VAL D 1 123 ? 9.661 1.407 39.207 1.00 29.57 123 VAL D N 1
ATOM 4546 C CA . VAL D 1 123 ? 9.349 0.248 40.026 1.00 25.20 123 VAL D CA 1
ATOM 4547 C C . VAL D 1 123 ? 10.242 -0.897 39.509 1.00 31.64 123 VAL D C 1
ATOM 4548 O O . VAL D 1 123 ? 10.257 -1.160 38.303 1.00 32.82 123 VAL D O 1
ATOM 4552 N N . PHE D 1 124 ? 11.012 -1.539 40.391 1.00 29.69 124 PHE D N 1
ATOM 4553 C CA . PHE D 1 124 ? 11.850 -2.662 39.964 1.00 33.55 124 PHE D CA 1
ATOM 4554 C C . PHE D 1 124 ? 11.336 -3.840 40.688 1.00 34.96 124 PHE D C 1
ATOM 4555 O O . PHE D 1 124 ? 11.307 -3.833 41.886 1.00 35.13 124 PHE D O 1
ATOM 4563 N N . TYR D 1 125 ? 10.872 -4.837 39.946 1.00 33.98 125 TYR D N 1
ATOM 4564 C CA . TYR D 1 125 ? 10.337 -6.040 40.572 1.00 38.82 125 TYR D CA 1
ATOM 4565 C C . TYR D 1 125 ? 11.531 -6.962 40.965 1.00 39.19 125 TYR D C 1
ATOM 4566 O O . TYR D 1 125 ? 12.616 -6.780 40.443 1.00 30.29 125 TYR D O 1
ATOM 4575 N N . PRO D 1 126 ? 11.321 -7.976 41.805 1.00 37.68 126 PRO D N 1
ATOM 4576 C CA . PRO D 1 126 ? 12.397 -8.924 42.124 1.00 40.11 126 PRO D CA 1
ATOM 4577 C C . PRO D 1 126 ? 13.131 -9.373 40.858 1.00 45.93 126 PRO D C 1
ATOM 4578 O O . PRO D 1 126 ? 12.489 -9.637 39.837 1.00 46.35 126 PRO D O 1
ATOM 4582 N N . TYR D 1 127 ? 14.463 -9.427 40.923 1.00 48.02 127 TYR D N 1
ATOM 4583 C CA . TYR D 1 127 ? 15.275 -9.884 39.798 1.00 48.58 127 TYR D CA 1
ATOM 4584 C C . TYR D 1 127 ? 15.388 -8.883 38.644 1.00 47.10 127 TYR D C 1
ATOM 4585 O O . TYR D 1 127 ? 15.925 -9.218 37.611 1.00 47.20 127 TYR D O 1
ATOM 4594 N N . GLU D 1 128 ? 14.880 -7.663 38.784 1.00 47.06 128 GLU D N 1
ATOM 4595 C CA . GLU D 1 128 ? 15.218 -6.663 37.771 1.00 46.74 128 GLU D CA 1
ATOM 4596 C C . GLU D 1 128 ? 16.479 -5.935 38.259 1.00 46.94 128 GLU D C 1
ATOM 4597 O O . GLU D 1 128 ? 16.462 -5.185 39.256 1.00 45.27 128 GLU D O 1
ATOM 4603 N N . PRO D 1 129 ? 17.565 -6.143 37.536 1.00 44.78 129 PRO D N 1
ATOM 4604 C CA . PRO D 1 129 ? 18.847 -5.593 37.938 1.00 47.76 129 PRO D CA 1
ATOM 4605 C C . PRO D 1 129 ? 18.752 -4.119 37.756 1.00 49.53 129 PRO D C 1
ATOM 4606 O O . PRO D 1 129 ? 18.233 -3.692 36.727 1.00 44.30 129 PRO D O 1
ATOM 4610 N N . HIS D 1 130 ? 19.199 -3.355 38.749 1.00 43.18 130 HIS D N 1
ATOM 4611 C CA . HIS D 1 130 ? 19.341 -1.916 38.595 1.00 43.17 130 HIS D CA 1
ATOM 4612 C C . HIS D 1 130 ? 20.577 -1.464 39.367 1.00 50.50 130 HIS D C 1
ATOM 4613 O O . HIS D 1 130 ? 21.021 -2.141 40.313 1.00 48.93 130 HIS D O 1
ATOM 4620 N N . LYS D 1 131 ? 21.080 -0.307 38.965 1.00 49.97 131 LYS D N 1
ATOM 4621 C CA . LYS D 1 131 ? 22.293 0.309 39.494 1.00 54.87 131 LYS D CA 1
ATOM 4622 C C . LYS D 1 131 ? 22.004 1.783 39.577 1.00 52.43 131 LYS D C 1
ATOM 4623 O O . LYS D 1 131 ? 22.240 2.516 38.626 1.00 44.82 131 LYS D O 1
ATOM 4629 N N . PRO D 1 132 ? 21.420 2.191 40.696 1.00 54.24 132 PRO D N 1
ATOM 4630 C CA . PRO D 1 132 ? 20.961 3.567 40.874 1.00 68.84 132 PRO D CA 1
ATOM 4631 C C . PRO D 1 132 ? 22.149 4.494 41.108 1.00 76.44 132 PRO D C 1
ATOM 4632 O O . PRO D 1 132 ? 23.283 4.016 41.103 1.00 71.56 132 PRO D O 1
ATOM 4636 N N . CYS D 1 133 ? 21.878 5.793 41.252 1.00 86.39 133 CYS D N 1
ATOM 4637 C CA . CYS D 1 133 ? 22.868 6.805 41.685 1.00 95.25 133 CYS D CA 1
ATOM 4638 C C . CYS D 1 133 ? 24.090 7.093 40.770 1.00 99.59 133 CYS D C 1
ATOM 4639 O O . CYS D 1 133 ? 25.171 7.436 41.274 1.00 104.59 133 CYS D O 1
ATOM 4642 N N . CYS D 1 134 ? 23.915 6.987 39.449 1.00 97.40 134 CYS D N 1
ATOM 4643 C CA . CYS D 1 134 ? 25.000 7.226 38.482 1.00 96.54 134 CYS D CA 1
ATOM 4644 C C . CYS D 1 134 ? 25.073 8.680 37.970 1.00 101.48 134 CYS D C 1
ATOM 4645 O O . CYS D 1 134 ? 24.040 9.353 37.827 1.00 100.74 134 CYS D O 1
ATOM 4648 N N . VAL D 1 135 ? 26.294 9.157 37.702 1.00 104.59 135 VAL D N 1
ATOM 4649 C CA . VAL D 1 135 ? 26.534 10.572 37.357 1.00 104.25 135 VAL D CA 1
ATOM 4650 C C . VAL D 1 135 ? 25.691 11.072 36.178 1.00 102.23 135 VAL D C 1
ATOM 4651 O O . VAL D 1 135 ? 25.806 10.570 35.058 1.00 100.66 135 VAL D O 1
ATOM 4655 N N . ILE D 1 143 ? 21.921 15.144 45.631 1.00 73.52 143 ILE D N 1
ATOM 4656 C CA . ILE D 1 143 ? 20.553 14.670 45.369 1.00 69.62 143 ILE D CA 1
ATOM 4657 C C . ILE D 1 143 ? 19.870 14.041 46.573 1.00 59.70 143 ILE D C 1
ATOM 4658 O O . ILE D 1 143 ? 20.511 13.383 47.402 1.00 62.34 143 ILE D O 1
ATOM 4663 N N . LYS D 1 144 ? 18.559 14.257 46.652 1.00 46.93 144 LYS D N 1
ATOM 4664 C CA . LYS D 1 144 ? 17.726 13.564 47.610 1.00 39.11 144 LYS D CA 1
ATOM 4665 C C . LYS D 1 144 ? 16.782 12.517 46.914 1.00 43.91 144 LYS D C 1
ATOM 4666 O O . LYS D 1 144 ? 16.252 12.752 45.816 1.00 48.33 144 LYS D O 1
ATOM 4672 N N . LYS D 1 145 ? 16.622 11.341 47.516 1.00 44.39 145 LYS D N 1
ATOM 4673 C CA . LYS D 1 145 ? 15.733 10.337 46.948 1.00 44.94 145 LYS D CA 1
ATOM 4674 C C . LYS D 1 145 ? 15.291 9.384 47.998 1.00 45.36 145 LYS D C 1
ATOM 4675 O O . LYS D 1 145 ? 15.798 9.396 49.128 1.00 45.33 145 LYS D O 1
ATOM 4681 N N . LEU D 1 146 ? 14.328 8.553 47.626 1.00 34.16 146 LEU D N 1
ATOM 4682 C CA . LEU D 1 146 ? 13.830 7.531 48.509 1.00 39.63 146 LEU D CA 1
ATOM 4683 C C . LEU D 1 146 ? 13.564 6.273 47.714 1.00 39.83 146 LEU D C 1
ATOM 4684 O O . LEU D 1 146 ? 13.504 6.296 46.500 1.00 41.40 146 LEU D O 1
ATOM 4689 N N . VAL D 1 147 ? 13.476 5.157 48.394 1.00 33.46 147 VAL D N 1
ATOM 4690 C CA . VAL D 1 147 ? 13.098 3.956 47.709 1.00 42.39 147 VAL D CA 1
ATOM 4691 C C . VAL D 1 147 ? 12.212 3.218 48.652 1.00 41.61 147 VAL D C 1
ATOM 4692 O O . VAL D 1 147 ? 12.612 2.940 49.756 1.00 37.61 147 VAL D O 1
ATOM 4696 N N . VAL D 1 148 ? 10.974 2.987 48.223 1.00 34.75 148 VAL D N 1
ATOM 4697 C CA . VAL D 1 148 ? 9.995 2.323 49.050 1.00 30.12 148 VAL D CA 1
ATOM 4698 C C . VAL D 1 148 ? 10.205 0.851 48.831 1.00 36.05 148 VAL D C 1
ATOM 4699 O O . VAL D 1 148 ? 10.550 0.453 47.740 1.00 39.12 148 VAL D O 1
ATOM 4703 N N . LYS D 1 149 ? 10.004 0.043 49.868 1.00 36.92 149 LYS D N 1
ATOM 4704 C CA . LYS D 1 149 ? 10.265 -1.368 49.781 1.00 40.25 149 LYS D CA 1
ATOM 4705 C C . LYS D 1 149 ? 8.953 -2.055 49.965 1.00 36.96 149 LYS D C 1
ATOM 4706 O O . LYS D 1 149 ? 8.324 -1.847 50.983 1.00 41.26 149 LYS D O 1
ATOM 4712 N N . VAL D 1 150 ? 8.517 -2.867 49.013 1.00 34.63 150 VAL D N 1
ATOM 4713 C CA . VAL D 1 150 ? 7.247 -3.526 49.236 1.00 35.05 150 VAL D CA 1
ATOM 4714 C C . VAL D 1 150 ? 7.289 -4.988 48.793 1.00 29.82 150 VAL D C 1
ATOM 4715 O O . VAL D 1 150 ? 7.833 -5.313 47.757 1.00 27.78 150 VAL D O 1
ATOM 4719 N N . PRO D 1 151 ? 6.808 -5.878 49.643 1.00 32.72 151 PRO D N 1
ATOM 4720 C CA . PRO D 1 151 ? 6.866 -7.327 49.365 1.00 35.04 151 PRO D CA 1
ATOM 4721 C C . PRO D 1 151 ? 6.080 -7.681 48.123 1.00 42.44 151 PRO D C 1
ATOM 4722 O O . PRO D 1 151 ? 4.923 -7.196 48.002 1.00 39.96 151 PRO D O 1
ATOM 4726 N N . VAL D 1 152 ? 6.691 -8.457 47.206 1.00 42.57 152 VAL D N 1
ATOM 4727 C CA . VAL D 1 152 ? 6.012 -8.787 45.951 1.00 46.54 152 VAL D CA 1
ATOM 4728 C C . VAL D 1 152 ? 4.733 -9.514 46.258 1.00 42.45 152 VAL D C 1
ATOM 4729 O O . VAL D 1 152 ? 3.777 -9.361 45.504 1.00 41.68 152 VAL D O 1
ATOM 4733 N N . LYS D 1 153 ? 4.702 -10.289 47.349 1.00 38.41 153 LYS D N 1
ATOM 4734 C CA . LYS D 1 153 ? 3.472 -11.037 47.683 1.00 48.53 153 LYS D CA 1
ATOM 4735 C C . LYS D 1 153 ? 2.232 -10.164 47.525 1.00 49.98 153 LYS D C 1
ATOM 4736 O O . LYS D 1 153 ? 1.164 -10.676 47.233 1.00 51.48 153 LYS D O 1
ATOM 4742 N N . LEU D 1 154 ? 2.392 -8.859 47.756 1.00 47.53 154 LEU D N 1
ATOM 4743 C CA . LEU D 1 154 ? 1.279 -7.923 47.889 1.00 49.56 154 LEU D CA 1
ATOM 4744 C C . LEU D 1 154 ? 0.830 -7.502 46.514 1.00 46.29 154 LEU D C 1
ATOM 4745 O O . LEU D 1 154 ? -0.130 -6.739 46.353 1.00 42.30 154 LEU D O 1
ATOM 4750 N N . ILE D 1 155 ? 1.609 -7.923 45.533 1.00 54.50 155 ILE D N 1
ATOM 4751 C CA . ILE D 1 155 ? 1.232 -7.772 44.152 1.00 63.52 155 ILE D CA 1
ATOM 4752 C C . ILE D 1 155 ? 0.420 -9.027 43.807 1.00 77.78 155 ILE D C 1
ATOM 4753 O O . ILE D 1 155 ? -0.657 -8.923 43.191 1.00 83.66 155 ILE D O 1
#

Nearest PDB structures (foldseek):
  1s4c-assembly2_B  TM=1.006E+00  e=1.863E-30  Haemophilus influenzae
  1s4c-assembly1_A  TM=1.004E+00  e=4.794E-27  Haemophilus influenzae
  1s4c-assembly2_C  TM=9.965E-01  e=2.680E-24  Haemophilus influenzae
  1s4c-assembly1_D  TM=9.971E-01  e=2.129E-23  Haemophilus influenzae
  4tsd-assembly1_A  TM=7.878E-01  e=2.332E-08  Helicobacter pylori 26695

Sequence (592 aa):
MIISSLTNPNFKVGLPKVIAEVCDYLNTLDLNALENGRHDINDQIYMNVMEPETAEPSSKKAELHHEYLDVQVLIRGTENIEVGATYPNLSKYEDYNEADDYQLCADIDDKFTVTMKPKMFAVFYPYEPHKPCCVEKIKKLVVKVPVKLIMIISSLTNPNFKVGLPKVIAEVCDYLNTLDLNALENGRHDINDQIYMNVMEPETAEPSSKKAELHHEYLDVQVLIRGTENIEVGATYPNLSKYEDYN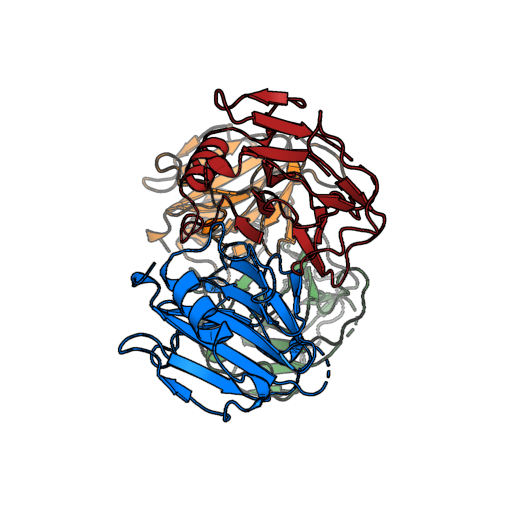EADDYQLCADIDDKFTVTMKPKMFAVFYPYEPHKPCCVVNGKTEKIKKLVVKVPVKLIMIISSLTNPNFKVGLPKVIAEVCDYLNTLDLNALENGRHDINDQIYMNVMEPKAELHHEYLDVQVLIRGTENIEVGATYPNLSKYEDYNEADDYQLCADIDDKFTVTMKPKMFAVFYPYEPHKPCCVVNGKTEKIKKLVVKVPVKLIMIISSLTNPNFKVGLPKVIAEVCDYLNTLDLNALENGRHDINDQIYMNVMEPKAELHHEYLDVQVLIRGTENIEVGATYPNLSKYEDYNEADDYQLCADIDDKFTVTMKPKMFAVFYPYEPHKPCCVIKKLVVKVPVKLI

Organism: Haemophilus influenzae (strain ATCC 51907 / DSM 11121 / KW20 / Rd) (NCBI:txid71421)

B-factor: mean 51.51, std 18.15, range [18.09, 134.88]

Radius of gyration: 27.53 Å; Cα contacts (8 Å, |Δi|>4): 1432; chains: 4; bounding box: 42×79×59 Å

Secondary structure (DSSP, 8-state):
-EEEETTSTTTTTT--HHHHHHHHHHTTS-GGG--SEEEE-SSS-EEEEE--B-B-GGGS-EEE-SSEEEEEEEEES-EEEEE--SPP-GGGS---BTTTTBEEES--TT-EEEEE-TTEEEEE-TT--EEEEE--B-EEEEEEEEGGG-/-EEEETT-TTTTTT--HHHHHHHHHHTTS-GGGPPSEEEE-SSS-EEEEE--B-B-GGGS-EEE-SSEEEEEEEEES-EEEEEE-SPP-GGGSPPPBTTTTBEEES--TTEEEEEEPTTEEEEE-TT--EEEEE-BTTB--B-EEEEEEEEGGG-/-EEEETTSTTTTTT--HHHHHHHHHHHTS-GGG--SEEEE-SSS-EEEEE---EEE-SSEEEEEEEEES-EEEEE--SPP-GGGSPPPBTTTTBEEES--TT-EEEEE-TTEEEEE-TT--EEEEE-BTTB----EEEEEEEEGGG-/-EEEETT-TTTTTT--HHHHHHHHHHHTS-STTPPSEEEE-SSS-EEEEE---EEE-SSEEEEEEEEES-EEEEEE-SPP-TTSSPPPBTTTTBEEES--TTEEEEEE-TTEEEEE-TT--EEEEE--EEEEEEEEGGG-

Solvent-accessible surface area: 26214 Å² total; per-residue (Å²): 5,13,0,7,2,6,91,12,107,75,17,92,54,18,21,16,178,18,0,14,116,5,0,64,88,0,77,105,46,94,10,117,70,27,135,87,36,152,44,92,49,64,149,71,8,35,3,44,2,62,62,38,109,13,38,113,43,114,73,56,91,0,45,0,6,46,87,51,0,3,0,5,0,1,9,107,30,70,2,38,0,14,0,0,2,17,37,10,7,68,31,70,25,81,137,62,52,131,103,96,7,52,19,45,6,66,74,13,56,46,89,9,46,0,42,0,79,55,80,0,0,0,0,0,18,12,52,20,4,2,2,9,18,2,103,148,109,4,15,5,0,12,0,24,0,11,36,156,67,84,4,11,0,8,1,5,93,16,91,76,23,102,55,18,17,18,156,26,0,10,108,5,0,58,84,0,70,99,45,96,6,92,69,27,135,83,36,145,46,106,40,73,148,89,12,37,2,48,2,65,105,40,117,2,42,100,36,117,78,112,70,0,46,0,8,42,85,55,0,1,0,4,0,1,11,146,16,27,0,26,0,17,0,0,2,18,37,9,12,64,28,66,24,80,138,61,53,153,98,100,10,57,19,34,7,59,77,8,47,34,81,9,47,0,32,0,74,56,68,0,0,0,0,1,18,13,51,17,3,1,6,28,27,4,15,21,132,66,144,74,53,137,1,16,2,0,10,0,23,0,16,30,134,61,84,4,12,0,6,3,6,47,9,93,50,24,93,45,17,18,4,145,18,0,12,116,5,0,67,82,0,60,100,50,100,8,75,71,27,138,76,37,145,44,93,51,88,145,70,5,38,1,51,2,63,68,78,159,0,44,0,4,42,83,49,0,2,0,3,0,2,13,75,19,28,4,29,0,36,0,1,2,26,77,17,86,57,107,145,26,110,139,60,56,136,102,102,8,59,15,39,20,87,66,10,103,59,87,9,47,0,30,2,65,64,69,0,0,0,0,0,18,20,51,22,3,0,38,27,65,32,76,35,126,65,143,138,87,143,9,5,3,0,11,0,25,0,12,41,153,64,68,4,11,0,9,1,6,45,12,94,57,22,102,54,20,20,15,166,18,0,14,116,4,0,60,80,0,69,96,48,101,13,83,73,24,135,81,35,151,43,98,48,90,144,87,6,38,3,45,5,65,97,98,129,0,46,0,10,50,79,44,0,3,0,6,1,1,12,108,36,63,5,41,0,35,0,0,1,25,84,8,90,66,99,78,16,97,140,73,52,136,101,99,5,65,16,46,4,72,78,8,86,58,72,9,50,0,34,2,70,62,92,0,0,0,0,0,21,18,50,16,3,1,39,23,64,40,180,69,9,8,0,9,0,23,0,6,38,165,68,79

InterPro domains:
  IPR004375 NanQ anomerase/TabA/YiaL family [PF04074] (1-150)
  IPR004375 NanQ anomerase/TabA/YiaL family [PTHR34986] (1-155)
  IPR004375 NanQ anomerase/TabA/YiaL family [TIGR00022] (1-155)
  IPR037012 NanQ anomerase/TabA/YiaL superfamily [G3DSA:2.60.120.370] (1-155)
  IPR049827 N-acetylneuraminate anomerase NanQ [NF040884] (1-154)